Protein AF-A0A812WBB4-F1 (afdb_monomer)

pLDDT: mean 82.83, std 16.24, range [36.66, 98.44]

Solvent-accessible surface area (backbone atoms only — not comparable to full-atom values): 22482 Å² total; per-residue (Å²): 130,86,81,82,52,69,69,61,55,49,56,51,44,56,62,55,73,63,64,58,84,67,66,70,41,36,42,22,29,32,41,80,96,71,67,44,79,42,78,48,78,43,27,84,88,74,47,87,63,47,79,39,89,70,57,74,39,73,58,51,39,51,47,49,52,42,47,46,31,26,26,32,42,76,70,66,51,49,62,64,58,46,12,62,77,69,74,44,58,51,72,58,34,69,71,34,30,85,50,57,75,90,73,57,76,77,48,92,89,67,54,88,82,63,57,78,59,50,41,32,29,34,32,31,42,76,49,69,51,48,90,62,58,54,45,64,57,48,65,76,72,49,61,74,38,71,49,70,26,65,46,64,42,71,91,74,81,46,48,82,41,78,39,58,48,98,86,69,45,80,30,64,37,44,33,28,32,32,77,79,33,61,54,87,77,77,45,56,67,53,50,45,50,50,53,47,51,24,48,67,60,64,44,64,100,33,55,77,55,78,37,41,34,37,39,26,67,36,31,76,25,31,41,76,75,44,69,50,97,34,28,37,41,37,38,29,28,47,39,69,42,54,40,29,51,44,81,46,78,40,81,40,40,44,13,20,34,39,33,33,23,46,56,41,31,29,28,48,31,42,39,50,73,83,24,66,50,87,64,49,53,42,28,37,36,43,39,38,44,28,60,70,53,71,62,37,40,44,61,55,43,21,47,45,62,81,65,89,58,72,81,46,75,65,32,57,47,46,72,66,37,69,55,54,53,48,51,50,50,36,50,45,34,63,73,41,97,47,22,67,60,50,48,53,40,40,75,76,65,44,53,61,71,59,38,46,53,32,24,62,75,38,77,66,35,59,71,55,14,51,53,52,54,70,65,63,76,60,78,95,72,72,98,66,92,88,74,85,64,66,57,68,57,56,52,48,59,56,55,63,73,76,113

Structure (mmCIF, N/CA/C/O backbone):
data_AF-A0A812WBB4-F1
#
_entry.id   AF-A0A812WBB4-F1
#
loop_
_atom_site.group_PDB
_atom_site.id
_atom_site.type_symbol
_atom_site.label_atom_id
_atom_site.label_alt_id
_atom_site.label_comp_id
_atom_site.label_asym_id
_atom_site.label_entity_id
_atom_site.label_seq_id
_atom_site.pdbx_PDB_ins_code
_atom_site.Cartn_x
_atom_site.Cartn_y
_atom_site.Cartn_z
_atom_site.occupancy
_atom_site.B_iso_or_equiv
_atom_site.auth_seq_id
_atom_site.auth_comp_id
_atom_site.auth_asym_id
_atom_site.auth_atom_id
_atom_site.pdbx_PDB_model_num
ATOM 1 N N . MET A 1 1 ? 21.521 -5.657 45.592 1.00 38.16 1 MET A N 1
ATOM 2 C CA . MET A 1 1 ? 21.261 -5.535 44.143 1.00 38.16 1 MET A CA 1
ATOM 3 C C . MET A 1 1 ? 21.328 -6.934 43.559 1.00 38.16 1 MET A C 1
ATOM 5 O O . MET A 1 1 ? 22.283 -7.624 43.904 1.00 38.16 1 MET A O 1
ATOM 9 N N . PRO A 1 2 ? 20.331 -7.407 42.797 1.00 36.66 2 PRO A N 1
ATOM 10 C CA . PRO A 1 2 ? 20.415 -8.736 42.204 1.00 36.66 2 PRO A CA 1
ATOM 11 C C . PRO A 1 2 ? 21.486 -8.733 41.096 1.00 36.66 2 PRO A C 1
ATOM 13 O O . PRO A 1 2 ? 21.646 -7.709 40.426 1.00 36.66 2 PRO A O 1
ATOM 16 N N . PRO A 1 3 ? 22.248 -9.825 40.914 1.00 40.22 3 PRO A N 1
ATOM 17 C CA . PRO A 1 3 ? 23.269 -9.894 39.877 1.00 40.22 3 PRO A CA 1
ATOM 18 C C . PRO A 1 3 ? 22.597 -9.969 38.502 1.00 40.22 3 PRO A C 1
ATOM 20 O O . PRO A 1 3 ? 21.698 -10.785 38.296 1.00 40.22 3 PRO A O 1
ATOM 23 N N . SER A 1 4 ? 23.023 -9.125 37.557 1.00 45.44 4 SER A N 1
ATOM 24 C CA . SER A 1 4 ? 22.593 -9.247 36.164 1.00 45.44 4 SER A CA 1
ATOM 25 C C . SER A 1 4 ? 23.078 -10.588 35.621 1.00 45.44 4 SER A C 1
ATOM 27 O O . SER A 1 4 ? 24.279 -10.861 35.602 1.00 45.44 4 SER A O 1
ATOM 29 N N . THR A 1 5 ? 22.150 -11.438 35.199 1.00 59.06 5 THR A N 1
ATOM 30 C CA . THR A 1 5 ? 22.465 -12.733 34.597 1.00 59.06 5 THR A CA 1
ATOM 31 C C . THR A 1 5 ? 23.309 -12.539 33.340 1.00 59.06 5 THR A C 1
ATOM 33 O O . THR A 1 5 ? 23.013 -11.650 32.544 1.00 59.06 5 THR A O 1
ATOM 36 N N . LEU A 1 6 ? 24.320 -13.390 33.131 1.00 46.84 6 LEU A N 1
ATOM 37 C CA . LEU A 1 6 ? 25.187 -13.380 31.941 1.00 46.84 6 LEU A CA 1
ATOM 38 C C . LEU A 1 6 ? 24.386 -13.326 30.622 1.00 46.84 6 LEU A C 1
ATOM 40 O O . LEU A 1 6 ? 24.810 -12.670 29.681 1.00 46.84 6 LEU A O 1
ATOM 44 N N . ALA A 1 7 ? 23.186 -13.917 30.583 1.00 47.44 7 ALA A N 1
ATOM 45 C CA . ALA A 1 7 ? 22.269 -13.851 29.442 1.00 47.44 7 ALA A CA 1
ATOM 46 C C . ALA A 1 7 ? 21.814 -12.418 29.084 1.00 47.44 7 ALA A C 1
ATOM 48 O O . ALA A 1 7 ? 21.650 -12.102 27.911 1.00 47.44 7 ALA A O 1
ATOM 49 N N . SER A 1 8 ? 21.661 -11.526 30.069 1.00 49.44 8 SER A N 1
ATOM 50 C CA . SER A 1 8 ? 21.320 -10.115 29.830 1.00 49.44 8 SER A CA 1
ATOM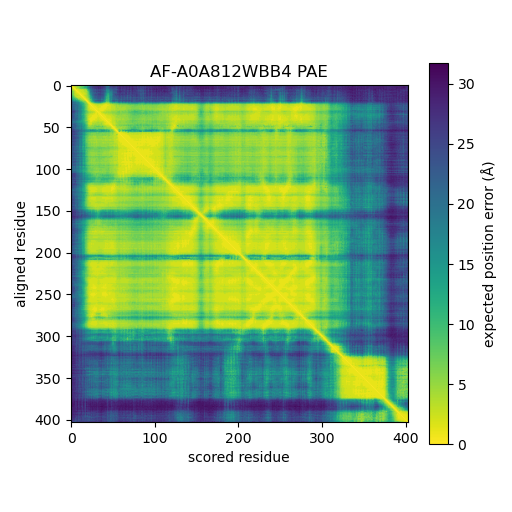 51 C C . SER A 1 8 ? 22.517 -9.302 29.339 1.00 49.44 8 SER A C 1
ATOM 53 O O . SER A 1 8 ? 22.328 -8.338 28.608 1.00 49.44 8 SER A O 1
ATOM 55 N N . ALA A 1 9 ? 23.739 -9.691 29.715 1.00 49.44 9 ALA A N 1
ATOM 56 C CA . ALA A 1 9 ? 24.957 -9.068 29.206 1.00 49.44 9 ALA A CA 1
ATOM 57 C C . ALA A 1 9 ? 25.259 -9.513 27.765 1.00 49.44 9 ALA A C 1
ATOM 59 O O . ALA A 1 9 ? 25.670 -8.685 26.962 1.00 49.44 9 ALA A O 1
ATOM 60 N N . VAL A 1 10 ? 24.981 -10.775 27.413 1.00 52.44 10 VAL A N 1
ATOM 61 C CA . VAL A 1 10 ? 25.130 -11.291 26.039 1.00 52.44 10 VAL A CA 1
ATOM 62 C C . VAL A 1 10 ? 24.069 -10.697 25.106 1.00 52.44 10 VAL A C 1
ATOM 64 O O . VAL A 1 10 ? 24.431 -10.178 24.060 1.00 52.44 10 VAL A O 1
ATOM 67 N N . ALA A 1 11 ? 22.799 -10.617 25.522 1.00 49.81 11 ALA A N 1
ATOM 68 C CA . ALA A 1 11 ? 21.757 -9.954 24.725 1.00 49.81 11 ALA A CA 1
ATOM 69 C C . ALA A 1 11 ? 22.013 -8.442 24.536 1.00 49.81 11 ALA A C 1
ATOM 71 O O . ALA A 1 11 ? 21.704 -7.881 23.487 1.00 49.81 11 ALA A O 1
ATOM 72 N N . ALA A 1 12 ? 22.607 -7.771 25.531 1.00 50.81 12 ALA A N 1
ATOM 73 C CA . ALA A 1 12 ? 23.019 -6.372 25.409 1.00 50.81 12 ALA A CA 1
ATOM 74 C C . ALA A 1 12 ? 24.290 -6.194 24.556 1.00 50.81 12 ALA A C 1
ATOM 76 O O . ALA A 1 12 ? 24.430 -5.164 23.902 1.00 50.81 12 ALA A O 1
ATOM 77 N N . SER A 1 13 ? 25.191 -7.182 24.547 1.00 45.94 13 SER A N 1
ATOM 78 C CA . SER A 1 13 ? 26.406 -7.218 23.721 1.00 45.94 13 SER A CA 1
ATOM 79 C C . SER A 1 13 ? 26.077 -7.472 22.250 1.00 45.94 13 SER A C 1
ATOM 81 O O . SER A 1 13 ? 26.565 -6.748 21.391 1.00 45.94 13 SER A O 1
ATOM 83 N N . GLU A 1 14 ? 25.177 -8.411 21.951 1.00 49.97 14 GLU A N 1
ATOM 84 C CA . GLU A 1 14 ? 24.704 -8.687 20.586 1.00 49.97 14 GLU A CA 1
ATOM 85 C C . GLU A 1 14 ? 23.878 -7.513 20.028 1.00 49.97 14 GLU A C 1
ATOM 87 O O . GLU A 1 14 ? 24.039 -7.131 18.871 1.00 49.97 14 GLU A O 1
ATOM 92 N N . ALA A 1 15 ? 23.079 -6.838 20.867 1.00 50.50 15 ALA A N 1
ATOM 93 C CA . ALA A 1 15 ? 22.398 -5.594 20.491 1.00 50.50 15 ALA A CA 1
ATOM 94 C C . ALA A 1 15 ? 23.346 -4.381 20.350 1.00 50.50 15 ALA A C 1
ATOM 96 O O . ALA A 1 15 ? 22.984 -3.383 19.721 1.00 50.50 15 ALA A O 1
ATOM 97 N N . ALA A 1 16 ? 24.544 -4.431 20.942 1.00 51.47 16 ALA A N 1
ATOM 98 C CA . ALA A 1 16 ? 25.547 -3.372 20.835 1.00 51.47 16 ALA A CA 1
ATOM 99 C C . ALA A 1 16 ? 26.489 -3.570 19.635 1.00 51.47 16 ALA A C 1
ATOM 101 O O . ALA A 1 16 ? 26.849 -2.580 19.000 1.00 51.47 16 ALA A O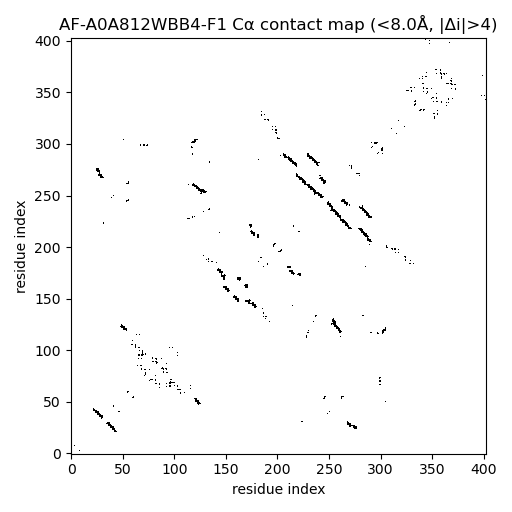 1
ATOM 102 N N . GLU A 1 17 ? 26.834 -4.812 19.280 1.00 48.47 17 GLU A N 1
ATOM 103 C CA . GLU A 1 17 ? 27.692 -5.138 18.128 1.00 48.47 17 GLU A CA 1
ATOM 104 C C . GLU A 1 17 ? 26.942 -5.157 16.786 1.00 48.47 17 GLU A C 1
ATOM 106 O O . GLU A 1 17 ? 27.565 -5.041 15.734 1.00 48.47 17 GLU A O 1
ATOM 111 N N . HIS A 1 18 ? 25.605 -5.203 16.793 1.00 49.78 18 HIS A N 1
ATOM 112 C CA . HIS A 1 18 ? 24.769 -4.954 15.609 1.00 49.78 18 HIS A CA 1
ATOM 113 C C . HIS A 1 18 ? 24.247 -3.519 15.493 1.00 49.78 18 HIS A C 1
ATOM 115 O O . HIS A 1 18 ? 23.360 -3.244 14.684 1.00 49.78 18 HIS A O 1
ATOM 121 N N . ARG A 1 19 ? 24.875 -2.555 16.182 1.00 51.47 19 ARG A N 1
ATOM 122 C CA . ARG A 1 19 ? 24.851 -1.151 15.736 1.00 51.47 19 ARG A CA 1
ATOM 123 C C . ARG A 1 19 ? 25.734 -0.982 14.496 1.00 51.47 19 ARG A C 1
ATOM 125 O O . ARG A 1 19 ? 26.646 -0.162 14.474 1.00 51.47 19 ARG A O 1
ATOM 132 N N . HIS A 1 20 ? 25.463 -1.783 13.467 1.00 56.72 20 HIS A N 1
ATOM 133 C CA . HIS A 1 20 ? 25.774 -1.404 12.103 1.00 56.72 20 HIS A CA 1
ATOM 134 C C . HIS A 1 20 ? 25.199 -0.007 11.890 1.00 56.72 20 HIS A C 1
ATOM 136 O O . HIS A 1 20 ? 24.073 0.250 12.319 1.00 56.72 20 HIS A O 1
ATOM 142 N N . ASP A 1 21 ? 25.992 0.880 11.291 1.00 67.88 21 ASP A N 1
ATOM 143 C CA . ASP A 1 21 ? 25.585 2.213 10.860 1.00 67.88 21 ASP A CA 1
ATOM 144 C C . ASP A 1 21 ? 24.206 2.136 10.197 1.00 67.88 21 ASP A C 1
ATOM 146 O O . ASP A 1 21 ? 24.096 1.805 9.015 1.00 67.88 21 ASP A O 1
ATOM 150 N N . CYS A 1 22 ? 23.133 2.397 10.954 1.00 81.88 22 CYS A N 1
ATOM 1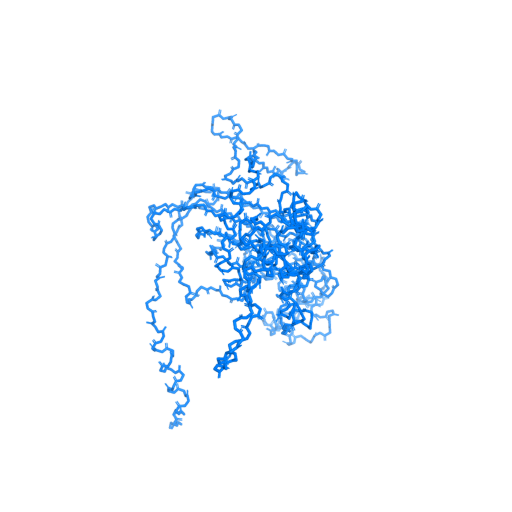51 C CA . CYS A 1 22 ? 21.830 2.508 10.332 1.00 81.88 22 CYS A CA 1
ATOM 152 C C . CYS A 1 22 ? 21.863 3.814 9.564 1.00 81.88 22 CYS A C 1
ATOM 154 O O . CYS A 1 22 ? 21.774 4.900 10.144 1.00 81.88 22 CYS A O 1
ATOM 156 N N . GLN A 1 23 ? 22.065 3.701 8.259 1.00 90.81 23 GLN A N 1
ATOM 157 C CA . GLN A 1 23 ? 22.052 4.843 7.380 1.00 90.81 23 GLN A CA 1
ATOM 158 C C . GLN A 1 23 ? 20.653 5.459 7.434 1.00 90.81 23 GLN A C 1
ATOM 160 O O . GLN A 1 23 ? 19.671 4.855 7.007 1.00 90.81 23 GLN A O 1
ATOM 165 N N . VAL A 1 24 ? 20.569 6.660 8.008 1.00 95.06 24 VAL A N 1
ATOM 166 C CA . VAL A 1 24 ? 19.324 7.423 8.046 1.00 95.06 24 VAL A CA 1
ATOM 167 C C . VAL A 1 24 ? 19.044 7.956 6.643 1.00 95.06 24 VAL A C 1
ATOM 169 O O . VAL A 1 24 ? 19.805 8.755 6.090 1.00 95.06 24 VAL A O 1
ATOM 172 N N . GLU A 1 25 ? 17.936 7.512 6.070 1.00 95.88 25 GLU A N 1
ATOM 173 C CA . GLU A 1 25 ? 17.395 7.973 4.801 1.00 95.88 25 GLU A CA 1
ATOM 174 C C . GLU A 1 25 ? 16.495 9.182 5.062 1.00 95.88 25 GLU A C 1
ATOM 176 O O . GLU A 1 25 ? 15.406 9.073 5.629 1.00 95.88 25 GLU A O 1
ATOM 181 N N . ARG A 1 26 ? 16.956 10.361 4.652 1.00 96.88 26 ARG A N 1
ATOM 182 C CA . ARG A 1 26 ? 16.163 11.586 4.670 1.00 96.88 26 ARG A CA 1
ATOM 183 C C . ARG A 1 26 ? 15.389 11.689 3.375 1.00 96.88 26 ARG A C 1
ATOM 185 O O . ARG A 1 26 ? 15.945 11.519 2.293 1.00 96.88 26 ARG A O 1
ATOM 192 N N . VAL A 1 27 ? 14.106 11.973 3.492 1.00 97.31 27 VAL A N 1
ATOM 193 C CA . VAL A 1 27 ? 13.205 12.073 2.356 1.00 97.31 27 VAL A CA 1
ATOM 194 C C . VAL A 1 27 ? 12.428 13.367 2.444 1.00 97.31 27 VAL A C 1
ATOM 196 O O . VAL A 1 27 ? 11.653 13.586 3.380 1.00 97.31 27 VAL A O 1
ATOM 199 N N . THR A 1 28 ? 12.602 14.190 1.422 1.00 97.31 28 THR A N 1
ATOM 200 C CA . THR A 1 28 ? 11.839 15.410 1.200 1.00 97.31 28 THR A CA 1
ATOM 201 C C . THR A 1 28 ? 10.694 15.112 0.232 1.00 97.31 28 THR A C 1
ATOM 203 O O . THR A 1 28 ? 10.891 14.494 -0.814 1.00 97.31 28 THR A O 1
ATOM 206 N N . TRP A 1 29 ? 9.471 15.508 0.578 1.00 96.75 29 TRP A N 1
ATOM 207 C CA . TRP A 1 29 ? 8.268 15.217 -0.206 1.00 96.75 29 TRP A CA 1
ATOM 208 C C . TRP A 1 29 ? 7.226 16.329 -0.098 1.00 96.75 29 TRP A C 1
ATOM 210 O O . TRP A 1 29 ? 7.213 17.101 0.859 1.00 96.75 29 TRP A O 1
ATOM 220 N N . LEU A 1 30 ? 6.328 16.409 -1.081 1.00 96.12 30 LEU A N 1
ATOM 221 C CA . LEU A 1 30 ? 5.270 17.418 -1.119 1.00 96.12 30 LEU A CA 1
ATOM 222 C C . LEU A 1 30 ? 3.958 16.852 -0.582 1.00 96.12 30 LEU A C 1
ATOM 224 O O . LEU A 1 30 ? 3.392 15.900 -1.128 1.00 96.12 30 LEU A O 1
ATOM 228 N N . GLU A 1 31 ? 3.441 17.465 0.479 1.00 93.19 31 GLU A N 1
ATOM 229 C CA . GLU A 1 31 ? 2.121 17.143 1.002 1.00 93.19 31 GLU A CA 1
ATOM 230 C C . GLU A 1 31 ? 1.053 17.411 -0.061 1.00 93.19 31 GLU A C 1
ATOM 232 O O . GLU A 1 31 ? 0.935 18.503 -0.621 1.00 93.19 31 GLU A O 1
ATOM 237 N N . CYS A 1 32 ? 0.246 16.390 -0.341 1.00 86.19 32 CYS A N 1
ATOM 238 C CA . CYS A 1 32 ? -0.792 16.488 -1.353 1.00 86.19 32 CYS A CA 1
ATOM 239 C C . CYS A 1 32 ? -1.774 17.630 -1.038 1.00 86.19 32 CYS A C 1
ATOM 241 O O . CYS A 1 32 ? -2.203 17.796 0.103 1.00 86.19 32 CYS A O 1
ATOM 243 N N . PHE A 1 33 ? -2.192 18.360 -2.077 1.00 82.38 33 PHE A N 1
ATOM 244 C CA . PHE A 1 33 ? -3.088 19.532 -2.058 1.00 82.38 33 PHE A CA 1
ATOM 245 C C . PHE A 1 33 ? -2.513 20.832 -1.496 1.00 82.38 33 PHE A C 1
ATOM 247 O O . PHE A 1 33 ? -2.997 21.892 -1.888 1.00 82.38 33 PHE A O 1
ATOM 254 N N . THR A 1 34 ? -1.546 20.780 -0.582 1.00 88.69 34 THR A N 1
ATOM 255 C CA . THR A 1 34 ? -0.912 21.990 -0.035 1.00 88.69 34 THR A CA 1
ATOM 256 C C . THR A 1 34 ? 0.392 22.321 -0.747 1.00 88.69 34 THR A C 1
ATOM 258 O O . THR A 1 34 ? 0.861 23.449 -0.619 1.00 88.69 34 THR A O 1
ATOM 261 N N . ASP A 1 35 ? 0.980 21.341 -1.446 1.00 91.12 35 ASP A N 1
ATOM 262 C CA . ASP A 1 35 ? 2.340 21.381 -1.993 1.00 91.12 35 ASP A CA 1
ATOM 263 C C . ASP A 1 35 ? 3.371 21.812 -0.934 1.00 91.12 35 ASP A C 1
ATOM 265 O O . ASP A 1 35 ? 4.450 22.314 -1.243 1.00 91.12 35 ASP A O 1
ATOM 269 N N . LYS A 1 36 ? 3.030 21.627 0.348 1.00 95.75 36 LYS A N 1
ATOM 270 C CA . LYS A 1 36 ? 3.899 21.976 1.459 1.00 95.75 36 LYS A CA 1
ATOM 271 C C . LYS A 1 36 ? 4.979 20.917 1.560 1.00 95.75 36 LYS A C 1
ATOM 273 O O . LYS A 1 36 ? 4.677 19.737 1.733 1.00 95.75 36 LYS A O 1
ATOM 278 N N . GLU A 1 37 ? 6.225 21.359 1.522 1.00 96.88 37 GLU A N 1
ATOM 279 C CA . GLU A 1 37 ? 7.363 20.480 1.724 1.00 96.88 37 GLU A CA 1
ATOM 280 C C . GLU A 1 37 ? 7.355 19.872 3.133 1.00 96.88 37 GLU A C 1
ATOM 282 O O . GLU A 1 37 ? 7.091 20.536 4.145 1.00 96.88 37 GLU A O 1
ATOM 287 N N . ARG A 1 38 ? 7.624 18.573 3.183 1.00 97.44 38 ARG A N 1
ATOM 288 C CA . ARG A 1 38 ? 7.754 17.762 4.383 1.00 97.44 38 ARG A CA 1
ATOM 289 C C . ARG A 1 38 ? 9.076 17.021 4.309 1.00 97.44 38 ARG A C 1
ATOM 291 O O . ARG A 1 38 ? 9.479 16.563 3.248 1.00 97.44 38 ARG A O 1
ATOM 298 N N . ASN A 1 39 ? 9.709 16.881 5.463 1.00 97.44 39 ASN A N 1
ATOM 299 C CA . ASN A 1 39 ? 10.934 16.120 5.624 1.00 97.44 39 ASN A CA 1
ATOM 300 C C . ASN A 1 39 ? 10.643 14.970 6.584 1.00 97.44 39 ASN A C 1
ATOM 302 O O . ASN A 1 39 ? 9.978 15.155 7.608 1.00 97.44 39 ASN A O 1
ATOM 306 N N . SER A 1 40 ? 11.063 13.769 6.219 1.00 96.94 40 SER A N 1
ATOM 307 C CA . SER A 1 40 ? 10.874 12.558 7.014 1.00 96.94 40 SER A CA 1
ATOM 308 C C . SER A 1 40 ? 12.166 11.760 7.016 1.00 96.94 40 SER A C 1
ATOM 310 O O . SER A 1 40 ? 12.870 11.721 6.010 1.00 96.94 40 SER A O 1
ATOM 312 N N . GLU A 1 41 ? 12.491 11.168 8.157 1.00 96.75 41 GLU A N 1
ATOM 313 C CA . GLU A 1 41 ? 13.691 10.357 8.334 1.00 96.75 41 GLU A CA 1
ATOM 314 C C . GLU A 1 41 ? 13.275 8.903 8.537 1.00 96.75 41 GLU A C 1
ATOM 316 O O . GLU A 1 41 ? 12.341 8.621 9.291 1.00 96.75 41 GLU A O 1
ATOM 321 N N . PHE A 1 42 ? 13.966 8.003 7.850 1.00 96.12 42 PHE A N 1
ATOM 322 C CA . PHE A 1 42 ? 13.728 6.567 7.873 1.00 96.12 42 PHE A CA 1
ATOM 323 C C . PHE A 1 42 ? 15.045 5.839 8.122 1.00 96.12 42 PHE A C 1
ATOM 325 O O . PHE A 1 42 ? 16.116 6.332 7.780 1.00 96.12 42 PHE A O 1
ATOM 332 N N . CYS A 1 43 ? 14.980 4.668 8.734 1.00 94.56 43 CYS A N 1
ATOM 333 C CA . CYS A 1 43 ? 16.149 3.830 8.985 1.00 94.56 43 CYS A CA 1
ATOM 334 C C . CYS A 1 43 ? 15.679 2.382 8.949 1.00 94.56 43 CYS A C 1
ATOM 336 O O . CYS A 1 43 ? 14.800 2.015 9.718 1.00 94.56 43 CYS A O 1
ATOM 338 N N . GLU A 1 44 ? 16.246 1.548 8.073 1.00 91.19 44 GLU A N 1
ATOM 339 C CA . GLU A 1 44 ? 15.774 0.167 7.857 1.00 91.19 44 GLU A CA 1
ATOM 340 C C . GLU A 1 44 ? 15.721 -0.651 9.163 1.00 91.19 44 GLU A C 1
ATOM 342 O O . GLU A 1 44 ? 14.815 -1.458 9.342 1.00 91.19 44 GLU A O 1
ATOM 347 N N . ALA A 1 45 ? 16.626 -0.380 10.113 1.00 88.06 45 ALA A N 1
ATOM 348 C CA . ALA A 1 45 ? 16.665 -1.051 11.413 1.00 88.06 45 ALA A CA 1
ATOM 349 C C . ALA A 1 45 ? 15.571 -0.600 12.402 1.00 88.06 45 ALA A C 1
ATOM 351 O O . ALA A 1 45 ? 15.233 -1.347 13.318 1.00 88.06 45 ALA A O 1
ATOM 352 N N . THR A 1 46 ? 15.046 0.621 12.262 1.00 88.31 46 THR A N 1
ATOM 353 C CA . THR A 1 46 ? 14.038 1.195 13.178 1.00 88.31 46 THR A CA 1
ATOM 354 C C . THR A 1 46 ? 12.688 1.434 12.522 1.00 88.31 46 THR A C 1
ATOM 356 O O . THR A 1 46 ? 11.715 1.756 13.204 1.00 88.31 46 THR A O 1
ATOM 359 N N . ASP A 1 47 ? 12.633 1.331 11.200 1.00 91.38 47 ASP A N 1
ATOM 360 C CA . ASP A 1 47 ? 11.421 1.497 10.434 1.00 91.38 47 ASP A CA 1
ATOM 361 C C . ASP A 1 47 ? 10.394 0.465 10.884 1.00 91.38 47 ASP A C 1
ATOM 363 O O . ASP A 1 47 ? 10.727 -0.694 11.146 1.00 91.38 47 ASP A O 1
ATOM 367 N N . PRO A 1 48 ? 9.118 0.859 10.958 1.00 87.06 48 PRO A N 1
ATOM 368 C CA . PRO A 1 48 ? 8.112 -0.027 11.489 1.00 87.06 48 PRO A CA 1
ATOM 369 C C . PRO A 1 48 ? 7.972 -1.279 10.618 1.00 87.06 48 PRO A C 1
ATOM 371 O O . PRO A 1 48 ? 7.893 -1.196 9.385 1.00 87.06 48 PRO A O 1
ATOM 374 N N . ALA A 1 49 ? 7.901 -2.423 11.289 1.00 86.81 49 ALA A N 1
ATOM 375 C CA . ALA A 1 49 ? 7.514 -3.718 10.754 1.00 86.81 49 ALA A CA 1
ATOM 376 C C . ALA A 1 49 ? 6.432 -4.317 11.666 1.00 86.81 49 ALA A C 1
ATOM 378 O O . ALA A 1 49 ? 6.385 -4.024 12.863 1.00 86.81 49 ALA A O 1
ATOM 379 N N . GLY A 1 50 ? 5.554 -5.142 11.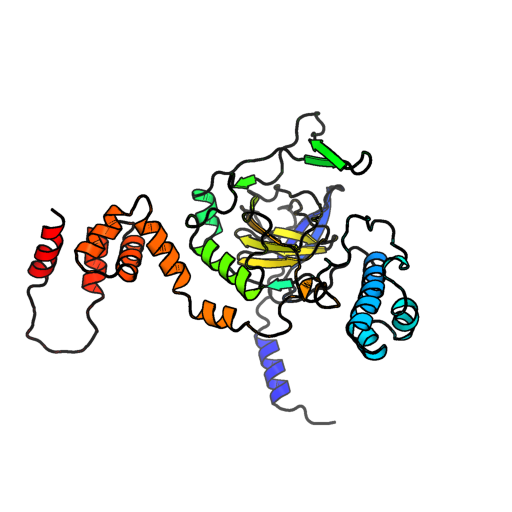103 1.00 86.75 50 GLY A N 1
ATOM 380 C CA . GLY A 1 50 ? 4.391 -5.675 11.807 1.00 86.75 50 GLY A CA 1
ATOM 381 C C . GLY A 1 50 ? 3.237 -4.676 11.866 1.00 86.75 50 GLY A C 1
ATOM 382 O O . GLY A 1 50 ? 2.973 -3.965 10.895 1.00 86.75 50 GLY A O 1
ATOM 383 N N . ASN A 1 51 ? 2.531 -4.655 12.996 1.00 83.38 51 ASN A N 1
ATOM 384 C CA . ASN A 1 51 ? 1.239 -3.985 13.125 1.00 83.38 51 ASN A CA 1
ATOM 385 C C . ASN A 1 51 ? 1.381 -2.559 13.652 1.00 83.38 51 ASN A C 1
ATOM 387 O O . ASN A 1 51 ? 1.990 -2.323 14.695 1.00 83.38 51 ASN A O 1
ATOM 391 N N . LEU A 1 52 ? 0.757 -1.620 12.951 1.00 84.56 52 LEU A N 1
ATOM 392 C CA . LEU A 1 52 ? 0.690 -0.215 13.303 1.00 84.56 52 LEU A CA 1
ATOM 393 C C . LEU A 1 52 ? -0.760 0.219 13.414 1.00 84.56 52 LEU A C 1
ATOM 395 O O . LEU A 1 52 ? -1.570 0.020 12.506 1.00 84.56 52 LEU A O 1
ATOM 399 N N . GLU A 1 53 ? -1.055 0.889 14.517 1.00 80.94 53 GLU A N 1
ATOM 400 C CA . GLU A 1 53 ? -2.360 1.488 14.718 1.00 80.94 53 GLU A CA 1
ATOM 401 C C . GLU A 1 53 ? -2.620 2.578 13.672 1.00 80.94 53 GLU A C 1
ATOM 403 O O . GLU A 1 53 ? -1.745 3.394 13.364 1.00 80.94 53 GLU A O 1
ATOM 408 N N . SER A 1 54 ? -3.834 2.607 13.125 1.00 72.81 54 SER A N 1
ATOM 409 C CA . SER A 1 54 ? -4.139 3.460 11.984 1.00 72.81 54 SER A CA 1
ATOM 410 C C . SER A 1 54 ? -5.340 4.372 12.202 1.00 72.81 54 SER A C 1
ATOM 412 O O . SER A 1 54 ? -6.496 3.964 12.062 1.00 72.81 54 SER A O 1
ATOM 414 N N . ASN A 1 55 ? -5.049 5.645 12.500 1.00 73.38 55 ASN A N 1
ATOM 415 C CA . ASN A 1 55 ? -6.068 6.635 12.836 1.00 73.38 55 ASN A CA 1
ATOM 416 C C . ASN A 1 55 ? -5.803 7.994 12.164 1.00 73.38 55 ASN A C 1
ATOM 418 O O . ASN A 1 55 ? -4.777 8.627 12.409 1.00 73.38 55 ASN A O 1
ATOM 422 N N . SER A 1 56 ? -6.781 8.523 11.420 1.00 68.88 56 SER A N 1
ATOM 423 C CA . SER A 1 56 ? -6.694 9.855 10.789 1.00 68.88 56 SER A CA 1
ATOM 424 C C . SER A 1 56 ? -6.780 11.049 11.733 1.00 68.88 56 SER A C 1
ATOM 426 O O . SER A 1 56 ? -6.432 12.161 11.345 1.00 68.88 56 SER A O 1
ATOM 428 N N . SER A 1 57 ? -7.284 10.867 12.953 1.00 80.44 57 SER A N 1
ATOM 429 C CA . SER A 1 57 ? -7.231 11.881 14.011 1.00 80.44 57 SER A CA 1
ATOM 430 C C . SER A 1 57 ? -7.561 11.268 15.370 1.00 80.44 57 SER A C 1
ATOM 432 O O . SER A 1 57 ? -8.111 10.170 15.442 1.00 80.44 57 SER A O 1
ATOM 434 N N . ALA A 1 58 ? -7.323 12.014 16.454 1.00 85.31 58 ALA A N 1
ATOM 435 C CA . ALA A 1 58 ? -7.741 11.609 17.798 1.00 85.31 58 ALA A CA 1
ATOM 436 C C . ALA A 1 58 ? -9.252 11.310 17.883 1.00 85.31 58 ALA A C 1
ATOM 438 O O . ALA A 1 58 ? -9.656 10.346 18.528 1.00 85.31 58 ALA A O 1
ATOM 439 N N . GLY A 1 59 ? -10.082 12.094 17.184 1.00 87.94 59 GLY A N 1
ATOM 440 C CA . GLY A 1 59 ? -11.527 11.867 17.118 1.00 87.94 59 GLY A CA 1
ATOM 441 C C . GLY A 1 59 ? -11.901 10.602 16.341 1.00 87.94 59 GLY A C 1
ATOM 442 O O . GLY A 1 59 ? -12.804 9.883 16.764 1.00 87.94 59 GLY A O 1
ATOM 443 N N . HIS A 1 60 ? -11.192 10.300 15.246 1.00 84.44 60 HIS A N 1
ATOM 444 C CA . HIS A 1 60 ? -11.374 9.042 14.512 1.00 84.44 60 HIS A CA 1
ATOM 445 C C . HIS A 1 60 ? -10.979 7.845 15.375 1.00 84.44 60 HIS A C 1
ATOM 447 O O . HIS A 1 60 ? -11.782 6.923 15.500 1.00 84.44 60 HIS A O 1
ATOM 453 N N . LYS A 1 61 ? -9.819 7.918 16.046 1.00 85.50 61 LYS A N 1
ATOM 454 C CA . LYS A 1 61 ? -9.366 6.887 16.984 1.00 85.50 61 LYS A CA 1
ATOM 455 C C . LYS A 1 61 ? -10.413 6.628 18.057 1.00 85.50 61 LYS A C 1
ATOM 457 O O . LYS A 1 61 ? -10.797 5.495 18.303 1.00 85.50 61 LYS A O 1
ATOM 462 N N . GLU A 1 62 ? -10.890 7.681 18.717 1.00 91.31 62 GLU A N 1
ATOM 463 C CA . GLU A 1 62 ? -11.859 7.507 19.793 1.00 91.31 62 GLU A CA 1
ATOM 464 C C . GLU A 1 62 ? -13.170 6.900 19.277 1.00 91.31 62 GLU A C 1
ATOM 466 O O . GLU A 1 62 ? -13.728 6.014 19.917 1.00 91.31 62 GLU A O 1
ATOM 471 N N . TYR A 1 63 ? -13.649 7.326 18.105 1.00 90.19 63 TYR A N 1
ATOM 472 C CA . TYR A 1 63 ? -14.819 6.728 17.462 1.00 90.19 63 TYR A CA 1
ATOM 473 C C . TYR A 1 63 ? -14.617 5.234 17.161 1.00 90.19 63 TYR A C 1
ATOM 475 O O . TYR A 1 63 ? -15.503 4.430 17.457 1.00 90.19 63 TYR A O 1
ATOM 483 N N . GLN A 1 64 ? -13.442 4.851 16.656 1.00 85.69 64 GLN A N 1
ATOM 484 C CA . GLN A 1 64 ? -13.063 3.455 16.429 1.00 85.69 64 GLN A CA 1
ATOM 485 C C . GLN A 1 64 ? -13.007 2.666 17.743 1.00 85.69 64 GLN A C 1
ATOM 487 O O . GLN A 1 64 ? -13.635 1.616 17.840 1.00 85.69 64 GLN A O 1
ATOM 492 N N . ASP A 1 65 ? -12.366 3.198 18.786 1.00 90.25 65 ASP A N 1
ATOM 493 C CA . ASP A 1 65 ? -12.274 2.555 20.103 1.00 90.25 65 ASP A CA 1
ATOM 494 C C . ASP A 1 65 ? -13.663 2.318 20.724 1.00 90.25 65 ASP A C 1
ATOM 496 O O . ASP A 1 65 ? -13.917 1.268 21.319 1.00 90.25 65 ASP A O 1
ATOM 500 N N . ARG A 1 66 ? -14.599 3.269 20.562 1.00 93.00 66 ARG A N 1
ATOM 501 C CA . ARG A 1 66 ? -15.997 3.123 21.014 1.00 93.00 66 ARG A CA 1
ATOM 502 C C . ARG A 1 66 ? -16.692 1.963 20.303 1.00 93.00 66 ARG A C 1
ATOM 504 O O . ARG A 1 66 ? -17.370 1.168 20.951 1.00 93.00 66 ARG A O 1
ATOM 511 N N . LEU A 1 67 ? -16.524 1.857 18.986 1.00 89.75 67 LEU A N 1
ATOM 512 C CA . LEU A 1 67 ? -17.127 0.793 18.181 1.00 89.75 67 LEU A CA 1
ATOM 513 C C . LEU A 1 67 ? -16.481 -0.568 18.447 1.00 89.75 67 LEU A C 1
ATOM 515 O O . LEU A 1 67 ? -17.192 -1.564 18.585 1.00 89.75 67 LEU A O 1
ATOM 519 N N . ARG A 1 68 ? -15.158 -0.604 18.618 1.00 86.62 68 ARG A N 1
ATOM 520 C CA . ARG A 1 68 ? -14.403 -1.803 18.988 1.00 86.62 68 ARG A CA 1
ATOM 521 C C . ARG A 1 68 ? -14.827 -2.335 20.355 1.00 86.62 68 ARG A C 1
ATOM 523 O O . ARG A 1 68 ? -15.020 -3.538 20.500 1.00 86.62 68 ARG A O 1
ATOM 530 N N . ALA A 1 69 ? -15.083 -1.454 21.325 1.00 91.75 69 ALA A N 1
ATOM 531 C CA . ALA A 1 69 ? -15.622 -1.852 22.625 1.00 91.75 69 ALA A CA 1
ATOM 532 C C . ALA A 1 69 ? -17.002 -2.532 22.518 1.00 91.75 69 ALA A C 1
ATOM 534 O O . ALA A 1 69 ? -17.270 -3.504 23.224 1.00 91.75 69 ALA A O 1
ATOM 535 N N . ILE A 1 70 ? -17.878 -2.047 21.629 1.00 91.25 70 ILE A N 1
ATOM 536 C CA . ILE A 1 70 ? -19.190 -2.666 21.368 1.00 91.25 70 ILE A CA 1
ATOM 537 C C . ILE A 1 70 ? -19.018 -4.035 20.696 1.00 91.25 70 ILE A C 1
ATOM 539 O O . ILE A 1 70 ? -19.712 -4.986 21.061 1.00 91.25 70 ILE A O 1
ATOM 543 N N . ALA A 1 71 ? -18.105 -4.142 19.727 1.00 86.00 71 ALA A N 1
ATOM 544 C CA . ALA A 1 71 ? -17.837 -5.380 19.000 1.00 86.00 71 ALA A CA 1
ATOM 545 C C . ALA A 1 71 ? -17.265 -6.478 19.911 1.00 86.00 71 ALA A C 1
ATOM 547 O O . ALA A 1 71 ? -17.838 -7.562 19.968 1.00 86.00 71 ALA A O 1
ATOM 548 N N . LEU A 1 72 ? -16.226 -6.175 20.697 1.00 87.56 72 LEU A N 1
ATOM 549 C CA . LEU A 1 72 ? -15.621 -7.123 21.644 1.00 87.56 72 LEU A CA 1
ATOM 550 C C . LEU A 1 72 ? -16.624 -7.608 22.703 1.00 87.56 72 LEU A C 1
ATOM 552 O O . LEU A 1 72 ? -16.665 -8.789 23.033 1.00 87.56 72 LEU A O 1
ATOM 556 N N . ARG A 1 73 ? -17.510 -6.730 23.196 1.00 93.31 73 ARG A N 1
ATOM 557 C CA . ARG A 1 73 ? -18.598 -7.154 24.096 1.00 93.31 73 ARG A CA 1
ATOM 558 C C . ARG A 1 73 ? -19.514 -8.179 23.423 1.00 93.31 73 ARG A C 1
ATOM 560 O O . ARG A 1 73 ? -19.960 -9.121 24.069 1.00 93.31 73 ARG A O 1
ATOM 567 N N . LYS A 1 74 ? -19.851 -7.988 22.142 1.00 88.94 74 LYS A N 1
ATOM 568 C CA . LYS A 1 74 ? -20.693 -8.938 21.389 1.00 88.94 74 LYS A CA 1
ATOM 569 C C . LYS A 1 74 ? -20.003 -10.295 21.193 1.00 88.94 74 LYS A C 1
ATOM 571 O O . LYS A 1 74 ? -20.708 -11.286 21.048 1.00 88.94 74 LYS A O 1
ATOM 576 N N . GLU A 1 75 ? -18.675 -10.343 21.250 1.00 84.44 75 GLU A N 1
ATOM 577 C CA . GLU A 1 75 ? -17.884 -11.583 21.259 1.00 84.44 75 GLU A CA 1
ATOM 578 C C . GLU A 1 75 ? -17.761 -12.232 22.647 1.00 84.44 75 GLU A C 1
ATOM 580 O O . GLU A 1 75 ? -17.199 -13.316 22.764 1.00 84.44 75 GLU A O 1
ATOM 585 N N . GLY A 1 76 ? -18.304 -11.606 23.694 1.00 91.50 76 GLY A N 1
ATOM 586 C CA . GLY A 1 76 ? -18.302 -12.151 25.052 1.00 91.50 76 GLY A CA 1
ATOM 587 C C . GLY A 1 76 ? -17.123 -11.716 25.921 1.00 91.50 76 GLY A C 1
ATOM 588 O O . GLY A 1 76 ? -16.999 -12.229 27.027 1.00 91.50 76 GLY A O 1
ATOM 589 N N . PHE A 1 77 ? -16.293 -10.767 25.471 1.00 91.62 77 PHE A N 1
ATOM 590 C CA . PHE A 1 77 ? -15.225 -10.214 26.306 1.00 91.62 77 PHE A CA 1
ATOM 591 C C . PHE A 1 77 ? -15.793 -9.397 27.469 1.00 91.62 77 PHE A C 1
ATOM 593 O O . PHE A 1 77 ? -16.749 -8.622 27.322 1.00 91.62 77 PHE A O 1
ATOM 600 N N . GLU A 1 78 ? -15.140 -9.510 28.618 1.00 96.62 78 GLU A N 1
ATOM 601 C CA . GLU A 1 78 ? -15.462 -8.741 29.807 1.00 96.62 78 GLU A CA 1
ATOM 602 C C . GLU A 1 78 ? -14.907 -7.317 29.731 1.00 96.62 78 GLU A C 1
ATOM 604 O O . GLU A 1 78 ? -13.942 -6.999 29.035 1.00 96.62 78 GLU A O 1
ATOM 609 N N . LYS A 1 79 ? -15.507 -6.410 30.509 1.00 97.38 79 LYS A N 1
ATOM 610 C CA . LYS A 1 79 ? -15.170 -4.974 30.490 1.00 97.38 79 LYS A CA 1
ATOM 611 C C . LYS A 1 79 ? -13.672 -4.692 30.661 1.00 97.38 79 LYS A C 1
ATOM 613 O O . LYS A 1 79 ? -13.156 -3.749 30.064 1.00 97.38 79 LYS A O 1
ATOM 618 N N . ALA A 1 80 ? -13.015 -5.443 31.545 1.00 96.88 80 ALA A N 1
ATOM 619 C CA . ALA A 1 80 ? -11.599 -5.275 31.854 1.00 96.88 80 ALA A CA 1
ATOM 620 C C . ALA A 1 80 ? -10.713 -5.713 30.680 1.00 96.88 80 ALA A C 1
ATOM 622 O O . ALA A 1 80 ? -9.818 -4.967 30.301 1.00 96.88 80 ALA A O 1
ATOM 623 N N . GLU A 1 81 ? -11.036 -6.849 30.063 1.00 94.06 81 GLU A N 1
ATOM 624 C CA . GLU A 1 81 ? -10.329 -7.387 28.897 1.00 94.06 81 GLU A CA 1
ATOM 625 C C . GLU A 1 81 ? -10.472 -6.450 27.696 1.00 94.06 81 GLU A C 1
ATOM 627 O O . GLU A 1 81 ? -9.503 -6.161 27.004 1.00 94.06 81 GLU A O 1
ATOM 632 N N . ILE A 1 82 ? -11.669 -5.891 27.489 1.00 92.62 82 ILE A N 1
ATOM 633 C CA . ILE A 1 82 ? -11.908 -4.895 26.438 1.00 92.62 82 ILE A CA 1
ATOM 634 C C . ILE A 1 82 ? -11.050 -3.653 26.666 1.00 92.62 82 ILE A C 1
ATOM 636 O O . ILE A 1 82 ? -10.464 -3.134 25.722 1.00 92.62 82 ILE A O 1
ATOM 640 N N . ALA A 1 83 ? -11.003 -3.159 27.906 1.00 94.44 83 ALA A N 1
ATOM 641 C CA . ALA A 1 83 ? -10.247 -1.966 28.275 1.00 94.44 83 ALA A CA 1
ATOM 642 C C . ALA A 1 83 ? -8.749 -2.142 28.000 1.00 94.44 83 ALA A C 1
ATOM 644 O O . ALA A 1 83 ? -8.127 -1.261 27.406 1.00 94.44 83 ALA A O 1
ATOM 645 N N . GLU A 1 84 ? -8.205 -3.299 28.372 1.00 91.69 84 GLU A N 1
ATOM 646 C CA . GLU A 1 84 ? -6.832 -3.694 28.072 1.00 91.69 84 GLU A CA 1
ATOM 647 C C . GLU A 1 84 ? -6.597 -3.809 26.559 1.00 91.69 84 GLU A C 1
ATOM 649 O O . GLU A 1 84 ? -5.704 -3.151 26.029 1.00 91.69 84 GLU A O 1
ATOM 654 N N . ALA A 1 85 ? -7.459 -4.539 25.844 1.00 86.06 85 ALA A N 1
ATOM 655 C CA . ALA A 1 85 ? -7.315 -4.802 24.413 1.00 86.06 85 ALA A CA 1
ATOM 656 C C . ALA A 1 85 ? -7.340 -3.541 23.533 1.00 86.06 85 ALA A C 1
ATOM 658 O O . ALA A 1 85 ? -6.704 -3.521 22.481 1.00 86.06 85 ALA A O 1
ATOM 659 N N . ILE A 1 86 ? -8.081 -2.499 23.927 1.00 89.50 86 ILE A N 1
ATOM 660 C CA . ILE A 1 86 ? -8.145 -1.227 23.180 1.00 89.50 86 ILE A CA 1
ATOM 661 C C . ILE A 1 86 ? -7.243 -0.133 23.774 1.00 89.50 86 ILE A C 1
ATOM 663 O O . ILE A 1 86 ? -7.260 1.001 23.292 1.00 89.50 86 ILE A O 1
ATOM 667 N N . GLY A 1 87 ? -6.502 -0.427 24.849 1.00 90.69 87 GLY A N 1
ATOM 668 C CA . GLY A 1 87 ? -5.640 0.544 25.525 1.00 90.69 87 GLY A CA 1
ATOM 669 C C . GLY A 1 87 ? -6.401 1.739 26.117 1.00 90.69 87 GLY A C 1
ATOM 670 O O . GLY A 1 87 ? -5.939 2.879 26.039 1.00 90.69 87 GLY A O 1
ATOM 671 N N . ARG A 1 88 ? -7.596 1.519 26.686 1.00 95.69 88 ARG A N 1
ATOM 672 C CA . ARG A 1 88 ? -8.435 2.579 27.283 1.00 95.69 88 ARG A CA 1
ATOM 673 C C . ARG A 1 88 ? -8.831 2.253 28.725 1.00 95.69 88 ARG A C 1
ATOM 675 O O . ARG A 1 88 ? -8.963 1.091 29.080 1.00 95.69 88 ARG A O 1
ATOM 682 N N . PRO A 1 89 ? -9.117 3.255 29.578 1.00 97.75 89 PRO A N 1
ATOM 683 C CA . PRO A 1 89 ? -9.604 2.997 30.935 1.00 97.75 89 PRO A CA 1
ATOM 684 C C . PRO A 1 89 ? -10.947 2.246 30.950 1.00 97.75 89 PRO A C 1
ATOM 686 O O . PRO A 1 89 ? -11.830 2.540 30.147 1.00 97.75 89 PRO A O 1
ATOM 689 N N . GLN A 1 90 ? -11.196 1.381 31.942 1.00 98.19 90 GLN A N 1
ATOM 690 C CA . GLN A 1 90 ? -12.488 0.675 32.067 1.00 98.19 90 GLN A CA 1
ATOM 691 C C . GLN A 1 90 ? -13.706 1.613 32.122 1.00 98.19 90 GLN A C 1
ATOM 693 O O . GLN A 1 90 ? -14.789 1.244 31.672 1.00 98.19 90 GLN A O 1
ATOM 698 N N . LYS A 1 91 ? -13.545 2.839 32.645 1.00 98.00 91 LYS A N 1
ATOM 699 C CA . LYS A 1 91 ? -14.598 3.871 32.653 1.00 98.00 91 LYS A CA 1
ATOM 700 C C . LYS A 1 91 ? -15.011 4.287 31.235 1.00 98.00 91 LYS A C 1
ATOM 702 O O . LYS A 1 91 ? -16.193 4.526 30.985 1.00 98.00 91 LYS A O 1
ATOM 707 N N . PHE A 1 92 ? -14.053 4.346 30.308 1.00 97.56 92 PHE A N 1
ATOM 708 C CA . PHE A 1 92 ? -14.327 4.591 28.894 1.00 97.56 92 PHE A CA 1
ATOM 709 C C . PHE A 1 92 ? -15.178 3.454 28.326 1.00 97.56 92 PHE A C 1
ATOM 711 O O . PHE A 1 92 ? -16.279 3.700 27.840 1.00 97.56 92 PHE A O 1
ATOM 718 N N . VAL A 1 93 ? -14.731 2.205 28.493 1.00 97.56 93 VAL A N 1
ATOM 719 C CA . VAL A 1 93 ? -15.460 1.016 28.020 1.00 97.56 93 VAL A CA 1
ATOM 720 C C . VAL A 1 93 ? -16.869 0.969 28.599 1.00 97.56 93 VAL A C 1
ATOM 722 O O . VAL A 1 93 ? -17.827 0.849 27.844 1.00 97.56 93 VAL A O 1
ATOM 725 N N . GLN A 1 94 ? -17.020 1.172 29.913 1.00 97.69 94 GLN A N 1
ATOM 726 C CA . GLN A 1 94 ? -18.313 1.177 30.605 1.00 97.69 94 GLN A CA 1
ATOM 727 C C . GLN A 1 94 ? -19.338 2.119 29.965 1.00 97.69 94 GLN A C 1
ATOM 729 O O . GLN A 1 94 ? -20.524 1.791 29.929 1.00 97.69 94 GLN A O 1
ATOM 734 N N . THR A 1 95 ? -18.877 3.269 29.471 1.00 97.69 95 THR A N 1
ATOM 735 C CA . THR A 1 95 ? -19.723 4.300 28.861 1.00 97.69 95 THR A CA 1
ATOM 736 C C . THR A 1 95 ? -20.276 3.851 27.506 1.00 97.69 95 THR A C 1
ATOM 738 O O . THR A 1 95 ? -21.431 4.134 27.189 1.00 97.69 95 THR A O 1
ATOM 741 N N . TRP A 1 96 ? -19.475 3.126 26.720 1.00 97.44 96 TRP A N 1
ATOM 742 C CA . TRP A 1 96 ? -19.749 2.894 25.299 1.00 97.44 96 TRP A CA 1
ATOM 743 C C . TRP A 1 96 ? -20.127 1.458 24.954 1.00 97.44 96 TRP A C 1
ATOM 745 O O . TRP A 1 96 ? -21.001 1.253 24.124 1.00 97.44 96 TRP A O 1
ATOM 755 N N . TRP A 1 97 ? -19.539 0.456 25.606 1.00 96.25 97 TRP A N 1
ATOM 756 C CA . TRP A 1 97 ? -19.659 -0.949 25.198 1.00 96.25 97 TRP A CA 1
ATOM 757 C C . TRP A 1 97 ? -21.095 -1.491 25.181 1.00 96.25 97 TRP A C 1
ATOM 759 O O . TRP A 1 97 ? -21.390 -2.405 24.422 1.00 96.25 97 TRP A O 1
ATOM 769 N N . ARG A 1 98 ? -22.015 -0.926 25.982 1.00 96.25 98 ARG A N 1
ATOM 770 C CA . ARG A 1 98 ? -23.445 -1.296 26.033 1.00 96.25 98 ARG A CA 1
ATOM 771 C C . ARG A 1 98 ? -24.310 -0.599 24.980 1.00 96.25 98 ARG A C 1
ATOM 773 O O . ARG A 1 98 ? -25.470 -0.968 24.839 1.00 96.25 98 ARG A O 1
ATOM 780 N N . LYS A 1 99 ? -23.768 0.393 24.274 1.00 96.31 99 LYS A N 1
ATOM 781 C CA . LYS A 1 99 ? -24.453 1.089 23.184 1.00 96.31 99 LYS A CA 1
ATOM 782 C C . LYS A 1 99 ? -24.506 0.215 21.935 1.00 96.31 99 LYS A C 1
ATOM 784 O O . LYS A 1 99 ? -23.721 -0.720 21.782 1.00 96.31 99 LYS A O 1
ATOM 789 N N . GLU A 1 100 ? -25.421 0.534 21.034 1.00 92.25 100 GLU A N 1
ATOM 790 C CA . GLU A 1 100 ? -25.403 0.025 19.668 1.00 92.25 100 GLU A CA 1
ATOM 791 C C . GLU A 1 100 ? -24.554 0.931 18.758 1.00 92.25 100 GLU A C 1
ATOM 793 O O . GLU A 1 100 ? -24.475 2.137 18.999 1.00 92.25 100 GLU A O 1
ATOM 798 N N . PRO A 1 101 ? -23.948 0.402 17.674 1.00 89.56 101 PRO A N 1
ATOM 799 C CA . PRO A 1 101 ? -23.068 1.180 16.793 1.00 89.56 101 PRO A CA 1
ATOM 800 C C . PRO A 1 101 ? -23.690 2.482 16.268 1.00 89.56 101 PRO A C 1
ATOM 802 O O . PRO A 1 101 ? -23.024 3.510 16.206 1.00 89.56 101 PRO A O 1
ATOM 805 N N . LYS A 1 102 ? -24.993 2.461 15.958 1.00 90.31 102 LYS A N 1
ATOM 806 C CA . LYS A 1 102 ? -25.751 3.628 15.473 1.00 90.31 102 LYS A CA 1
ATOM 807 C C . LYS A 1 102 ? -25.912 4.755 16.502 1.00 90.31 102 LYS A C 1
ATOM 809 O O . LYS A 1 102 ? -26.263 5.865 16.122 1.00 90.31 102 LYS A O 1
ATOM 814 N N . GLU A 1 103 ? -25.708 4.472 17.788 1.00 93.31 103 GLU A N 1
ATOM 815 C CA . GLU A 1 103 ? -25.789 5.465 18.866 1.00 93.31 103 GLU A CA 1
ATOM 816 C C . GLU A 1 103 ? -24.451 6.177 19.108 1.00 93.31 103 GLU A C 1
ATOM 818 O O . GLU A 1 103 ? -24.405 7.158 19.850 1.00 93.31 103 GLU A O 1
ATOM 823 N N . VAL A 1 104 ? -23.351 5.683 18.528 1.00 92.75 104 VAL A N 1
ATOM 824 C CA . VAL A 1 104 ? -22.028 6.280 18.710 1.00 92.75 104 VAL A CA 1
ATOM 825 C C . VAL A 1 104 ? -21.929 7.548 17.850 1.00 92.75 104 VAL A C 1
ATOM 827 O O . VAL A 1 104 ? -22.060 7.461 16.628 1.00 92.75 104 VAL A O 1
ATOM 830 N N . PRO A 1 105 ? -21.670 8.733 18.439 1.00 92.31 105 PRO A N 1
ATOM 831 C CA . PRO A 1 105 ? -21.572 9.969 17.670 1.00 92.31 105 PRO A CA 1
ATOM 832 C C . PRO A 1 105 ? -20.406 9.918 16.681 1.00 92.31 105 PRO A C 1
ATOM 834 O O . PRO A 1 105 ? -19.259 9.710 17.091 1.00 92.31 105 PRO A O 1
ATOM 837 N N . LYS A 1 106 ? -20.699 10.143 15.396 1.00 89.81 106 LYS A N 1
ATOM 838 C CA . LYS A 1 106 ? -19.694 10.214 14.330 1.00 89.81 106 LYS A CA 1
ATOM 839 C C . LYS A 1 106 ? -18.930 11.542 14.416 1.00 89.81 106 LYS A C 1
ATOM 841 O O . LYS A 1 106 ? -19.570 12.596 14.435 1.00 89.81 106 LYS A O 1
ATOM 846 N N . PRO A 1 107 ? -17.588 11.535 14.463 1.00 88.12 107 PRO A N 1
ATOM 847 C CA . PRO A 1 107 ? -16.811 12.764 14.392 1.00 88.12 107 PRO A CA 1
ATOM 848 C C . PRO A 1 107 ? -16.871 13.351 12.974 1.00 88.12 107 PRO A C 1
ATOM 850 O O . PRO A 1 107 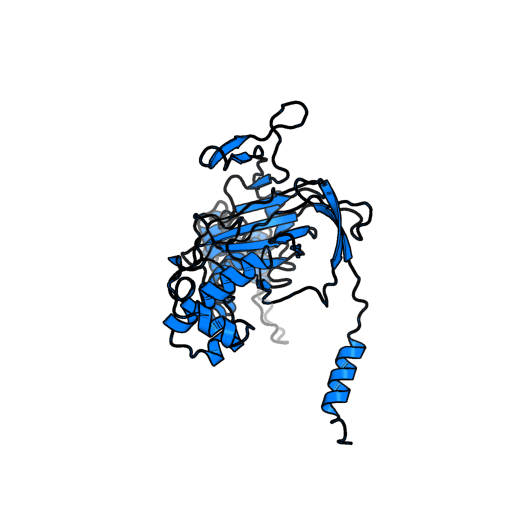? -17.136 12.649 11.995 1.00 88.12 107 PRO A O 1
ATOM 853 N N . ALA A 1 108 ? -16.594 14.650 12.853 1.00 83.12 108 ALA A N 1
ATOM 854 C CA . ALA A 1 108 ? -16.529 15.309 11.553 1.00 83.12 108 ALA A CA 1
ATOM 855 C C . ALA A 1 108 ? -15.491 14.629 10.636 1.00 83.12 108 ALA A C 1
ATOM 857 O O . ALA A 1 108 ? -14.366 14.353 11.054 1.00 83.12 108 ALA A O 1
ATOM 858 N N . GLY A 1 109 ? -15.876 14.375 9.382 1.00 76.75 109 GLY A N 1
ATOM 859 C CA . GLY A 1 109 ? -15.025 13.722 8.378 1.00 76.75 109 GLY A CA 1
ATOM 860 C C . GLY A 1 109 ? -15.182 12.200 8.273 1.00 76.75 109 GLY A C 1
ATOM 861 O O . GLY A 1 109 ? -14.721 11.626 7.287 1.00 76.75 109 GLY A O 1
ATOM 862 N N . VAL A 1 110 ? -15.883 11.545 9.207 1.00 77.62 110 VAL A N 1
ATOM 863 C CA . VAL A 1 110 ? -16.305 10.145 9.036 1.00 77.62 110 VAL A CA 1
ATOM 864 C C . VAL A 1 110 ? -17.577 10.117 8.196 1.00 77.62 110 VAL A C 1
ATOM 866 O O . VAL A 1 110 ? -18.659 10.453 8.672 1.00 77.62 110 VAL A O 1
ATOM 869 N N . HIS A 1 111 ? -17.440 9.735 6.931 1.00 73.31 111 HIS A N 1
ATOM 870 C CA . HIS A 1 111 ? -18.562 9.645 6.001 1.00 73.31 111 HIS A CA 1
ATOM 871 C C . HIS A 1 111 ? -19.380 8.360 6.193 1.00 73.31 111 HIS A C 1
ATOM 873 O O . HIS A 1 111 ? -18.838 7.328 6.579 1.00 73.31 111 HIS A O 1
ATOM 879 N N . ASP A 1 112 ? -20.673 8.400 5.859 1.00 69.56 112 ASP A N 1
ATOM 880 C CA . ASP A 1 112 ? -21.590 7.259 6.019 1.00 69.56 112 ASP A CA 1
ATOM 881 C C . ASP A 1 112 ? -21.233 6.035 5.168 1.00 69.56 112 ASP A C 1
ATOM 883 O O . ASP A 1 112 ? -21.557 4.917 5.559 1.00 69.56 112 ASP A O 1
ATOM 887 N N . TYR A 1 113 ? -20.538 6.229 4.043 1.00 66.75 113 TYR A N 1
ATOM 888 C CA . TYR A 1 113 ? -20.067 5.124 3.201 1.00 66.75 113 TYR A CA 1
ATOM 889 C C . TYR A 1 113 ? -18.894 4.352 3.827 1.00 66.75 113 TYR A C 1
ATOM 891 O O . TYR A 1 113 ? -18.577 3.252 3.380 1.00 66.75 113 TYR A O 1
ATOM 899 N N . LEU A 1 114 ? -18.235 4.904 4.855 1.00 69.00 114 LEU A N 1
ATOM 900 C CA . LEU A 1 114 ? -17.167 4.204 5.560 1.00 69.00 114 LEU A CA 1
ATOM 901 C C . LEU A 1 114 ? -17.783 3.142 6.464 1.00 69.00 114 LEU A C 1
ATOM 903 O O . LEU A 1 114 ? -18.260 3.412 7.568 1.00 69.00 114 LEU A O 1
ATOM 907 N N . ARG A 1 115 ? -17.758 1.919 5.947 1.00 73.69 115 ARG A N 1
ATOM 908 C CA . ARG A 1 115 ? -18.150 0.704 6.641 1.00 73.69 115 ARG A CA 1
ATOM 909 C C . ARG A 1 115 ? -17.227 0.470 7.826 1.00 73.69 115 ARG A C 1
ATOM 911 O O . ARG A 1 115 ? -16.069 0.095 7.683 1.00 73.69 115 ARG A O 1
ATOM 918 N N . THR A 1 116 ? -17.752 0.737 9.012 1.00 69.56 116 THR A N 1
ATOM 919 C CA . THR A 1 116 ? -17.023 0.620 10.278 1.00 69.56 116 THR A CA 1
ATOM 920 C C . THR A 1 116 ? -16.672 -0.825 10.629 1.00 69.56 116 THR A C 1
ATOM 922 O O . THR A 1 116 ? -15.832 -1.100 11.468 1.00 69.56 116 THR A O 1
ATOM 925 N N . ASP A 1 117 ? -17.339 -1.781 10.003 1.00 72.56 117 ASP A N 1
ATOM 926 C CA . ASP A 1 117 ? -17.000 -3.196 10.063 1.00 72.56 117 ASP A CA 1
ATOM 927 C C . ASP A 1 117 ? -15.750 -3.542 9.236 1.00 72.56 117 ASP A C 1
ATOM 929 O O . ASP A 1 117 ? -15.251 -4.657 9.339 1.00 72.56 117 ASP A O 1
ATOM 933 N N . PHE A 1 118 ? -15.235 -2.614 8.419 1.00 78.25 118 PHE A N 1
ATOM 934 C CA . PHE A 1 118 ? -14.107 -2.831 7.506 1.00 78.25 118 PHE A CA 1
ATOM 935 C C . PHE A 1 118 ? -12.848 -2.058 7.912 1.00 78.25 118 PHE A C 1
ATOM 937 O O . PHE A 1 118 ? -11.947 -1.856 7.096 1.00 78.25 118 PHE A O 1
ATOM 944 N N . TRP A 1 119 ? -12.741 -1.599 9.152 1.00 79.12 119 TRP A N 1
ATOM 945 C CA . TRP A 1 119 ? -11.471 -1.048 9.614 1.00 79.12 119 TRP A CA 1
ATOM 946 C C . TRP A 1 119 ? -10.500 -2.148 9.992 1.00 79.12 119 TRP A C 1
ATOM 948 O O . TRP A 1 119 ? -10.907 -3.160 10.548 1.00 79.12 119 TRP A O 1
ATOM 958 N N . ARG A 1 120 ? -9.225 -1.887 9.716 1.00 85.06 120 ARG A N 1
ATOM 959 C CA . ARG A 1 120 ? -8.088 -2.765 9.970 1.00 85.06 120 ARG A CA 1
ATOM 960 C C . ARG A 1 120 ? -6.871 -1.903 10.256 1.00 85.06 120 ARG A C 1
ATOM 962 O O . ARG A 1 120 ? -6.687 -0.910 9.556 1.00 85.06 120 ARG A O 1
ATOM 969 N N . ASP A 1 121 ? -6.047 -2.287 11.219 1.00 85.69 121 ASP A N 1
ATOM 970 C CA . ASP A 1 121 ? -4.730 -1.679 11.406 1.00 85.69 121 ASP A CA 1
ATOM 971 C C . ASP A 1 121 ? -3.824 -1.877 10.176 1.00 85.69 121 ASP A C 1
ATOM 973 O O . ASP A 1 121 ? -4.102 -2.689 9.284 1.00 85.69 121 ASP A O 1
ATOM 977 N N . ILE A 1 122 ? -2.762 -1.078 10.098 1.00 90.50 122 ILE A N 1
ATOM 978 C CA . ILE A 1 122 ? -1.756 -1.209 9.046 1.00 90.50 122 ILE A CA 1
ATOM 979 C C . ILE A 1 122 ? -0.825 -2.351 9.437 1.00 90.50 122 ILE A C 1
ATOM 981 O O . ILE A 1 122 ? -0.377 -2.436 10.573 1.00 90.50 122 ILE A O 1
ATOM 985 N N . GLU A 1 123 ? -0.484 -3.199 8.486 1.00 92.38 123 GLU A N 1
ATOM 986 C CA . GLU A 1 123 ? 0.508 -4.250 8.639 1.00 92.38 123 GLU A CA 1
ATOM 987 C C . GLU A 1 123 ? 1.592 -4.060 7.585 1.00 92.38 123 GLU A C 1
ATOM 989 O O . GLU A 1 123 ? 1.277 -3.898 6.406 1.00 92.38 123 GLU A O 1
ATOM 994 N N . ILE A 1 124 ? 2.859 -4.071 7.995 1.00 94.06 124 ILE A N 1
ATOM 995 C CA . ILE A 1 124 ? 4.003 -3.933 7.091 1.00 94.06 124 ILE A CA 1
ATOM 996 C C . ILE A 1 124 ? 4.903 -5.157 7.215 1.00 94.06 124 ILE A C 1
ATOM 998 O O . ILE A 1 124 ? 5.427 -5.445 8.291 1.00 94.06 124 ILE A O 1
ATOM 1002 N N . ILE A 1 125 ? 5.145 -5.829 6.093 1.00 94.50 125 ILE A N 1
ATOM 1003 C CA . ILE A 1 125 ? 6.092 -6.936 5.981 1.00 94.50 125 ILE A CA 1
ATOM 1004 C C . ILE A 1 125 ? 7.248 -6.482 5.093 1.00 94.50 125 ILE A C 1
ATOM 1006 O O . ILE A 1 125 ? 7.101 -6.321 3.878 1.00 94.50 125 ILE A O 1
ATOM 1010 N N . ARG A 1 126 ? 8.399 -6.235 5.723 1.00 95.12 126 ARG A N 1
ATOM 1011 C CA . ARG A 1 126 ? 9.595 -5.726 5.046 1.00 95.12 126 ARG A CA 1
ATOM 1012 C C . ARG A 1 126 ? 10.239 -6.798 4.182 1.00 95.12 126 ARG A C 1
ATOM 1014 O O . ARG A 1 126 ? 10.324 -7.953 4.591 1.00 95.12 126 ARG A O 1
ATOM 1021 N N . GLY A 1 127 ? 10.682 -6.406 2.990 1.00 95.44 127 GLY A N 1
ATOM 1022 C CA . GLY A 1 127 ? 11.415 -7.277 2.072 1.00 95.44 127 GLY A CA 1
ATOM 1023 C C . GLY A 1 127 ? 10.670 -8.548 1.649 1.00 95.44 127 GLY A C 1
ATOM 1024 O O . GLY A 1 127 ? 11.311 -9.516 1.247 1.00 95.44 127 GLY A O 1
ATOM 1025 N N . PHE A 1 128 ? 9.336 -8.556 1.720 1.00 95.62 128 PHE A N 1
ATOM 1026 C CA . PHE A 1 128 ? 8.486 -9.690 1.355 1.00 95.62 128 PHE A CA 1
ATOM 1027 C C . PHE A 1 128 ? 8.866 -10.289 -0.015 1.00 95.62 128 PHE A C 1
ATOM 1029 O O . PHE A 1 128 ? 9.084 -11.493 -0.134 1.00 95.62 128 PHE A O 1
ATOM 1036 N N . GLY A 1 129 ? 8.987 -9.461 -1.048 1.00 95.38 129 GLY A N 1
ATOM 1037 C CA . GLY A 1 129 ? 9.378 -9.856 -2.404 1.00 95.38 129 GLY A CA 1
ATOM 1038 C C . GLY A 1 129 ? 10.786 -9.420 -2.815 1.00 95.38 129 GLY A C 1
ATOM 1039 O O . GLY A 1 129 ? 11.025 -9.261 -4.010 1.00 95.38 129 GLY A O 1
ATOM 1040 N N . LYS A 1 130 ? 11.690 -9.149 -1.863 1.00 94.25 130 LYS A N 1
ATOM 1041 C CA . LYS A 1 130 ? 13.004 -8.547 -2.153 1.00 94.25 130 LYS A CA 1
ATOM 1042 C C . LYS A 1 130 ? 13.843 -9.454 -3.059 1.00 94.25 130 LYS A C 1
ATOM 1044 O O . LYS A 1 130 ? 13.907 -10.662 -2.845 1.00 94.25 130 LYS A O 1
ATOM 1049 N N . GLY A 1 131 ? 14.510 -8.858 -4.051 1.00 90.06 131 GLY A N 1
ATOM 1050 C CA . GLY A 1 131 ? 15.469 -9.555 -4.920 1.00 90.06 131 GLY A CA 1
ATOM 1051 C C . GLY A 1 131 ? 14.864 -10.345 -6.087 1.00 90.06 131 GLY A C 1
ATOM 1052 O O . GLY A 1 131 ? 15.606 -10.983 -6.824 1.00 90.06 131 GLY A O 1
ATOM 1053 N N . GLN A 1 132 ? 13.548 -10.272 -6.299 1.00 90.25 132 GLN A N 1
ATOM 1054 C CA . GLN A 1 132 ? 12.849 -11.038 -7.342 1.00 90.25 132 GLN A CA 1
ATOM 1055 C C . GLN A 1 132 ? 12.831 -10.358 -8.723 1.00 90.25 132 GLN A C 1
ATOM 1057 O O . GLN A 1 132 ? 12.146 -10.825 -9.622 1.00 90.25 132 GLN A O 1
ATOM 1062 N N . ARG A 1 133 ? 13.531 -9.224 -8.893 1.00 93.62 133 ARG A N 1
ATOM 1063 C CA . ARG A 1 133 ? 13.635 -8.449 -10.154 1.00 93.62 133 ARG A CA 1
ATOM 1064 C C . ARG A 1 133 ? 12.302 -8.077 -10.829 1.00 93.62 133 ARG A C 1
ATOM 1066 O O . ARG A 1 133 ? 12.294 -7.635 -11.973 1.00 93.62 133 ARG A O 1
ATOM 1073 N N . ILE A 1 134 ? 11.191 -8.138 -10.089 1.00 96.50 134 ILE A N 1
ATOM 1074 C CA . ILE A 1 134 ? 9.827 -7.883 -10.582 1.00 96.50 134 ILE A CA 1
ATOM 1075 C C . ILE A 1 134 ? 9.709 -6.555 -11.333 1.00 96.50 134 ILE A C 1
ATOM 1077 O O . ILE A 1 134 ? 8.974 -6.475 -12.313 1.00 96.50 134 ILE A O 1
ATOM 1081 N N . TYR A 1 135 ? 10.411 -5.514 -10.876 1.00 97.94 135 TYR A N 1
ATOM 1082 C CA . TYR A 1 135 ? 10.382 -4.201 -11.514 1.00 97.94 135 TYR A CA 1
ATOM 1083 C C . TYR A 1 135 ? 10.852 -4.248 -12.977 1.00 97.94 135 TYR A C 1
ATOM 1085 O O . TYR A 1 135 ? 10.144 -3.751 -13.853 1.00 97.94 135 TYR A O 1
ATOM 1093 N N . ASP A 1 136 ? 12.011 -4.857 -13.244 1.00 97.31 136 ASP A N 1
ATOM 1094 C CA . ASP A 1 136 ? 12.612 -4.903 -14.584 1.00 97.31 136 ASP A CA 1
ATOM 1095 C C . ASP A 1 136 ? 11.744 -5.727 -15.547 1.00 97.31 136 ASP A C 1
ATOM 1097 O O . ASP A 1 136 ? 11.446 -5.300 -16.670 1.00 97.31 136 ASP A O 1
ATOM 1101 N N . ASP A 1 137 ? 11.286 -6.889 -15.076 1.00 96.44 137 ASP A N 1
ATOM 1102 C CA . ASP A 1 137 ? 10.466 -7.814 -15.857 1.00 96.44 137 ASP A CA 1
ATOM 1103 C C . ASP A 1 137 ? 9.110 -7.184 -16.196 1.00 96.44 137 ASP A C 1
ATOM 1105 O O . ASP A 1 137 ? 8.655 -7.219 -17.342 1.00 96.44 137 ASP A O 1
ATOM 1109 N N . ALA A 1 138 ? 8.468 -6.539 -15.218 1.00 97.06 138 ALA A N 1
ATOM 1110 C CA . ALA A 1 138 ? 7.199 -5.855 -15.423 1.00 97.06 138 ALA A CA 1
ATOM 1111 C C . ALA A 1 138 ? 7.335 -4.653 -16.361 1.00 97.06 138 ALA A C 1
ATOM 1113 O O . ALA A 1 138 ? 6.464 -4.445 -17.207 1.00 97.06 138 ALA A O 1
ATOM 1114 N N . LEU A 1 139 ? 8.411 -3.869 -16.232 1.00 97.50 139 LEU A N 1
ATOM 1115 C CA . LEU A 1 139 ? 8.619 -2.662 -17.033 1.00 97.50 139 LEU A CA 1
ATOM 1116 C C . LEU A 1 139 ? 8.687 -2.985 -18.522 1.00 97.50 139 LEU A C 1
ATOM 1118 O O . LEU A 1 139 ? 8.078 -2.282 -19.326 1.00 97.50 139 LEU A O 1
ATOM 1122 N N . THR A 1 140 ? 9.398 -4.056 -18.862 1.00 96.38 140 THR A N 1
ATOM 1123 C CA . THR A 1 140 ? 9.624 -4.494 -20.244 1.00 96.38 140 THR A CA 1
ATOM 1124 C C . THR A 1 140 ? 8.466 -5.308 -20.812 1.00 96.38 140 THR A C 1
ATOM 1126 O O . THR A 1 140 ? 8.226 -5.268 -22.016 1.00 96.38 140 THR A O 1
ATOM 1129 N N . SER A 1 141 ? 7.724 -6.021 -19.961 1.00 95.31 141 SER A N 1
ATOM 1130 C CA . SER A 1 141 ? 6.677 -6.938 -20.416 1.00 95.31 141 SER A CA 1
ATOM 1131 C C . SER A 1 141 ? 5.297 -6.291 -20.532 1.00 95.31 141 SER A C 1
ATOM 1133 O O . SER A 1 141 ? 4.430 -6.835 -21.215 1.00 95.31 141 SER A O 1
ATOM 1135 N N . MET A 1 142 ? 5.028 -5.175 -19.851 1.00 96.62 142 MET A N 1
ATOM 1136 C CA . MET A 1 142 ? 3.672 -4.619 -19.737 1.00 96.62 142 MET A CA 1
ATOM 1137 C C . MET A 1 142 ? 3.404 -3.436 -20.665 1.00 96.62 142 MET A C 1
ATOM 1139 O O . MET A 1 142 ? 4.265 -2.597 -20.906 1.00 96.62 142 MET A O 1
ATOM 1143 N N . ASP A 1 143 ? 2.150 -3.334 -21.115 1.00 97.25 143 ASP A N 1
ATOM 1144 C CA . ASP A 1 143 ? 1.651 -2.166 -21.838 1.00 97.25 143 ASP A CA 1
ATOM 1145 C C . ASP A 1 143 ? 1.185 -1.105 -20.841 1.00 97.25 143 ASP A C 1
ATOM 1147 O O . ASP A 1 143 ? 0.162 -1.266 -20.162 1.00 97.25 143 ASP A O 1
ATOM 1151 N N . TRP A 1 144 ? 1.935 -0.011 -20.757 1.00 97.69 144 TRP A N 1
ATOM 1152 C CA . TRP A 1 144 ? 1.671 1.071 -19.817 1.00 97.69 144 TRP A CA 1
ATOM 1153 C C . TRP A 1 144 ? 0.777 2.148 -20.423 1.00 97.69 144 TRP A C 1
ATOM 1155 O O . TRP A 1 144 ? 1.007 2.639 -21.528 1.00 97.69 144 TRP A O 1
ATOM 1165 N N . VAL A 1 145 ? -0.249 2.543 -19.673 1.00 97.38 145 VAL A N 1
ATOM 1166 C CA . VAL A 1 145 ? -1.188 3.597 -20.056 1.00 97.38 145 VAL A CA 1
ATOM 1167 C C . VAL A 1 145 ? -1.188 4.677 -18.984 1.00 97.38 145 VAL A C 1
ATOM 1169 O O . VAL A 1 145 ? -1.327 4.389 -17.794 1.00 97.38 145 VAL A O 1
ATOM 1172 N N . GLN A 1 146 ? -1.075 5.938 -19.406 1.00 96.25 146 GLN A N 1
ATOM 1173 C CA . GLN A 1 146 ? -1.250 7.089 -18.526 1.00 96.25 146 GLN A CA 1
ATOM 1174 C C . GLN A 1 146 ? -2.709 7.570 -18.584 1.00 96.25 146 GLN A C 1
ATOM 1176 O O . GLN A 1 146 ? -3.121 8.160 -19.586 1.00 96.25 146 GLN A O 1
ATOM 1181 N N . PRO A 1 147 ? -3.519 7.322 -17.540 1.00 93.06 147 PRO A N 1
ATOM 1182 C CA . PRO A 1 147 ? -4.885 7.819 -17.498 1.00 93.06 147 PRO A CA 1
ATOM 1183 C C . PRO A 1 147 ? -4.898 9.330 -17.245 1.00 93.06 147 PRO A C 1
ATOM 1185 O O . PRO A 1 147 ? -3.932 9.918 -16.752 1.00 93.06 147 PRO A O 1
ATOM 1188 N N . MET A 1 148 ? -6.029 9.965 -17.540 1.00 93.50 148 MET A N 1
ATOM 1189 C CA . MET A 1 148 ? -6.280 11.333 -17.089 1.00 93.50 148 MET A CA 1
ATOM 1190 C C . MET A 1 148 ? -6.648 11.321 -15.609 1.00 93.50 148 MET A C 1
ATOM 1192 O O . MET A 1 148 ? -7.387 10.451 -15.155 1.00 93.50 148 MET A O 1
ATOM 1196 N N . ALA A 1 149 ? -6.144 12.296 -14.857 1.00 88.31 149 ALA A N 1
ATOM 1197 C CA . ALA A 1 149 ? -6.435 12.413 -13.443 1.00 88.31 149 ALA A CA 1
ATOM 1198 C C . ALA A 1 149 ? -7.919 12.735 -13.247 1.00 88.31 149 ALA A C 1
ATOM 1200 O O . ALA A 1 149 ? -8.415 13.774 -13.693 1.00 88.31 149 ALA A O 1
ATOM 1201 N N . ASP A 1 150 ? -8.614 11.873 -12.522 1.00 86.69 150 ASP A N 1
ATOM 1202 C CA . ASP A 1 150 ? -10.005 12.061 -12.157 1.00 86.69 150 ASP A CA 1
ATOM 1203 C C . ASP A 1 150 ? -10.172 12.142 -10.631 1.00 86.69 150 ASP A C 1
ATOM 1205 O O . ASP A 1 150 ? -9.224 12.160 -9.833 1.00 86.69 150 ASP A O 1
ATOM 1209 N N . GLY A 1 151 ? -11.408 12.349 -10.203 1.00 79.62 151 GLY A N 1
ATOM 1210 C CA . GLY A 1 151 ? -11.787 12.346 -8.802 1.00 79.62 151 GLY A CA 1
ATOM 1211 C C . GLY A 1 151 ? -13.297 12.392 -8.654 1.00 79.62 151 GLY A C 1
ATOM 1212 O O . GLY A 1 151 ? -14.019 12.696 -9.603 1.00 79.62 151 GLY A O 1
ATOM 1213 N N . ARG A 1 152 ? -13.780 12.106 -7.445 1.00 74.62 152 ARG A N 1
ATOM 1214 C CA . ARG A 1 152 ? -15.198 12.256 -7.106 1.00 74.62 152 ARG A CA 1
ATOM 1215 C C . ARG A 1 152 ? -15.446 13.599 -6.438 1.00 74.62 152 ARG A C 1
ATOM 1217 O O . ARG A 1 152 ? -14.787 13.948 -5.458 1.00 74.62 152 ARG A O 1
ATOM 1224 N N . GLU A 1 153 ? -16.422 14.343 -6.945 1.00 68.94 153 GLU A N 1
ATOM 1225 C CA . GLU A 1 153 ? -16.891 15.569 -6.303 1.00 68.94 153 GLU A CA 1
ATOM 1226 C C . GLU A 1 153 ? -17.974 15.232 -5.270 1.00 68.94 153 GLU A C 1
ATOM 1228 O O . GLU A 1 153 ? -19.144 15.030 -5.592 1.00 68.94 153 GLU A O 1
ATOM 1233 N N . PHE A 1 154 ? -17.586 15.174 -3.994 1.00 62.06 154 PHE A N 1
ATOM 1234 C CA . PHE A 1 154 ? -18.502 14.793 -2.912 1.00 62.06 154 PHE A CA 1
ATOM 1235 C C . PHE A 1 154 ? -19.652 15.787 -2.693 1.00 62.06 154 PHE A C 1
ATOM 1237 O O . PHE A 1 154 ? -20.702 15.393 -2.196 1.00 62.06 154 PHE A O 1
ATOM 1244 N N . LYS A 1 155 ? -19.491 17.059 -3.089 1.00 66.00 155 LYS A N 1
ATOM 1245 C CA . LYS A 1 155 ? -20.536 18.087 -2.931 1.00 66.00 155 LYS A CA 1
ATOM 1246 C C . LYS A 1 155 ? -21.776 17.830 -3.800 1.00 66.00 155 LYS A C 1
ATOM 1248 O O . LYS A 1 155 ? -22.863 18.217 -3.396 1.00 66.00 155 LYS A O 1
ATOM 1253 N N . ASN A 1 156 ? -21.620 17.150 -4.939 1.00 58.34 156 ASN A N 1
ATOM 1254 C CA . ASN A 1 156 ? -22.671 16.963 -5.948 1.00 58.34 156 ASN A CA 1
ATOM 1255 C C . ASN A 1 156 ? -23.096 15.489 -6.095 1.00 58.34 156 ASN A C 1
ATOM 1257 O O . ASN A 1 156 ? -23.413 15.034 -7.190 1.00 58.34 156 ASN A O 1
ATOM 1261 N N . GLY A 1 157 ? -23.052 14.708 -5.011 1.00 57.06 157 GLY A N 1
ATOM 1262 C CA . GLY A 1 157 ? -23.465 13.299 -5.043 1.00 57.06 157 GLY A CA 1
ATOM 1263 C C . GLY A 1 157 ? -22.419 12.326 -5.604 1.00 57.06 157 GLY A C 1
ATOM 1264 O O . GLY A 1 157 ? -22.756 11.186 -5.904 1.00 57.06 157 GLY A O 1
ATOM 1265 N N . GLY A 1 158 ? -21.148 12.735 -5.721 1.00 62.50 158 GLY A N 1
ATOM 1266 C CA . GLY A 1 158 ? -20.039 11.823 -6.032 1.00 62.50 158 GLY A CA 1
ATOM 1267 C C . GLY A 1 158 ? -19.773 11.580 -7.519 1.00 62.50 158 GLY A C 1
ATOM 1268 O O . GLY A 1 158 ? -19.115 10.594 -7.850 1.00 62.50 158 GLY A O 1
ATOM 1269 N N . GLY A 1 159 ? -20.246 12.463 -8.406 1.00 71.62 159 GLY A N 1
ATOM 1270 C CA . GLY A 1 159 ? -19.951 12.396 -9.839 1.00 71.62 159 GLY A CA 1
ATOM 1271 C C . GLY A 1 159 ? -18.446 12.431 -10.144 1.00 71.62 159 GLY A C 1
ATOM 1272 O O . GLY A 1 159 ? -17.670 13.084 -9.436 1.00 71.62 159 GLY A O 1
ATOM 1273 N N . TYR A 1 160 ? -18.045 11.716 -11.199 1.00 77.19 160 TYR A N 1
ATOM 1274 C CA . TYR A 1 160 ? -16.678 11.730 -11.722 1.00 77.19 160 TYR A CA 1
ATOM 1275 C C . TYR A 1 160 ? -16.369 13.088 -12.353 1.00 77.19 160 TYR A C 1
ATOM 1277 O O . TYR A 1 160 ? -17.139 13.590 -13.171 1.00 77.19 160 TYR A O 1
ATOM 1285 N N . ARG A 1 161 ? -15.227 13.675 -11.990 1.00 82.44 161 ARG A N 1
ATOM 1286 C CA . ARG A 1 161 ? -14.744 14.937 -12.549 1.00 82.44 161 ARG A CA 1
ATOM 1287 C C . ARG A 1 161 ? -13.286 14.799 -12.965 1.00 82.44 161 ARG A C 1
ATOM 1289 O O . ARG A 1 161 ? -12.428 14.497 -12.137 1.00 82.44 161 ARG A O 1
ATOM 1296 N N . LEU A 1 162 ? -13.023 15.062 -14.243 1.00 87.62 162 LEU A N 1
ATOM 1297 C CA . LEU A 1 162 ? -11.665 15.212 -14.757 1.00 87.62 162 LEU A CA 1
ATOM 1298 C C . LEU A 1 162 ? -11.006 16.431 -14.115 1.00 87.62 162 LEU A C 1
ATOM 1300 O O . LEU A 1 162 ? -11.644 17.468 -13.900 1.00 87.62 162 LEU A O 1
ATOM 1304 N N . LYS A 1 163 ? -9.726 16.296 -13.788 1.00 86.81 163 LYS A N 1
ATOM 1305 C CA . LYS A 1 163 ? -8.921 17.383 -13.244 1.00 86.81 163 LYS A CA 1
ATOM 1306 C C . LYS A 1 163 ? -8.248 18.128 -14.380 1.00 86.81 163 LYS A C 1
ATOM 1308 O O . LYS A 1 163 ? -7.813 17.527 -15.359 1.00 86.81 163 LYS A O 1
ATOM 1313 N N . TYR A 1 164 ? -8.146 19.436 -14.210 1.00 89.31 164 TYR A N 1
ATOM 1314 C CA . TYR A 1 164 ? -7.502 20.323 -15.163 1.00 89.31 164 TYR A CA 1
ATOM 1315 C C . TYR A 1 164 ? -6.320 21.023 -14.492 1.00 89.31 164 TYR A C 1
ATOM 1317 O O . TYR A 1 164 ? -6.328 21.218 -13.272 1.00 89.31 164 TYR A O 1
ATOM 1325 N N . ASP A 1 165 ? -5.291 21.340 -15.270 1.00 87.62 165 ASP A N 1
ATOM 1326 C CA . ASP A 1 165 ? -4.175 22.179 -14.836 1.00 87.62 165 ASP A CA 1
ATOM 1327 C C . ASP A 1 165 ? -4.579 23.666 -14.757 1.00 87.62 165 ASP A C 1
ATOM 1329 O O . ASP A 1 165 ? -5.749 24.027 -14.931 1.00 87.62 165 ASP A O 1
ATOM 1333 N N . LYS A 1 166 ? -3.621 24.542 -14.427 1.00 88.44 166 LYS A N 1
ATOM 1334 C CA . LYS A 1 166 ? -3.874 25.987 -14.272 1.00 88.44 166 LYS A CA 1
ATOM 1335 C C . LYS A 1 166 ? -4.229 26.646 -15.609 1.00 88.44 166 LYS A C 1
ATOM 1337 O O . LYS A 1 166 ? -4.867 27.695 -15.627 1.00 88.44 166 LYS A O 1
ATOM 1342 N N . GLU A 1 167 ? -3.853 26.007 -16.708 1.00 94.00 167 GLU A N 1
ATOM 1343 C CA . GLU A 1 167 ? -4.073 26.409 -18.090 1.00 94.00 167 GLU A CA 1
ATOM 1344 C C . GLU A 1 167 ? -5.390 25.848 -18.659 1.00 94.00 167 GLU A C 1
ATOM 1346 O O . GLU A 1 167 ? -5.738 26.128 -19.808 1.00 94.00 167 GLU A O 1
ATOM 1351 N N . GLY A 1 168 ? -6.142 25.071 -17.870 1.00 93.31 168 GLY A N 1
ATOM 1352 C CA . GLY A 1 168 ? -7.429 24.497 -18.259 1.00 93.31 168 GLY A CA 1
ATOM 1353 C C . GLY A 1 168 ? -7.328 23.257 -19.152 1.00 93.31 168 GLY A C 1
ATOM 1354 O O . GLY A 1 168 ? -8.326 22.867 -19.759 1.00 93.31 168 GLY A O 1
ATOM 1355 N N . ARG A 1 169 ? -6.159 22.617 -19.251 1.00 94.12 169 ARG A N 1
ATOM 1356 C CA . ARG A 1 169 ? -5.960 21.352 -19.977 1.00 94.12 169 ARG A CA 1
ATOM 1357 C C . ARG A 1 169 ? -6.178 20.176 -19.040 1.00 94.12 169 ARG A C 1
ATOM 1359 O O . ARG A 1 169 ? -5.964 20.291 -17.838 1.00 94.12 169 ARG A O 1
ATOM 1366 N N . MET A 1 170 ? -6.617 19.036 -19.574 1.00 92.19 170 MET A N 1
ATOM 1367 C CA . MET A 1 170 ? -6.780 17.828 -18.761 1.00 92.19 170 MET A CA 1
ATOM 1368 C C . MET A 1 170 ? -5.433 17.423 -18.170 1.00 92.19 170 MET A C 1
ATOM 1370 O O . MET A 1 170 ? -4.451 17.265 -18.893 1.00 92.19 170 MET A O 1
ATOM 1374 N N . ARG A 1 171 ? -5.399 17.257 -16.850 1.00 91.44 171 ARG A N 1
ATOM 1375 C CA . ARG A 1 171 ? -4.190 16.865 -16.139 1.00 91.44 171 ARG A CA 1
ATOM 1376 C C . ARG A 1 171 ? -4.022 15.345 -16.262 1.00 91.44 171 ARG A C 1
ATOM 1378 O O . ARG A 1 171 ? -4.911 14.625 -15.806 1.00 91.44 171 ARG A O 1
ATOM 1385 N N . PRO A 1 172 ? -2.902 14.834 -16.795 1.00 93.00 172 PRO A N 1
ATOM 1386 C CA . PRO A 1 172 ? -2.607 13.408 -16.733 1.00 93.00 172 PRO A CA 1
ATOM 1387 C C . PRO A 1 172 ? -2.360 12.970 -15.284 1.00 93.00 172 PRO A C 1
ATOM 1389 O O . PRO A 1 172 ? -1.903 13.754 -14.443 1.00 93.00 172 PRO A O 1
ATOM 1392 N N . GLN A 1 173 ? -2.670 11.716 -14.970 1.00 92.50 173 GLN A N 1
ATOM 1393 C CA . GLN A 1 173 ? -2.323 11.134 -13.680 1.00 92.50 173 GLN A CA 1
ATOM 1394 C C . GLN A 1 173 ? -0.798 11.009 -13.559 1.00 92.50 173 GLN A C 1
ATOM 1396 O O . GLN A 1 173 ? -0.102 10.759 -14.544 1.00 92.50 173 GLN A O 1
ATOM 1401 N N . GLY A 1 174 ? -0.268 11.213 -12.349 1.00 92.88 174 GLY A N 1
ATOM 1402 C CA . GLY A 1 174 ? 1.174 11.162 -12.113 1.00 92.88 174 GLY A CA 1
ATOM 1403 C C . GLY A 1 174 ? 1.776 9.766 -12.277 1.00 92.88 174 GLY A C 1
ATOM 1404 O O . GLY A 1 174 ? 2.967 9.653 -12.534 1.00 92.88 174 GLY A O 1
ATOM 1405 N N . ASN A 1 175 ? 0.965 8.713 -12.173 1.00 95.56 175 ASN A N 1
ATOM 1406 C CA . ASN A 1 175 ? 1.369 7.335 -12.426 1.00 95.56 175 ASN A CA 1
ATOM 1407 C C . ASN A 1 175 ? 0.728 6.773 -13.705 1.00 95.56 175 ASN A C 1
ATOM 1409 O O . ASN A 1 175 ? -0.242 7.308 -14.244 1.00 95.56 175 ASN A O 1
ATOM 1413 N N . GLN A 1 176 ? 1.290 5.666 -14.171 1.00 97.25 176 GLN A N 1
ATOM 1414 C CA . GLN A 1 176 ? 0.765 4.844 -15.255 1.00 97.25 176 GLN A CA 1
ATOM 1415 C C . GLN A 1 176 ? 0.208 3.543 -14.670 1.00 97.25 176 GLN A C 1
ATOM 1417 O O . GLN A 1 176 ? 0.572 3.149 -13.561 1.00 97.25 176 GLN A O 1
ATOM 1422 N N . HIS A 1 177 ? -0.673 2.866 -15.397 1.00 96.56 177 HIS A N 1
ATOM 1423 C CA . HIS A 1 177 ? -1.129 1.523 -15.043 1.00 96.56 177 HIS A CA 1
ATOM 1424 C C . HIS A 1 177 ? -0.917 0.570 -16.212 1.00 96.56 177 HIS A C 1
ATOM 1426 O O . HIS A 1 177 ? -1.006 0.977 -17.371 1.00 96.56 177 HIS A O 1
ATOM 1432 N N . ALA A 1 178 ? -0.656 -0.698 -15.907 1.00 97.38 178 ALA A N 1
ATOM 1433 C CA . ALA A 1 178 ? -0.707 -1.741 -16.917 1.00 97.38 178 ALA A CA 1
ATOM 1434 C C . ALA A 1 178 ? -2.149 -1.850 -17.429 1.00 97.38 178 ALA A C 1
ATOM 1436 O O . ALA A 1 178 ? -3.073 -2.012 -16.625 1.00 97.38 178 ALA A O 1
ATOM 1437 N N . LYS A 1 179 ? -2.338 -1.757 -18.750 1.00 95.00 179 LYS A N 1
ATOM 1438 C CA . LYS A 1 179 ? -3.653 -1.721 -19.416 1.00 95.00 179 LYS A CA 1
ATOM 1439 C C . LYS A 1 179 ? -4.614 -2.800 -18.908 1.00 95.00 179 LYS A C 1
ATOM 1441 O O . LYS A 1 179 ? -5.781 -2.520 -18.648 1.00 95.00 179 LYS A O 1
ATOM 1446 N N . ASP A 1 180 ? -4.095 -4.010 -18.728 1.00 93.31 180 ASP A N 1
ATOM 1447 C CA . ASP A 1 180 ? -4.860 -5.190 -18.332 1.00 93.31 180 ASP A CA 1
ATOM 1448 C C . ASP A 1 180 ? -4.590 -5.633 -16.884 1.00 93.31 180 ASP A C 1
ATOM 1450 O O . ASP A 1 180 ? -4.998 -6.731 -16.503 1.00 93.31 180 ASP A O 1
ATOM 1454 N N . GLY A 1 181 ? -3.926 -4.806 -16.065 1.00 93.94 181 GLY A N 1
ATOM 1455 C CA . GLY A 1 181 ? -3.470 -5.177 -14.719 1.00 93.94 181 GLY A CA 1
ATOM 1456 C C . GLY A 1 181 ? -2.388 -6.264 -14.736 1.00 93.94 181 GLY A C 1
ATOM 1457 O O . GLY A 1 181 ? -1.649 -6.397 -15.710 1.00 93.94 181 GLY A O 1
ATOM 1458 N N . VAL A 1 182 ? -2.281 -7.046 -13.656 1.00 93.12 182 VAL A N 1
ATOM 1459 C CA . VAL A 1 182 ? -1.376 -8.209 -13.618 1.00 93.12 182 VAL A CA 1
ATOM 1460 C C . VAL A 1 182 ? -1.997 -9.382 -14.382 1.00 93.12 182 VAL A C 1
ATOM 1462 O O . VAL A 1 182 ? -3.051 -9.890 -13.995 1.00 93.12 182 VAL A O 1
ATOM 1465 N N . ILE A 1 183 ? -1.350 -9.802 -15.471 1.00 90.31 183 ILE A N 1
ATOM 1466 C CA . ILE A 1 183 ? -1.783 -10.928 -16.310 1.00 90.31 183 ILE A CA 1
ATOM 1467 C C . ILE A 1 183 ? -1.101 -12.215 -15.808 1.00 90.31 183 ILE A C 1
ATOM 1469 O O . ILE A 1 183 ? 0.130 -12.265 -15.840 1.00 90.31 183 ILE A O 1
ATOM 1473 N N . PRO A 1 184 ? -1.859 -13.249 -15.391 1.00 87.81 184 PRO A N 1
ATOM 1474 C CA . PRO A 1 184 ? -1.282 -14.523 -14.963 1.00 87.81 184 PRO A CA 1
ATOM 1475 C C . PRO A 1 184 ? -0.373 -15.148 -16.028 1.00 87.81 184 PRO A C 1
ATOM 1477 O O . PRO A 1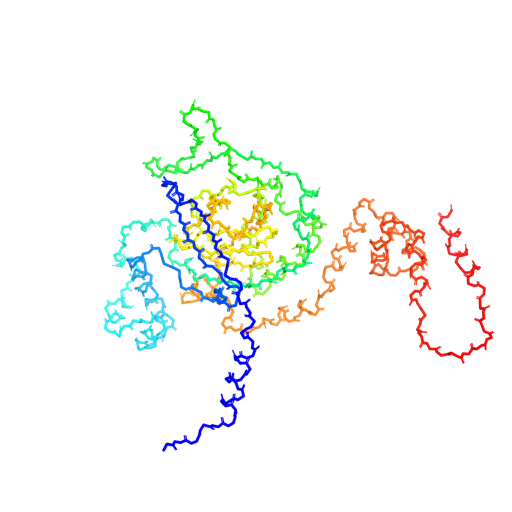 184 ? -0.694 -15.116 -17.216 1.00 87.81 184 PRO A O 1
ATOM 1480 N N . GLY A 1 185 ? 0.752 -15.711 -15.599 1.00 85.50 185 GLY A N 1
ATOM 1481 C CA . GLY A 1 185 ? 1.783 -16.325 -16.437 1.00 85.50 185 GLY A CA 1
ATOM 1482 C C . GLY A 1 185 ? 2.751 -15.326 -17.073 1.00 85.50 185 GLY A C 1
ATOM 1483 O O . GLY A 1 185 ? 3.834 -15.717 -17.499 1.00 85.50 185 GLY A O 1
ATOM 1484 N N . LYS A 1 186 ? 2.403 -14.032 -17.122 1.00 89.25 186 LYS A N 1
ATOM 1485 C CA . LYS A 1 186 ? 3.234 -13.007 -17.768 1.00 89.25 186 LYS A CA 1
ATOM 1486 C C . LYS A 1 186 ? 4.390 -12.534 -16.886 1.00 89.25 186 LYS A C 1
ATOM 1488 O O . LYS A 1 186 ? 5.405 -12.092 -17.408 1.00 89.25 186 LYS A O 1
ATOM 1493 N N . LEU A 1 187 ? 4.235 -12.623 -15.565 1.00 93.56 187 LEU A N 1
ATOM 1494 C CA . LEU A 1 187 ? 5.278 -12.319 -14.582 1.00 93.56 187 LEU A CA 1
ATOM 1495 C C . LEU A 1 187 ? 5.346 -13.459 -13.556 1.00 93.56 187 LEU A C 1
ATOM 1497 O O . LEU A 1 187 ? 4.788 -13.320 -12.466 1.00 93.56 187 LEU A O 1
ATOM 1501 N N . PRO A 1 188 ? 6.013 -14.584 -13.876 1.00 88.62 188 PRO A N 1
ATOM 1502 C CA . PRO A 1 188 ? 5.961 -15.793 -13.053 1.00 88.62 188 PRO A CA 1
ATOM 1503 C C . PRO A 1 188 ? 6.378 -15.579 -11.593 1.00 88.62 188 PRO A C 1
ATOM 1505 O O . PRO A 1 188 ? 5.717 -16.076 -10.683 1.00 88.62 188 PRO A O 1
ATOM 1508 N N . GLU A 1 189 ? 7.433 -14.800 -11.339 1.00 91.94 189 GLU A N 1
ATOM 1509 C CA . GLU A 1 189 ? 7.867 -14.507 -9.965 1.00 91.94 189 GLU A CA 1
ATOM 1510 C C . GLU A 1 189 ? 6.861 -13.628 -9.211 1.00 91.94 189 GLU A C 1
ATOM 1512 O O . GLU A 1 189 ? 6.629 -13.822 -8.014 1.00 91.94 189 GLU A O 1
ATOM 1517 N N . LEU A 1 190 ? 6.186 -12.706 -9.907 1.00 95.50 190 LEU A N 1
ATOM 1518 C CA . LEU A 1 190 ? 5.115 -11.926 -9.297 1.00 95.50 190 LEU A CA 1
ATOM 1519 C C . LEU A 1 190 ? 3.901 -12.807 -8.995 1.00 95.50 190 LEU A C 1
ATOM 1521 O O . LEU A 1 190 ? 3.296 -12.653 -7.938 1.00 95.50 190 LEU A O 1
ATOM 1525 N N . ASP A 1 191 ? 3.560 -13.741 -9.881 1.00 92.00 191 ASP A N 1
ATOM 1526 C CA . ASP A 1 191 ? 2.456 -14.676 -9.666 1.00 92.00 191 ASP A CA 1
ATOM 1527 C C . ASP A 1 191 ? 2.689 -15.527 -8.413 1.00 92.00 191 ASP A C 1
ATOM 1529 O O . ASP A 1 191 ? 1.800 -15.616 -7.562 1.00 92.00 191 ASP A O 1
ATOM 1533 N N . LYS A 1 192 ? 3.906 -16.062 -8.236 1.00 88.38 192 LYS A N 1
ATOM 1534 C CA . LYS A 1 192 ? 4.302 -16.792 -7.018 1.00 88.38 192 LYS A CA 1
ATOM 1535 C C . LYS A 1 192 ? 4.164 -15.918 -5.769 1.00 88.38 192 LYS A C 1
ATOM 1537 O O . LYS A 1 192 ? 3.587 -16.353 -4.770 1.00 88.38 192 LYS A O 1
ATOM 1542 N N . LEU A 1 193 ? 4.648 -14.672 -5.814 1.00 93.81 193 LEU A N 1
ATOM 1543 C CA . LEU A 1 193 ? 4.524 -13.739 -4.689 1.00 93.81 193 LEU A CA 1
ATOM 1544 C C . LEU A 1 193 ? 3.065 -13.407 -4.373 1.00 93.81 193 LEU A C 1
ATOM 1546 O O . LEU A 1 193 ? 2.684 -13.417 -3.204 1.00 93.81 193 LEU A O 1
ATOM 1550 N N . MET A 1 194 ? 2.239 -13.146 -5.386 1.00 92.44 194 MET A N 1
ATOM 1551 C CA . MET A 1 194 ? 0.815 -12.876 -5.204 1.00 92.44 194 MET A CA 1
ATOM 1552 C C . MET A 1 194 ? 0.106 -14.069 -4.573 1.00 92.44 194 MET A C 1
ATOM 1554 O O . MET A 1 194 ? -0.615 -13.877 -3.601 1.00 92.44 194 MET A O 1
ATOM 1558 N N . GLN A 1 195 ? 0.347 -15.290 -5.054 1.00 87.88 195 GLN A N 1
ATOM 1559 C CA . GLN A 1 195 ? -0.204 -16.503 -4.444 1.00 87.88 195 GLN A CA 1
ATOM 1560 C C . GLN A 1 195 ? 0.239 -16.649 -2.982 1.00 87.88 195 GLN A C 1
ATOM 1562 O O . GLN A 1 195 ? -0.581 -16.956 -2.113 1.00 87.88 195 GLN A O 1
ATOM 1567 N N . ARG A 1 196 ? 1.511 -16.352 -2.680 1.00 88.19 196 ARG A N 1
ATOM 1568 C CA . ARG A 1 196 ? 2.024 -16.363 -1.306 1.00 88.19 196 ARG A CA 1
ATOM 1569 C C . ARG A 1 196 ? 1.297 -15.355 -0.420 1.00 88.19 196 ARG A C 1
ATOM 1571 O O . ARG A 1 196 ? 0.827 -15.734 0.649 1.00 88.19 196 ARG A O 1
ATOM 1578 N N . VAL A 1 197 ? 1.125 -14.106 -0.874 1.00 89.88 197 VAL A N 1
ATOM 1579 C CA . VAL A 1 197 ? 0.288 -13.119 -0.164 1.00 89.88 197 VAL A CA 1
ATOM 1580 C C . VAL A 1 197 ? -1.123 -13.667 0.003 1.00 89.88 197 VAL A C 1
ATOM 1582 O O . VAL A 1 197 ? -1.687 -13.567 1.089 1.00 89.88 197 VAL A O 1
ATOM 1585 N N . MET A 1 198 ? -1.685 -14.275 -1.045 1.00 86.44 198 MET A N 1
ATOM 1586 C CA . MET A 1 198 ? -3.050 -14.780 -1.018 1.00 86.44 198 MET A CA 1
ATOM 1587 C C . MET A 1 198 ? -3.292 -15.791 0.088 1.00 86.44 198 MET A C 1
ATOM 1589 O O . MET A 1 198 ? -4.295 -15.704 0.796 1.00 86.44 198 MET A O 1
ATOM 1593 N N . VAL A 1 199 ? -2.343 -16.691 0.296 1.00 82.56 199 VAL A N 1
ATOM 1594 C CA . VAL A 1 199 ? -2.476 -17.746 1.293 1.00 82.56 199 VAL A CA 1
ATOM 1595 C C . VAL A 1 199 ? -1.994 -17.337 2.673 1.00 82.56 199 VAL A C 1
ATOM 1597 O O . VAL A 1 199 ? -2.677 -17.646 3.652 1.00 82.56 199 VAL A O 1
ATOM 1600 N N . GLU A 1 200 ? -0.885 -16.608 2.784 1.00 83.69 200 GLU A N 1
ATOM 1601 C CA . GLU A 1 200 ? -0.413 -16.110 4.080 1.00 83.69 200 GLU A CA 1
ATOM 1602 C C . GLU A 1 200 ? -1.418 -15.131 4.692 1.00 83.69 200 GLU A C 1
ATOM 1604 O O . GLU A 1 200 ? -1.682 -15.187 5.887 1.00 83.69 200 GLU A O 1
ATOM 1609 N N . GLN A 1 201 ? -2.052 -14.292 3.872 1.00 82.88 201 GLN A N 1
ATOM 1610 C CA . GLN A 1 201 ? -3.067 -13.328 4.308 1.00 82.88 201 GLN A CA 1
ATOM 1611 C C . GLN A 1 201 ? -4.498 -13.892 4.202 1.00 82.88 201 GLN A C 1
ATOM 1613 O O . GLN A 1 201 ? -5.487 -13.204 4.467 1.00 82.88 201 GLN A O 1
ATOM 1618 N N . GLY A 1 202 ? -4.652 -15.148 3.777 1.00 79.81 202 GLY A N 1
ATOM 1619 C CA . GLY A 1 202 ? -5.954 -15.783 3.573 1.00 79.81 202 GLY A CA 1
ATOM 1620 C C . GLY A 1 202 ? -6.908 -14.983 2.677 1.00 79.81 202 GLY A C 1
ATOM 1621 O O . GLY A 1 202 ? -8.113 -15.034 2.894 1.00 79.81 202 GLY A O 1
ATOM 1622 N N . ILE A 1 203 ? -6.409 -14.171 1.737 1.00 82.88 203 ILE A N 1
ATOM 1623 C CA . ILE A 1 203 ? -7.194 -13.323 0.812 1.00 82.88 203 ILE A CA 1
ATOM 1624 C C . ILE A 1 203 ? -7.689 -14.068 -0.435 1.00 82.88 203 ILE A C 1
ATOM 1626 O O . ILE A 1 203 ? -8.349 -13.459 -1.275 1.00 82.88 203 ILE A O 1
ATOM 1630 N N . ASP A 1 204 ? -7.398 -15.363 -0.528 1.00 68.56 204 ASP A N 1
ATOM 1631 C CA . ASP A 1 204 ? -7.857 -16.247 -1.601 1.00 68.56 204 ASP A CA 1
ATOM 1632 C C . ASP A 1 204 ? -9.377 -16.128 -1.840 1.00 68.56 204 ASP A C 1
ATOM 1634 O O . ASP A 1 204 ? -10.133 -15.938 -0.885 1.00 68.56 204 ASP A O 1
ATOM 1638 N N . ASP A 1 205 ? -9.806 -16.163 -3.105 1.00 65.38 205 ASP A N 1
ATOM 1639 C CA . ASP A 1 205 ? -11.186 -15.940 -3.593 1.00 65.38 205 ASP A CA 1
ATOM 1640 C C . ASP A 1 205 ? -11.852 -14.585 -3.253 1.00 65.38 205 ASP A C 1
ATOM 1642 O O . ASP A 1 205 ? -13.040 -14.380 -3.522 1.00 65.38 205 ASP A O 1
ATOM 1646 N N . ARG A 1 206 ? -11.125 -13.625 -2.663 1.00 68.31 206 ARG A N 1
ATOM 1647 C CA . ARG A 1 206 ? -11.705 -12.351 -2.169 1.00 68.31 206 ARG A CA 1
ATOM 1648 C C . ARG A 1 206 ? -11.243 -11.119 -2.918 1.00 68.31 206 ARG A C 1
ATOM 1650 O O . ARG A 1 206 ? -11.689 -10.009 -2.608 1.00 68.31 206 ARG A O 1
ATOM 1657 N N . VAL A 1 207 ? -10.352 -11.298 -3.885 1.00 76.12 207 VAL A N 1
ATOM 1658 C CA . VAL A 1 207 ? -9.852 -10.192 -4.690 1.00 76.12 207 VAL A CA 1
ATOM 1659 C C . VAL A 1 207 ? -10.985 -9.696 -5.582 1.00 76.12 207 VAL A C 1
ATOM 1661 O O . VAL A 1 207 ? -11.510 -10.420 -6.422 1.00 76.12 207 VAL A O 1
ATOM 1664 N N . LEU A 1 208 ? -11.384 -8.443 -5.377 1.00 69.69 208 LEU A N 1
ATOM 1665 C CA . LEU A 1 208 ? -12.557 -7.845 -6.018 1.00 69.69 208 LEU A CA 1
ATOM 1666 C C . LEU A 1 208 ? -12.441 -7.790 -7.542 1.00 69.69 208 LEU A C 1
ATOM 1668 O O . LEU A 1 208 ? -13.448 -7.782 -8.249 1.00 69.69 208 LEU A O 1
ATOM 1672 N N . LYS A 1 209 ? -11.208 -7.665 -8.034 1.00 77.94 209 LYS A N 1
ATOM 1673 C CA . LYS A 1 209 ? -10.834 -7.562 -9.443 1.00 77.94 209 LYS A CA 1
ATOM 1674 C C . LYS A 1 209 ? -9.435 -8.131 -9.624 1.00 77.94 209 LYS A C 1
ATOM 1676 O O . LYS A 1 209 ? -8.726 -8.372 -8.653 1.00 77.94 209 LYS A O 1
ATOM 1681 N N . ARG A 1 210 ? -9.004 -8.268 -10.873 1.00 87.81 210 ARG A N 1
ATOM 1682 C CA . ARG A 1 210 ? -7.597 -8.523 -11.185 1.00 87.81 210 ARG A CA 1
ATOM 1683 C C . ARG A 1 210 ? -6.690 -7.505 -10.461 1.00 87.81 210 ARG A C 1
ATOM 1685 O O . ARG A 1 210 ? -7.037 -6.318 -10.467 1.00 87.81 210 ARG A O 1
ATOM 1692 N N . PRO A 1 211 ? -5.566 -7.937 -9.857 1.00 93.81 211 PRO A N 1
ATOM 1693 C CA . PRO A 1 211 ? -4.629 -7.030 -9.204 1.00 93.81 211 PRO A CA 1
ATOM 1694 C C . PRO A 1 211 ? -4.173 -5.917 -10.152 1.00 93.81 211 PRO A C 1
ATOM 1696 O O . PRO A 1 211 ? -3.851 -6.161 -11.319 1.00 93.81 211 PRO A O 1
ATOM 1699 N N . GLY A 1 212 ? -4.173 -4.684 -9.652 1.00 95.62 212 GLY A N 1
ATOM 1700 C CA . GLY A 1 212 ? -3.675 -3.531 -10.390 1.00 95.62 212 GLY A CA 1
ATOM 1701 C C . GLY A 1 212 ? -2.152 -3.494 -10.361 1.00 95.62 212 GLY A C 1
ATOM 1702 O O . GLY A 1 212 ? -1.551 -3.799 -9.334 1.00 95.62 212 GLY A O 1
ATOM 1703 N N . LEU A 1 213 ? -1.536 -3.081 -11.465 1.00 97.56 213 LEU A N 1
ATOM 1704 C CA . LEU A 1 213 ? -0.101 -2.825 -11.546 1.00 97.56 213 LEU A CA 1
ATOM 1705 C C . LEU A 1 213 ? 0.105 -1.361 -11.936 1.00 97.56 213 LEU A C 1
ATOM 1707 O O . LEU A 1 213 ? -0.286 -0.941 -13.024 1.00 97.56 213 LEU A O 1
ATOM 1711 N N . LEU A 1 214 ? 0.664 -0.582 -11.013 1.00 97.88 214 LEU A N 1
ATOM 1712 C CA . LEU A 1 214 ? 0.872 0.859 -11.136 1.00 97.88 214 LEU A CA 1
ATOM 1713 C C . LEU A 1 214 ? 2.364 1.150 -11.261 1.00 97.88 214 LEU A C 1
ATOM 1715 O O . LEU A 1 214 ? 3.135 0.642 -10.453 1.00 97.88 214 LEU A O 1
ATOM 1719 N N . TRP A 1 215 ? 2.761 2.011 -12.193 1.00 98.44 215 TRP A N 1
ATOM 1720 C CA . TRP A 1 215 ? 4.145 2.448 -12.371 1.00 98.44 215 TRP A CA 1
ATOM 1721 C C . TRP A 1 215 ? 4.290 3.954 -12.161 1.00 98.44 215 TRP A C 1
ATOM 1723 O O . TRP A 1 215 ? 3.557 4.767 -12.725 1.00 98.44 215 TRP A O 1
ATOM 1733 N N . TYR A 1 216 ? 5.245 4.310 -11.314 1.00 97.88 216 TYR A N 1
ATOM 1734 C CA . TYR A 1 216 ? 5.659 5.658 -10.963 1.00 97.88 216 TYR A CA 1
ATOM 1735 C C . TYR A 1 216 ? 7.036 5.859 -11.598 1.00 97.88 216 TYR A C 1
ATOM 1737 O O . TYR A 1 216 ? 8.000 5.321 -11.061 1.00 97.88 216 TYR A O 1
ATOM 1745 N N . PRO A 1 217 ? 7.144 6.544 -12.747 1.00 97.12 217 PRO A N 1
ATOM 1746 C CA . PRO A 1 217 ? 8.388 6.582 -13.517 1.00 97.12 217 PRO A CA 1
ATOM 1747 C C . PRO A 1 217 ? 9.541 7.303 -12.810 1.00 97.12 217 PRO A C 1
ATOM 1749 O O . PRO A 1 217 ? 10.691 6.960 -13.055 1.00 97.12 217 PRO A O 1
ATOM 1752 N N . ASP A 1 218 ? 9.246 8.281 -11.950 1.00 96.25 218 ASP A N 1
ATOM 1753 C CA . ASP A 1 218 ? 10.254 9.130 -11.309 1.00 96.25 218 ASP A CA 1
ATOM 1754 C C . ASP A 1 218 ? 9.755 9.750 -9.992 1.00 96.25 218 ASP A C 1
ATOM 1756 O O . ASP A 1 218 ? 8.637 9.479 -9.551 1.00 96.25 218 ASP A O 1
ATOM 1760 N N . GLY A 1 219 ? 10.549 10.628 -9.364 1.00 94.75 219 GLY A N 1
ATOM 1761 C CA . GLY A 1 219 ? 10.216 11.473 -8.196 1.00 94.75 219 GLY A CA 1
ATOM 1762 C C . GLY A 1 219 ? 8.940 12.324 -8.304 1.00 94.75 219 GLY A C 1
ATOM 1763 O O . GLY A 1 219 ? 8.266 12.568 -7.302 1.00 94.75 219 GLY A O 1
ATOM 1764 N N . ASN A 1 220 ? 8.552 12.728 -9.512 1.00 95.12 220 ASN A N 1
ATOM 1765 C CA . ASN A 1 220 ? 7.439 13.648 -9.764 1.00 95.12 220 ASN A CA 1
ATOM 1766 C C . ASN A 1 220 ? 6.082 12.949 -9.901 1.00 95.12 220 ASN A C 1
ATOM 1768 O O . ASN A 1 220 ? 5.041 13.612 -9.821 1.00 95.12 220 ASN A O 1
ATOM 1772 N N . ALA A 1 221 ? 6.086 11.634 -10.104 1.00 95.50 221 ALA A N 1
ATOM 1773 C CA . ALA A 1 221 ? 4.887 10.814 -10.157 1.00 95.50 221 ALA A CA 1
ATOM 1774 C C . ALA A 1 221 ? 4.115 10.818 -8.822 1.00 95.50 221 ALA A C 1
ATOM 1776 O O . ALA A 1 221 ? 4.665 10.509 -7.765 1.00 95.50 221 ALA A O 1
ATOM 1777 N N . ASP A 1 222 ? 2.816 11.109 -8.860 1.00 95.25 222 ASP A N 1
ATOM 1778 C CA . ASP A 1 222 ? 1.939 11.093 -7.691 1.00 95.25 222 ASP A CA 1
ATOM 1779 C C . ASP A 1 222 ? 0.736 10.160 -7.869 1.00 95.25 222 ASP A C 1
ATOM 1781 O O . ASP A 1 222 ? 0.272 9.872 -8.974 1.00 95.25 222 ASP A O 1
ATOM 1785 N N . ALA A 1 223 ? 0.201 9.705 -6.739 1.00 93.75 223 ALA A N 1
ATOM 1786 C CA . ALA A 1 223 ? -1.155 9.194 -6.647 1.00 93.75 223 ALA A CA 1
ATOM 1787 C C . ALA A 1 223 ? -1.915 10.065 -5.654 1.00 93.75 223 ALA A C 1
ATOM 1789 O O . ALA A 1 223 ? -1.549 10.164 -4.480 1.00 93.75 223 ALA A O 1
ATOM 1790 N N . ILE A 1 224 ? -2.982 10.692 -6.147 1.00 90.19 224 ILE A N 1
ATOM 1791 C CA . ILE A 1 224 ? -3.825 11.593 -5.364 1.00 90.19 224 ILE A CA 1
ATOM 1792 C C . ILE A 1 224 ? -4.291 10.911 -4.083 1.00 90.19 224 ILE A C 1
ATOM 1794 O O . ILE A 1 224 ? -4.556 9.713 -4.070 1.00 90.19 224 ILE A O 1
ATOM 1798 N N . VAL A 1 225 ? -4.448 11.672 -3.007 1.00 90.69 225 VAL A N 1
ATOM 1799 C CA . VAL A 1 225 ? -4.916 11.075 -1.758 1.00 90.69 225 VAL A CA 1
ATOM 1800 C C . VAL A 1 225 ? -6.404 10.733 -1.863 1.00 90.69 225 VAL A C 1
ATOM 1802 O O . VAL A 1 225 ? -7.233 11.624 -2.072 1.00 90.69 225 VAL A O 1
ATOM 1805 N N . HIS A 1 226 ? -6.746 9.464 -1.661 1.00 89.12 226 HIS A N 1
ATOM 1806 C CA . HIS A 1 226 ? -8.097 8.919 -1.805 1.00 89.12 226 HIS A CA 1
ATOM 1807 C C . HIS A 1 226 ? -8.391 7.837 -0.751 1.00 89.12 226 HIS A C 1
ATOM 1809 O O . HIS A 1 226 ? -7.576 7.586 0.133 1.00 89.12 226 HIS A O 1
ATOM 1815 N N . ARG A 1 227 ? -9.596 7.257 -0.789 1.00 88.12 227 ARG A N 1
ATOM 1816 C CA . ARG A 1 227 ? -10.029 6.131 0.055 1.00 88.12 227 ARG A CA 1
ATOM 1817 C C . ARG A 1 227 ? -10.630 5.044 -0.831 1.00 88.12 227 ARG A C 1
ATOM 1819 O O . ARG A 1 227 ? -11.240 5.362 -1.854 1.00 88.12 227 ARG A O 1
ATOM 1826 N N . HIS A 1 228 ? -10.517 3.796 -0.392 1.00 87.75 228 HIS A N 1
ATOM 1827 C CA . HIS A 1 228 ? -11.252 2.665 -0.951 1.00 87.75 228 HIS A CA 1
ATOM 1828 C C . HIS A 1 228 ? -12.270 2.138 0.062 1.00 87.75 228 HIS A C 1
ATOM 1830 O O . HIS A 1 228 ? -12.111 2.313 1.269 1.00 87.75 228 HIS A O 1
ATOM 1836 N N . GLU A 1 229 ? -13.310 1.477 -0.441 1.00 84.38 229 GLU A N 1
ATOM 1837 C CA . GLU A 1 229 ? -14.321 0.770 0.363 1.00 84.38 229 GLU A CA 1
ATOM 1838 C C . GLU A 1 229 ? -13.906 -0.682 0.676 1.00 84.38 229 GLU A C 1
ATOM 1840 O O . GLU A 1 229 ? -14.716 -1.474 1.148 1.00 84.38 229 GLU A O 1
ATOM 1845 N N . ALA A 1 230 ? -12.651 -1.033 0.396 1.00 89.25 230 ALA A N 1
ATOM 1846 C CA . ALA A 1 230 ? -12.081 -2.366 0.527 1.00 89.25 230 ALA A CA 1
ATOM 1847 C C . ALA A 1 230 ? -10.761 -2.305 1.302 1.00 89.25 230 ALA A C 1
ATOM 1849 O O . ALA A 1 230 ? -10.155 -1.237 1.429 1.00 89.25 230 ALA A O 1
ATOM 1850 N N . TRP A 1 231 ? -10.308 -3.457 1.790 1.00 91.69 231 TRP A N 1
ATOM 1851 C CA . TRP A 1 231 ? -8.937 -3.609 2.262 1.00 91.69 231 TRP A CA 1
ATOM 1852 C C . TRP A 1 231 ? -7.990 -3.661 1.073 1.00 91.69 231 TRP A C 1
ATOM 1854 O O . TRP A 1 231 ? -8.362 -4.071 -0.030 1.00 91.69 231 TRP A O 1
ATOM 1864 N N . THR A 1 232 ? -6.763 -3.219 1.310 1.00 94.56 232 THR A N 1
ATOM 1865 C CA . THR A 1 232 ? -5.724 -3.113 0.296 1.00 94.56 232 THR A CA 1
ATOM 1866 C C . THR A 1 232 ? -4.501 -3.876 0.764 1.00 94.56 232 THR A C 1
ATOM 1868 O O . THR A 1 232 ? -3.998 -3.610 1.850 1.00 94.56 232 THR A O 1
ATOM 1871 N N . ALA A 1 233 ? -4.014 -4.799 -0.061 1.00 96.06 233 ALA A N 1
ATOM 1872 C CA . ALA A 1 233 ? -2.670 -5.349 0.039 1.00 96.06 233 ALA A CA 1
ATOM 1873 C C . ALA A 1 233 ? -1.848 -4.778 -1.119 1.00 96.06 233 ALA A C 1
ATOM 1875 O O . ALA A 1 233 ? -2.246 -4.884 -2.280 1.00 96.06 233 ALA A O 1
ATOM 1876 N N . LEU A 1 234 ? -0.736 -4.126 -0.798 1.00 97.81 234 LEU A N 1
ATOM 1877 C CA . LEU A 1 234 ? 0.095 -3.399 -1.746 1.00 97.81 234 LEU A CA 1
ATOM 1878 C C . LEU A 1 234 ? 1.542 -3.862 -1.616 1.00 97.81 234 LEU A C 1
ATOM 1880 O O . LEU A 1 234 ? 2.154 -3.693 -0.567 1.00 97.81 234 LEU A O 1
ATOM 1884 N N . MET A 1 235 ? 2.092 -4.412 -2.695 1.00 98.31 235 MET A N 1
ATOM 1885 C CA . MET A 1 235 ? 3.524 -4.703 -2.810 1.00 98.31 235 MET A CA 1
ATOM 1886 C C . MET A 1 235 ? 4.234 -3.562 -3.539 1.00 98.31 235 MET A C 1
ATOM 1888 O O . MET A 1 235 ? 3.637 -2.919 -4.408 1.00 98.31 235 MET A O 1
ATOM 1892 N N . SER A 1 236 ? 5.489 -3.301 -3.186 1.00 98.38 236 SER A N 1
ATOM 1893 C CA . SER A 1 236 ? 6.316 -2.232 -3.751 1.00 98.38 236 SER A CA 1
ATOM 1894 C C . SER A 1 236 ? 7.582 -2.806 -4.386 1.00 98.38 236 SER A C 1
ATOM 1896 O O . SER A 1 236 ? 8.239 -3.634 -3.769 1.00 98.38 236 SER A O 1
ATOM 1898 N N . PHE A 1 237 ? 7.939 -2.356 -5.590 1.00 98.44 237 PHE A N 1
ATOM 1899 C CA . PHE A 1 237 ? 9.146 -2.795 -6.309 1.00 98.44 237 PHE A CA 1
ATOM 1900 C C . PHE A 1 237 ? 9.857 -1.607 -6.970 1.00 98.44 237 PHE A C 1
ATOM 1902 O O . PHE A 1 237 ? 9.189 -0.657 -7.379 1.00 98.44 237 PHE A O 1
ATOM 1909 N N . GLY A 1 238 ? 11.181 -1.650 -7.109 1.00 97.25 238 GLY A N 1
ATOM 1910 C CA . GLY A 1 238 ? 11.992 -0.562 -7.670 1.00 97.25 238 GLY A CA 1
ATOM 1911 C C . GLY A 1 238 ? 12.429 0.474 -6.627 1.00 97.25 238 GLY A C 1
ATOM 1912 O O . GLY A 1 238 ? 12.696 0.139 -5.472 1.00 97.25 238 GLY A O 1
ATOM 1913 N N . SER A 1 239 ? 12.540 1.744 -7.024 1.00 97.00 239 SER A N 1
ATOM 1914 C CA . SER A 1 239 ? 13.070 2.800 -6.148 1.00 97.00 239 SER A CA 1
ATOM 1915 C C . SER A 1 239 ? 12.193 3.060 -4.906 1.00 97.00 239 SER A C 1
ATOM 1917 O O . SER A 1 239 ? 10.969 2.959 -4.997 1.00 97.00 239 SER A O 1
ATOM 1919 N N . PRO A 1 240 ? 12.764 3.443 -3.745 1.00 97.00 240 PRO A N 1
ATOM 1920 C CA . PRO A 1 240 ? 11.987 3.743 -2.541 1.00 97.00 240 PRO A CA 1
ATOM 1921 C C . PRO A 1 240 ? 10.957 4.860 -2.740 1.00 97.00 240 PRO A C 1
ATOM 1923 O O . PRO A 1 240 ? 11.208 5.856 -3.428 1.00 97.00 240 PRO A O 1
ATOM 1926 N N . ARG A 1 241 ? 9.787 4.722 -2.104 1.00 97.06 241 ARG A N 1
ATOM 1927 C CA . ARG A 1 241 ? 8.710 5.715 -2.209 1.00 97.06 241 ARG A CA 1
ATOM 1928 C C . ARG A 1 241 ? 7.904 5.869 -0.936 1.00 97.06 241 ARG A C 1
ATOM 1930 O O . ARG A 1 241 ? 7.566 4.882 -0.291 1.00 97.06 241 ARG A O 1
ATOM 1937 N N . ILE A 1 242 ? 7.515 7.102 -0.620 1.00 97.56 242 ILE A N 1
ATOM 1938 C CA . ILE A 1 242 ? 6.540 7.335 0.442 1.00 97.56 242 ILE A CA 1
ATOM 1939 C C . ILE A 1 242 ? 5.154 6.879 -0.020 1.00 97.56 242 ILE A C 1
ATOM 1941 O O . ILE A 1 242 ? 4.660 7.280 -1.073 1.00 97.56 242 ILE A O 1
ATOM 1945 N N . LEU A 1 243 ? 4.501 6.084 0.819 1.00 97.69 243 LEU A N 1
ATOM 1946 C CA . LEU A 1 243 ? 3.056 5.948 0.866 1.00 97.69 243 LEU A CA 1
ATOM 1947 C C . LEU A 1 243 ? 2.566 6.712 2.097 1.00 97.69 243 LEU A C 1
ATOM 1949 O O . LEU A 1 243 ? 2.986 6.439 3.217 1.00 97.69 243 LEU A O 1
ATOM 1953 N N . THR A 1 244 ? 1.679 7.679 1.901 1.00 96.38 244 THR A N 1
ATOM 1954 C CA . THR A 1 244 ? 0.999 8.332 3.024 1.00 96.38 244 THR A CA 1
ATOM 1955 C C . THR A 1 244 ? -0.230 7.520 3.402 1.00 96.38 244 THR A C 1
ATOM 1957 O O . THR A 1 244 ? -1.026 7.208 2.520 1.00 96.38 244 THR A O 1
ATOM 1960 N N . ILE A 1 245 ? -0.409 7.201 4.685 1.00 93.50 245 ILE A N 1
ATOM 1961 C CA . ILE A 1 245 ? -1.638 6.601 5.221 1.00 93.50 245 ILE A CA 1
ATOM 1962 C C . ILE A 1 245 ? -2.146 7.484 6.354 1.00 93.50 245 ILE A C 1
ATOM 1964 O O . ILE A 1 245 ? -1.477 7.701 7.360 1.00 93.50 245 ILE A O 1
ATOM 1968 N N . ASP A 1 246 ? -3.329 8.052 6.154 1.00 89.62 246 ASP A N 1
ATOM 1969 C CA . ASP A 1 246 ? -3.980 8.989 7.058 1.00 89.62 246 ASP A CA 1
ATOM 1970 C C . ASP A 1 246 ? -3.053 10.167 7.444 1.00 89.62 246 ASP A C 1
ATOM 1972 O O . ASP A 1 246 ? -3.101 10.696 8.550 1.00 89.62 246 ASP A O 1
ATOM 1976 N N . GLY A 1 247 ? -2.206 10.588 6.495 1.00 89.44 247 GLY A N 1
ATOM 1977 C CA . GLY A 1 247 ? -1.223 11.666 6.653 1.00 89.44 247 GLY A CA 1
ATOM 1978 C C . GLY A 1 247 ? 0.132 11.234 7.224 1.00 89.44 247 GLY A C 1
ATOM 1979 O O . GLY A 1 247 ? 1.066 12.031 7.201 1.00 89.44 247 GLY A O 1
ATOM 1980 N N . HIS A 1 248 ? 0.270 9.988 7.683 1.00 92.19 248 HIS A N 1
ATOM 1981 C CA . HIS A 1 248 ? 1.532 9.449 8.184 1.00 92.19 248 HIS A CA 1
ATOM 1982 C C . HIS A 1 248 ? 2.371 8.911 7.018 1.00 92.19 248 HIS A C 1
ATOM 1984 O O . HIS A 1 248 ? 1.862 8.093 6.245 1.00 92.19 248 HIS A O 1
ATOM 1990 N N . PRO A 1 249 ? 3.624 9.364 6.848 1.00 95.88 249 PRO A N 1
ATOM 1991 C CA . PRO A 1 249 ? 4.482 8.877 5.781 1.00 95.88 249 PRO A CA 1
ATOM 1992 C C . PRO A 1 249 ? 5.079 7.514 6.151 1.00 95.88 249 PRO A C 1
ATOM 1994 O O . PRO A 1 249 ? 5.642 7.340 7.229 1.00 95.88 249 PRO A O 1
ATOM 1997 N N . VAL A 1 250 ? 4.985 6.558 5.233 1.00 96.38 250 VAL A N 1
ATOM 1998 C CA . VAL A 1 250 ? 5.635 5.247 5.316 1.00 96.38 250 VAL A CA 1
ATOM 1999 C C . VAL A 1 250 ? 6.543 5.103 4.103 1.00 96.38 250 VAL A C 1
ATOM 2001 O O . VAL A 1 250 ? 6.055 5.122 2.973 1.00 96.38 250 VAL A O 1
ATOM 2004 N N . LEU A 1 251 ? 7.853 4.961 4.308 1.00 97.50 251 LEU A N 1
ATOM 2005 C CA . LEU A 1 251 ? 8.773 4.654 3.217 1.00 97.50 251 LEU A CA 1
ATOM 2006 C C . LEU A 1 251 ? 8.646 3.173 2.853 1.00 97.50 251 LEU A C 1
ATOM 2008 O O . LEU A 1 251 ? 8.913 2.302 3.682 1.00 97.50 251 LEU A O 1
ATOM 2012 N N . LEU A 1 252 ? 8.204 2.893 1.630 1.00 97.94 252 LEU A N 1
ATOM 2013 C CA . LEU A 1 252 ? 8.153 1.553 1.054 1.00 97.94 252 LEU A CA 1
ATOM 2014 C C . LEU A 1 252 ? 9.379 1.341 0.170 1.00 97.94 252 LEU A C 1
ATOM 2016 O O . LEU A 1 252 ? 9.631 2.139 -0.738 1.00 97.94 252 LEU A O 1
ATOM 2020 N N . ARG A 1 253 ? 10.118 0.264 0.431 1.00 97.25 253 ARG A N 1
ATOM 2021 C CA . ARG A 1 253 ? 11.304 -0.143 -0.333 1.00 97.25 253 ARG A CA 1
ATOM 2022 C C . ARG A 1 253 ? 10.974 -1.282 -1.297 1.00 97.25 253 ARG A C 1
ATOM 2024 O O . ARG A 1 253 ? 9.840 -1.766 -1.344 1.00 97.25 253 ARG A O 1
ATOM 2031 N N . ASP A 1 254 ? 11.963 -1.674 -2.095 1.00 97.69 254 ASP A N 1
ATOM 2032 C CA . ASP A 1 254 ? 11.852 -2.828 -2.985 1.00 97.69 254 ASP A CA 1
ATOM 2033 C C . ASP A 1 254 ? 11.526 -4.106 -2.198 1.00 97.69 254 ASP A C 1
ATOM 2035 O O . ASP A 1 254 ? 12.201 -4.462 -1.230 1.00 97.69 254 ASP A O 1
ATOM 2039 N N . GLY A 1 255 ? 10.462 -4.783 -2.617 1.00 97.62 255 GLY A N 1
ATOM 2040 C CA . GLY A 1 255 ? 9.961 -6.003 -2.009 1.00 97.62 255 GLY A CA 1
ATOM 2041 C C . GLY A 1 255 ? 9.032 -5.801 -0.813 1.00 97.62 255 GLY A C 1
ATOM 2042 O O . GLY A 1 255 ? 8.498 -6.794 -0.335 1.00 97.62 255 GLY A O 1
ATOM 2043 N N . ASP A 1 256 ? 8.795 -4.588 -0.311 1.00 98.31 256 ASP A N 1
ATOM 2044 C CA . ASP A 1 256 ? 7.905 -4.399 0.844 1.00 98.31 256 ASP A CA 1
ATOM 2045 C C . ASP A 1 256 ? 6.441 -4.734 0.507 1.00 98.31 256 ASP A C 1
ATOM 2047 O O . ASP A 1 256 ? 5.937 -4.378 -0.562 1.00 98.31 256 ASP A O 1
ATOM 2051 N N . LEU A 1 257 ? 5.738 -5.362 1.454 1.00 97.56 257 LEU A N 1
ATOM 2052 C CA . LEU A 1 257 ? 4.288 -5.560 1.442 1.00 97.56 257 LEU A CA 1
ATOM 2053 C C . LEU A 1 257 ? 3.656 -4.730 2.560 1.00 97.56 257 LEU A C 1
ATOM 2055 O O . LEU A 1 257 ? 4.086 -4.794 3.709 1.00 97.56 257 LEU A O 1
ATOM 2059 N N . ILE A 1 258 ? 2.599 -3.993 2.239 1.00 96.88 258 ILE A N 1
ATOM 2060 C CA . ILE A 1 258 ? 1.778 -3.280 3.215 1.00 96.88 258 ILE A CA 1
ATOM 2061 C C . ILE A 1 258 ? 0.306 -3.638 3.039 1.00 96.88 258 ILE A C 1
ATOM 2063 O O . ILE A 1 258 ? -0.199 -3.699 1.918 1.00 96.88 258 ILE A O 1
ATOM 2067 N N . ILE A 1 259 ? -0.388 -3.875 4.148 1.00 94.75 259 ILE A N 1
ATOM 2068 C CA . ILE A 1 259 ? -1.805 -4.231 4.172 1.00 94.75 259 ILE A CA 1
ATOM 2069 C C . ILE A 1 259 ? -2.532 -3.272 5.095 1.00 94.75 259 ILE A C 1
ATOM 2071 O O . ILE A 1 259 ? -2.115 -3.055 6.226 1.00 94.75 259 ILE A O 1
ATOM 2075 N N . PHE A 1 260 ? -3.622 -2.687 4.625 1.00 93.56 260 PHE A N 1
ATOM 2076 C CA . PHE A 1 260 ? -4.403 -1.729 5.397 1.00 93.56 260 PHE A CA 1
ATOM 2077 C C . PHE A 1 260 ? -5.875 -1.782 4.981 1.00 93.56 260 PHE A C 1
ATOM 2079 O O . PHE A 1 260 ? -6.234 -2.355 3.951 1.00 93.56 260 PHE A O 1
ATOM 2086 N N . GLY A 1 261 ? -6.747 -1.237 5.822 1.00 91.19 261 GLY A N 1
ATOM 2087 C CA . GLY A 1 261 ? -8.184 -1.173 5.579 1.00 91.19 261 GLY A CA 1
ATOM 2088 C C . GLY A 1 261 ? -8.599 0.010 4.698 1.00 91.19 261 GLY A C 1
ATOM 2089 O O . GLY A 1 261 ? -8.000 0.311 3.668 1.00 91.19 261 GLY A O 1
ATOM 2090 N N . THR A 1 262 ? -9.656 0.709 5.112 1.00 88.50 262 THR A N 1
ATOM 2091 C CA . THR A 1 262 ? -10.286 1.803 4.348 1.00 88.50 262 THR A CA 1
ATOM 2092 C C . THR A 1 262 ? -9.641 3.179 4.583 1.00 88.50 262 THR A C 1
ATOM 2094 O O . THR A 1 262 ? -10.303 4.227 4.495 1.00 88.50 262 THR A O 1
ATOM 2097 N N . GLN A 1 263 ? -8.372 3.213 4.986 1.00 89.62 263 GLN A N 1
ATOM 2098 C CA . GLN A 1 263 ? -7.681 4.456 5.312 1.00 89.62 263 GLN A CA 1
ATOM 2099 C C . GLN A 1 263 ? -7.463 5.344 4.099 1.00 89.62 263 GLN A C 1
ATOM 2101 O O . GLN A 1 263 ? -7.413 4.900 2.948 1.00 89.62 263 GLN A O 1
ATOM 2106 N N . ARG A 1 264 ? -7.341 6.644 4.372 1.00 89.81 264 ARG A N 1
ATOM 2107 C CA . ARG A 1 264 ? -7.027 7.624 3.347 1.00 89.81 264 ARG A CA 1
ATOM 2108 C C . ARG A 1 264 ? -5.557 7.482 3.005 1.00 89.81 264 ARG A C 1
ATOM 2110 O O . ARG A 1 264 ? -4.734 7.569 3.899 1.00 89.81 264 ARG A O 1
ATOM 2117 N N . HIS A 1 265 ? -5.213 7.301 1.744 1.00 94.88 265 HIS A N 1
ATOM 2118 C CA . HIS A 1 265 ? -3.822 7.096 1.361 1.00 94.88 265 HIS A CA 1
ATOM 2119 C C . HIS A 1 265 ? -3.515 7.684 -0.010 1.00 94.88 265 HIS A C 1
ATOM 2121 O O . HIS A 1 265 ? -4.420 8.006 -0.782 1.00 94.88 265 HIS A O 1
ATOM 2127 N N . GLY A 1 266 ? -2.231 7.876 -0.286 1.00 95.56 266 GLY A N 1
ATOM 2128 C CA . GLY A 1 266 ? -1.735 8.426 -1.544 1.00 95.56 266 GLY A CA 1
ATOM 2129 C C . GLY A 1 266 ? -0.215 8.384 -1.617 1.00 95.56 266 GLY A C 1
ATOM 2130 O O . GLY A 1 266 ? 0.459 8.198 -0.603 1.00 95.56 266 GLY A O 1
ATOM 2131 N N . VAL A 1 267 ? 0.318 8.576 -2.817 1.00 97.25 267 VAL A N 1
ATOM 2132 C CA . VAL A 1 267 ? 1.762 8.622 -3.076 1.00 97.25 267 VAL A CA 1
ATOM 2133 C C . VAL A 1 267 ? 2.114 10.071 -3.406 1.00 97.25 267 VAL A C 1
ATOM 2135 O O . VAL A 1 267 ? 1.680 10.554 -4.454 1.00 97.25 267 VAL A O 1
ATOM 2138 N N . PRO A 1 268 ? 2.824 10.797 -2.526 1.00 97.12 268 PRO A N 1
ATOM 2139 C CA . PRO A 1 268 ? 3.215 12.170 -2.793 1.00 97.12 268 PRO A CA 1
ATOM 2140 C C . PRO A 1 268 ? 4.341 12.240 -3.830 1.00 97.12 268 PRO A C 1
ATOM 2142 O O . PRO A 1 268 ? 5.017 11.249 -4.122 1.00 97.12 268 PRO A O 1
ATOM 2145 N N . LYS A 1 269 ? 4.562 13.451 -4.345 1.00 96.88 269 LYS A N 1
ATOM 2146 C CA . LYS A 1 269 ? 5.784 13.777 -5.084 1.00 96.88 269 LYS A CA 1
ATOM 2147 C C . LYS A 1 269 ? 6.967 13.807 -4.126 1.00 96.88 269 LYS A C 1
ATOM 2149 O O . LYS A 1 269 ? 6.832 14.287 -3.000 1.00 96.88 269 LYS A O 1
ATOM 2154 N N . MET A 1 270 ? 8.108 13.334 -4.595 1.00 96.25 270 MET A N 1
ATOM 2155 C CA . MET A 1 270 ? 9.362 13.270 -3.856 1.00 96.25 270 MET A CA 1
ATOM 2156 C C . MET A 1 270 ? 10.324 14.306 -4.434 1.00 96.25 270 MET A C 1
ATOM 2158 O O . MET A 1 270 ? 10.475 14.400 -5.652 1.00 96.25 270 MET A O 1
ATOM 2162 N N . CYS A 1 271 ? 10.963 15.086 -3.571 1.00 94.62 271 CYS A N 1
ATOM 2163 C CA . CYS A 1 271 ? 11.916 16.116 -3.964 1.00 94.62 271 CYS A CA 1
ATOM 2164 C C . CYS A 1 271 ? 13.330 15.546 -3.893 1.00 94.62 271 CYS A C 1
ATOM 2166 O O . CYS A 1 271 ? 13.726 15.021 -2.854 1.00 94.62 271 CYS A O 1
ATOM 2168 N N . THR A 1 272 ? 14.106 15.655 -4.969 1.00 92.19 272 THR A N 1
ATOM 2169 C CA . THR A 1 272 ? 15.517 15.232 -4.964 1.00 92.19 272 THR A CA 1
ATOM 2170 C C . THR A 1 272 ? 16.359 16.117 -4.044 1.00 92.19 272 THR A C 1
ATOM 2172 O O . THR A 1 272 ? 17.193 15.625 -3.290 1.00 92.19 272 THR A O 1
ATOM 2175 N N . GLU A 1 273 ? 16.111 17.427 -4.057 1.00 92.50 273 GLU A N 1
ATOM 2176 C CA . GLU A 1 273 ? 16.764 18.362 -3.141 1.00 92.50 273 GLU A CA 1
ATOM 2177 C C . GLU A 1 273 ? 16.369 18.052 -1.689 1.00 92.50 273 GLU A C 1
ATOM 2179 O O . GLU A 1 273 ? 15.190 17.885 -1.383 1.00 92.50 273 GLU A O 1
ATOM 2184 N N . GLY A 1 274 ? 17.366 17.936 -0.806 1.00 87.75 274 GLY A N 1
ATOM 2185 C CA . GLY A 1 274 ? 17.170 17.615 0.614 1.00 87.75 274 GLY A CA 1
ATOM 2186 C C . GLY A 1 274 ? 17.017 16.122 0.933 1.00 87.75 274 GLY A C 1
ATOM 2187 O O . GLY A 1 274 ? 17.146 15.739 2.099 1.00 87.75 274 GLY A O 1
ATOM 2188 N N . SER A 1 275 ? 16.827 15.272 -0.079 1.00 93.31 275 SER A N 1
ATOM 2189 C CA . SER A 1 275 ? 16.733 13.822 0.097 1.00 93.31 275 SER A CA 1
ATOM 2190 C C . SER A 1 275 ? 18.101 13.133 0.063 1.00 93.31 275 SER A C 1
ATOM 2192 O O . SER A 1 275 ? 19.025 13.566 -0.619 1.00 93.31 275 SER A O 1
ATOM 2194 N N . THR A 1 276 ? 18.219 12.003 0.762 1.00 92.62 276 THR A N 1
ATOM 2195 C CA . THR A 1 276 ? 19.384 11.105 0.688 1.00 92.62 276 THR A CA 1
ATOM 2196 C C . THR A 1 276 ? 19.484 10.422 -0.681 1.00 92.62 276 THR A C 1
ATOM 2198 O O . THR A 1 276 ? 20.576 10.068 -1.119 1.00 92.62 276 THR A O 1
ATOM 2201 N N . PHE A 1 277 ? 18.356 10.243 -1.372 1.00 88.56 277 PHE A N 1
ATOM 2202 C CA . PHE A 1 277 ? 18.311 9.655 -2.706 1.00 88.56 277 PHE A CA 1
ATOM 2203 C C . PHE A 1 277 ? 18.665 10.714 -3.759 1.00 88.56 277 PHE A C 1
ATOM 2205 O O . PHE A 1 277 ? 17.922 11.674 -3.952 1.00 88.56 277 PHE A O 1
ATOM 2212 N N . GLY A 1 278 ? 19.808 10.538 -4.433 1.00 82.00 278 GLY A N 1
ATOM 2213 C CA . GLY A 1 278 ? 20.292 11.469 -5.463 1.00 82.00 278 GLY A CA 1
ATOM 2214 C C . GLY A 1 278 ? 19.446 11.490 -6.741 1.00 82.00 278 GLY A C 1
ATOM 2215 O O . GLY A 1 278 ? 19.507 12.455 -7.497 1.00 82.00 278 GLY A O 1
ATOM 2216 N N . ASP A 1 279 ? 18.644 10.450 -6.961 1.00 88.25 279 ASP A N 1
ATOM 2217 C CA . ASP A 1 279 ? 17.589 10.391 -7.966 1.00 88.25 279 ASP A CA 1
ATOM 2218 C C . ASP A 1 279 ? 16.521 9.386 -7.510 1.00 88.25 279 ASP A C 1
ATOM 2220 O O . ASP A 1 279 ? 16.827 8.376 -6.867 1.00 88.25 279 ASP A O 1
ATOM 2224 N N . TYR A 1 280 ? 15.267 9.666 -7.847 1.00 88.75 280 TYR A N 1
ATOM 2225 C CA . TYR A 1 280 ? 14.169 8.729 -7.683 1.00 88.75 280 TYR A CA 1
ATOM 2226 C C . TYR A 1 280 ? 13.904 8.079 -9.031 1.00 88.75 280 TYR A C 1
ATOM 2228 O O . TYR A 1 280 ? 13.168 8.629 -9.851 1.00 88.75 280 TYR A O 1
ATOM 2236 N N . GLY A 1 281 ? 14.477 6.893 -9.223 1.00 93.69 281 GLY A N 1
ATOM 2237 C CA . GLY A 1 281 ? 14.138 6.037 -10.350 1.00 93.69 281 GLY A CA 1
ATOM 2238 C C . GLY A 1 281 ? 12.687 5.554 -10.297 1.00 93.69 281 GLY A C 1
ATOM 2239 O O . GLY A 1 281 ? 11.884 5.935 -9.434 1.00 93.69 281 GLY A O 1
ATOM 2240 N N . GLY A 1 282 ? 12.343 4.687 -11.244 1.00 96.50 282 GLY A N 1
ATOM 2241 C CA . GLY A 1 282 ? 10.988 4.177 -11.331 1.00 96.50 282 GLY A CA 1
ATOM 2242 C C . GLY A 1 282 ? 10.646 3.187 -10.215 1.00 96.50 282 GLY A C 1
ATOM 2243 O O . GLY A 1 282 ? 11.487 2.453 -9.692 1.00 96.50 282 GLY A O 1
ATOM 2244 N N . ARG A 1 2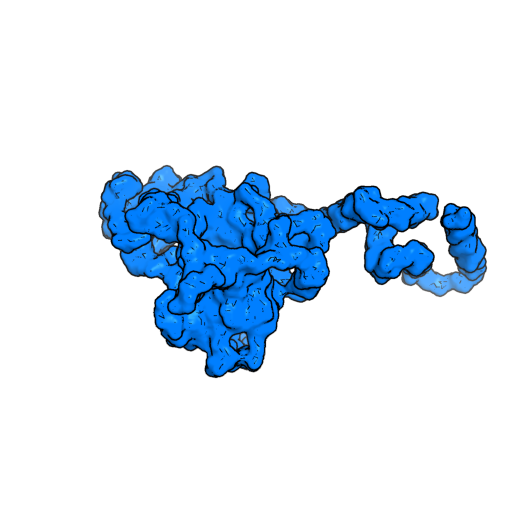83 ? 9.366 3.171 -9.848 1.00 97.38 283 ARG A N 1
ATOM 2245 C CA . ARG A 1 283 ? 8.805 2.347 -8.777 1.00 97.38 283 ARG A CA 1
ATOM 2246 C C . ARG A 1 283 ? 7.461 1.778 -9.198 1.00 97.38 283 ARG A C 1
ATOM 2248 O O . ARG A 1 283 ? 6.668 2.464 -9.835 1.00 97.38 283 ARG A O 1
ATOM 2255 N N . MET A 1 284 ? 7.162 0.547 -8.814 1.00 98.19 284 MET A N 1
ATOM 2256 C CA . MET A 1 284 ? 5.893 -0.112 -9.100 1.00 98.19 284 MET A CA 1
ATOM 2257 C C . MET A 1 284 ? 5.127 -0.471 -7.835 1.00 98.19 284 MET A C 1
ATOM 2259 O O . MET A 1 284 ? 5.707 -0.753 -6.788 1.00 98.19 284 MET A O 1
ATOM 2263 N N . SER A 1 285 ? 3.801 -0.467 -7.954 1.00 98.25 285 SER A N 1
ATOM 2264 C CA . SER A 1 285 ? 2.892 -1.048 -6.975 1.00 98.25 285 SER A CA 1
ATOM 2265 C C . SER A 1 285 ? 2.050 -2.139 -7.592 1.00 98.25 285 SER A C 1
ATOM 2267 O O . SER A 1 285 ? 1.376 -1.898 -8.591 1.00 98.25 285 SER A O 1
ATOM 2269 N N . VAL A 1 286 ? 2.002 -3.285 -6.923 1.00 97.81 286 VAL A N 1
ATOM 2270 C CA . VAL A 1 286 ? 0.999 -4.318 -7.185 1.00 97.81 286 VAL A CA 1
ATOM 2271 C C . VAL A 1 286 ? -0.066 -4.202 -6.111 1.00 97.81 286 VAL A C 1
ATOM 2273 O O . VAL A 1 286 ? 0.242 -4.331 -4.929 1.00 97.81 286 VAL A O 1
ATOM 2276 N N . VAL A 1 287 ? -1.300 -3.911 -6.514 1.00 96.88 287 VAL A N 1
ATOM 2277 C CA . VAL A 1 287 ? -2.396 -3.559 -5.607 1.00 96.88 287 VAL A CA 1
ATOM 2278 C C . VAL A 1 287 ? -3.521 -4.579 -5.718 1.00 96.88 287 VAL A C 1
ATOM 2280 O O . VAL A 1 287 ? -4.111 -4.763 -6.783 1.00 96.88 287 VAL A O 1
ATOM 2283 N N . MET A 1 288 ? -3.848 -5.214 -4.598 1.00 95.44 288 MET A N 1
ATOM 2284 C CA . MET A 1 288 ? -4.963 -6.143 -4.451 1.00 95.44 288 MET A CA 1
ATOM 2285 C C . MET A 1 288 ? -6.018 -5.521 -3.542 1.00 95.44 288 MET A C 1
ATOM 2287 O O . MET A 1 288 ? -5.752 -5.253 -2.370 1.00 95.44 288 MET A O 1
ATOM 2291 N N . PHE A 1 289 ? -7.220 -5.318 -4.078 1.00 93.69 289 PHE A N 1
ATOM 2292 C CA . PHE A 1 289 ? -8.379 -4.906 -3.290 1.00 93.69 289 PHE A CA 1
ATOM 2293 C C . PHE A 1 289 ? -9.213 -6.121 -2.927 1.00 93.69 289 PHE A C 1
ATOM 2295 O O . PHE A 1 289 ? -9.583 -6.897 -3.807 1.00 93.69 289 PHE A O 1
ATOM 2302 N N . PHE A 1 290 ? -9.543 -6.264 -1.652 1.00 91.00 290 PHE A N 1
ATOM 2303 C CA . PHE A 1 290 ? -10.315 -7.398 -1.166 1.00 91.00 290 PHE A CA 1
ATOM 2304 C C . PHE A 1 290 ? -11.231 -6.986 -0.018 1.00 91.00 290 PHE A C 1
ATOM 2306 O O . PHE A 1 290 ? -10.966 -6.030 0.711 1.00 91.00 290 PHE A O 1
ATOM 2313 N N . MET A 1 291 ? -12.349 -7.690 0.119 1.00 86.94 291 MET A N 1
ATOM 2314 C CA . MET A 1 291 ? -13.311 -7.423 1.187 1.00 86.94 291 MET A CA 1
ATOM 2315 C C . MET A 1 291 ? -13.007 -8.314 2.389 1.00 86.94 291 MET A C 1
ATOM 2317 O O . MET A 1 291 ? -12.698 -9.496 2.199 1.00 86.94 291 MET A O 1
ATOM 2321 N N . PRO A 1 292 ? -13.142 -7.808 3.625 1.00 80.56 292 PRO A N 1
ATOM 2322 C CA . PRO A 1 292 ? -13.161 -8.693 4.778 1.00 80.56 292 PRO A CA 1
ATOM 2323 C C . PRO A 1 292 ? -14.371 -9.636 4.687 1.00 80.56 292 PRO A C 1
ATOM 2325 O O . PRO A 1 292 ? -15.458 -9.242 4.261 1.00 80.56 292 PRO A O 1
ATOM 2328 N N . THR A 1 293 ? -14.198 -10.894 5.094 1.00 73.50 293 THR A N 1
ATOM 2329 C CA . THR A 1 293 ? -15.261 -11.916 5.107 1.00 73.50 293 THR A CA 1
ATOM 2330 C C . THR A 1 293 ? -15.172 -12.784 6.358 1.00 73.50 293 THR A C 1
ATOM 2332 O O . THR A 1 293 ? -14.128 -12.848 7.011 1.00 73.50 293 THR A O 1
ATOM 2335 N N . GLY A 1 294 ? -16.269 -13.476 6.688 1.00 69.31 294 GLY A N 1
ATOM 2336 C CA . GLY A 1 294 ? -16.313 -14.430 7.798 1.00 69.31 294 GLY A CA 1
ATOM 2337 C C . GLY A 1 294 ? -15.837 -13.799 9.106 1.00 69.31 294 GLY A C 1
ATOM 2338 O O . GLY A 1 294 ? -16.258 -12.694 9.439 1.00 69.31 294 GLY A O 1
ATOM 2339 N N . GLN A 1 295 ? -14.907 -14.469 9.794 1.00 58.72 295 GLN A N 1
ATOM 2340 C CA . GLN A 1 295 ? -14.315 -13.965 11.037 1.00 58.72 295 GLN A CA 1
ATOM 2341 C C . GLN A 1 295 ? -13.657 -12.589 10.867 1.00 58.72 295 GLN A C 1
ATOM 2343 O O . GLN A 1 295 ? -13.782 -11.761 11.754 1.00 58.72 295 GLN A O 1
ATOM 2348 N N . GLN A 1 296 ? -13.049 -12.281 9.71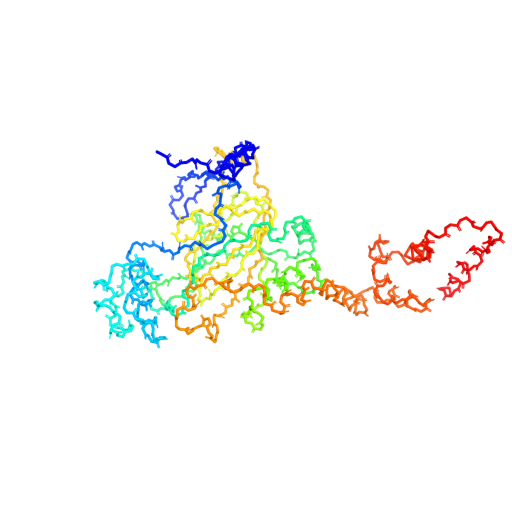5 1.00 67.94 296 GLN A N 1
ATOM 2349 C CA . GLN A 1 296 ? -12.435 -10.967 9.468 1.00 67.94 296 GLN A CA 1
ATOM 2350 C C . GLN A 1 296 ? -13.460 -9.841 9.284 1.00 67.94 296 GLN A C 1
ATOM 2352 O O . GLN A 1 296 ? -13.092 -8.681 9.384 1.00 67.94 296 GLN A O 1
ATOM 2357 N N . ALA A 1 297 ? -14.728 -10.150 8.999 1.00 62.41 297 ALA A N 1
ATOM 2358 C CA . ALA A 1 297 ? -15.805 -9.158 8.909 1.00 62.41 297 ALA A CA 1
ATOM 2359 C C . ALA A 1 297 ? -16.641 -9.066 10.196 1.00 62.41 297 ALA A C 1
ATOM 2361 O O . ALA A 1 297 ? -17.468 -8.165 10.336 1.00 62.41 297 ALA A O 1
ATOM 2362 N N . THR A 1 298 ? -16.468 -10.002 11.131 1.00 55.53 298 THR A N 1
ATOM 2363 C CA . THR A 1 298 ? -17.292 -10.098 12.338 1.00 55.53 298 THR A CA 1
ATOM 2364 C C . THR A 1 298 ? -16.471 -9.839 13.591 1.00 55.53 298 THR A C 1
ATOM 2366 O O . THR A 1 298 ? -15.446 -10.475 13.806 1.00 55.53 298 THR A O 1
ATOM 2369 N N . GLY A 1 299 ? -16.969 -8.949 14.450 1.00 56.19 299 GLY A N 1
ATOM 2370 C CA . GLY A 1 299 ? -16.444 -8.765 15.801 1.00 56.19 299 GLY A CA 1
ATOM 2371 C C . GLY A 1 299 ? -15.161 -7.925 15.878 1.00 56.19 299 GLY A C 1
ATOM 2372 O O . GLY A 1 299 ? -15.113 -6.838 15.301 1.00 56.19 299 GLY A O 1
ATOM 2373 N N . ALA A 1 300 ? -14.161 -8.354 16.650 1.00 53.16 300 ALA A N 1
ATOM 2374 C CA . ALA A 1 300 ? -12.909 -7.637 16.903 1.00 53.16 300 ALA A CA 1
ATOM 2375 C C . ALA A 1 300 ? -11.767 -8.021 15.948 1.00 53.16 300 ALA A C 1
ATOM 2377 O O . ALA A 1 300 ? -10.744 -7.338 15.900 1.00 53.16 300 ALA A O 1
ATOM 2378 N N . ALA A 1 301 ? -11.959 -9.073 15.158 1.00 56.31 301 ALA A N 1
ATOM 2379 C CA . ALA A 1 301 ? -11.020 -9.536 14.145 1.00 56.31 301 ALA A CA 1
ATOM 2380 C C . ALA A 1 301 ? -10.856 -8.641 12.892 1.00 56.31 301 ALA A C 1
ATOM 2382 O O . ALA A 1 301 ? -9.750 -8.660 12.360 1.00 56.31 301 ALA A O 1
ATOM 2383 N N . PRO A 1 302 ? -11.829 -7.814 12.433 1.00 57.31 302 PRO A N 1
ATOM 2384 C CA . PRO A 1 302 ? -11.581 -6.856 11.346 1.00 57.31 302 PRO A CA 1
ATOM 2385 C C . PRO A 1 302 ? -10.398 -5.933 11.639 1.00 57.31 302 PRO A C 1
ATOM 2387 O O . PRO A 1 302 ? -9.604 -5.597 10.768 1.00 57.31 302 PRO A O 1
ATOM 2390 N N . TRP A 1 303 ? -10.268 -5.586 12.914 1.00 62.69 303 TRP A N 1
ATOM 2391 C CA . TRP A 1 303 ? -9.312 -4.627 13.438 1.00 62.69 303 TRP A CA 1
ATOM 2392 C C . TRP A 1 303 ? -7.912 -5.205 13.590 1.00 62.69 303 TRP A C 1
ATOM 2394 O O . TRP A 1 303 ? -6.948 -4.449 13.622 1.00 62.69 303 TRP A O 1
ATOM 2404 N N . LYS A 1 304 ? -7.804 -6.531 13.706 1.00 61.44 304 LYS A N 1
ATOM 2405 C CA . LYS A 1 304 ? -6.531 -7.220 13.869 1.00 61.44 304 LYS A CA 1
ATOM 2406 C C . LYS A 1 304 ? -5.906 -7.487 12.506 1.00 61.44 304 LYS A C 1
ATOM 2408 O O . LYS A 1 304 ? -6.585 -7.860 11.550 1.00 61.44 304 LYS A O 1
ATOM 2413 N N . ALA A 1 305 ? -4.590 -7.337 12.435 1.00 58.94 305 ALA A N 1
ATOM 2414 C CA . ALA A 1 305 ? -3.827 -7.900 11.336 1.00 58.94 305 ALA A CA 1
ATOM 2415 C C . ALA A 1 305 ? -4.003 -9.426 11.290 1.00 58.94 305 ALA A C 1
ATOM 2417 O O . ALA A 1 305 ? -4.309 -10.064 12.299 1.00 58.94 305 ALA A O 1
ATOM 2418 N N . ILE A 1 306 ? -3.838 -10.019 10.109 1.00 58.62 306 ILE A N 1
ATOM 2419 C CA . ILE A 1 306 ? -4.272 -11.402 9.840 1.00 58.62 306 ILE A CA 1
ATOM 2420 C C . ILE A 1 306 ? -3.423 -12.452 10.593 1.00 58.62 306 ILE A C 1
ATOM 2422 O O . ILE A 1 306 ? -3.842 -13.600 10.724 1.00 58.62 306 ILE A O 1
ATOM 2426 N N . HIS A 1 307 ? -2.281 -12.058 11.163 1.00 54.91 307 HIS A N 1
ATOM 2427 C CA . HIS A 1 307 ? -1.216 -12.963 11.619 1.00 54.91 307 HIS A CA 1
ATOM 2428 C C . HIS A 1 307 ? -1.111 -13.228 13.126 1.00 54.91 307 HIS A C 1
ATOM 2430 O O . HIS A 1 307 ? -0.119 -13.801 13.569 1.00 54.91 307 HIS A O 1
ATOM 2436 N N . ASP A 1 308 ? -2.124 -12.907 13.938 1.00 51.72 308 ASP A N 1
ATOM 2437 C CA . ASP A 1 308 ? -2.080 -13.220 15.386 1.00 51.72 308 ASP A CA 1
ATOM 2438 C C . ASP A 1 308 ? -2.018 -14.740 15.698 1.00 51.72 308 ASP A C 1
ATOM 2440 O O . ASP A 1 308 ? -1.773 -15.139 16.836 1.00 51.72 308 ASP A O 1
ATOM 2444 N N . SER A 1 309 ? -2.199 -15.614 14.703 1.00 47.22 309 SER A N 1
ATOM 2445 C CA . SER A 1 309 ? -1.917 -17.051 14.788 1.00 47.22 309 SER A CA 1
ATOM 2446 C C . SER A 1 309 ? -0.949 -17.426 13.670 1.00 47.22 309 SER A C 1
ATOM 2448 O O . SER A 1 309 ? -1.227 -17.068 12.531 1.00 47.22 309 SER A O 1
ATOM 2450 N N . GLY A 1 310 ? 0.151 -18.121 13.995 1.00 49.44 310 GLY A N 1
ATOM 2451 C CA . GLY A 1 310 ? 1.266 -18.445 13.086 1.00 49.44 310 GLY A CA 1
ATOM 2452 C C . GLY A 1 310 ? 0.886 -19.059 11.724 1.00 49.44 310 GLY A C 1
ATOM 2453 O O . GLY A 1 310 ? -0.289 -19.312 11.461 1.00 49.44 310 GLY A O 1
ATOM 2454 N N . PRO A 1 311 ? 1.873 -19.324 10.841 1.00 51.88 311 PRO A N 1
ATOM 2455 C CA . PRO A 1 311 ? 1.627 -19.627 9.431 1.00 51.88 311 PRO A CA 1
ATOM 2456 C C . PRO A 1 311 ? 0.562 -20.711 9.283 1.00 51.88 311 PRO A C 1
ATOM 2458 O O . PRO A 1 311 ? 0.655 -21.787 9.882 1.00 51.88 311 PRO A O 1
ATOM 2461 N N . SER A 1 312 ? -0.489 -20.406 8.517 1.00 55.19 312 SER A N 1
ATOM 2462 C CA . SER A 1 312 ? -1.590 -21.346 8.322 1.00 55.19 312 SER A CA 1
ATOM 2463 C C . SER A 1 312 ? -1.042 -22.669 7.773 1.00 55.19 312 SER A C 1
ATOM 2465 O O . SER A 1 312 ? -0.067 -22.678 7.022 1.00 55.19 312 SER A O 1
ATOM 2467 N N . ARG A 1 313 ? -1.671 -23.812 8.084 1.00 55.47 313 ARG A N 1
ATOM 2468 C CA . ARG A 1 313 ? -1.258 -25.106 7.494 1.00 55.47 313 ARG A CA 1
ATOM 2469 C C . ARG A 1 313 ? -1.201 -25.053 5.961 1.00 55.47 313 ARG A C 1
ATOM 2471 O O . ARG A 1 313 ? -0.393 -25.761 5.374 1.00 55.47 313 ARG A O 1
ATOM 2478 N N . LYS A 1 314 ? -2.023 -24.199 5.334 1.00 56.12 314 LYS A N 1
ATOM 2479 C CA . LYS A 1 314 ? -1.970 -23.899 3.897 1.00 56.12 314 LYS A CA 1
ATOM 2480 C C . LYS A 1 314 ? -0.717 -23.110 3.509 1.00 56.12 314 LYS A C 1
ATOM 2482 O O . LYS A 1 314 ? -0.100 -23.464 2.521 1.00 56.12 314 LYS A O 1
ATOM 2487 N N . ALA A 1 315 ? -0.301 -22.109 4.284 1.00 55.44 315 ALA A N 1
ATOM 2488 C CA . ALA A 1 315 ? 0.956 -21.390 4.062 1.00 55.44 315 ALA A CA 1
ATOM 2489 C C . ALA A 1 315 ? 2.175 -22.308 4.241 1.00 55.44 315 ALA A C 1
ATOM 2491 O O . ALA A 1 315 ? 3.089 -22.283 3.429 1.00 55.44 315 ALA A O 1
ATOM 2492 N N . THR A 1 316 ? 2.167 -23.193 5.245 1.00 58.06 316 THR A N 1
ATOM 2493 C CA . THR A 1 316 ? 3.210 -24.220 5.405 1.00 58.06 316 THR A CA 1
ATOM 2494 C C . THR A 1 316 ? 3.205 -25.242 4.264 1.00 58.06 316 THR A C 1
ATOM 2496 O O . THR A 1 316 ? 4.270 -25.705 3.872 1.00 58.06 316 THR A O 1
ATOM 2499 N N . ALA A 1 317 ? 2.033 -25.600 3.728 1.00 57.19 317 ALA A N 1
ATOM 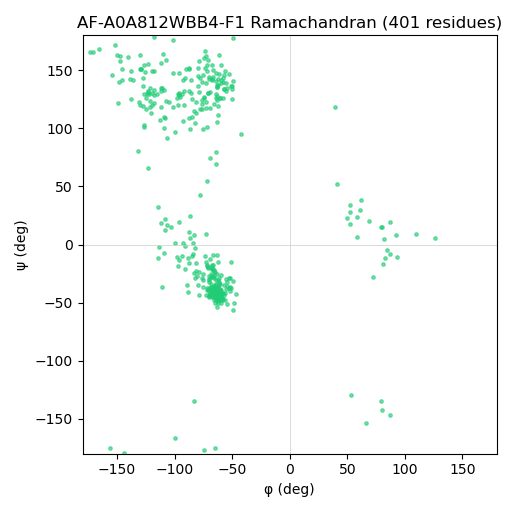2500 C CA . ALA A 1 317 ? 1.924 -26.455 2.547 1.00 57.19 317 ALA A CA 1
ATOM 2501 C C . ALA A 1 317 ? 2.411 -25.734 1.283 1.00 57.19 317 ALA A C 1
ATOM 2503 O O . ALA A 1 317 ? 3.199 -26.302 0.551 1.00 57.19 317 ALA A O 1
ATOM 2504 N N . MET A 1 318 ? 2.088 -24.456 1.094 1.00 55.25 318 MET A N 1
ATOM 2505 C CA . MET A 1 318 ? 2.568 -23.677 -0.050 1.00 55.25 318 MET A CA 1
ATOM 2506 C C . MET A 1 318 ? 4.058 -23.348 -0.010 1.00 55.25 318 MET A C 1
ATOM 2508 O O . MET A 1 318 ? 4.703 -23.282 -1.047 1.00 55.25 318 MET A O 1
ATOM 2512 N N . LEU A 1 319 ? 4.625 -23.164 1.183 1.00 55.84 319 LEU A N 1
ATOM 2513 C CA . LEU A 1 319 ? 6.075 -23.081 1.364 1.00 55.84 319 LEU A CA 1
ATOM 2514 C C . LEU A 1 319 ? 6.764 -24.417 1.040 1.00 55.84 319 LEU A C 1
ATOM 2516 O O . LEU A 1 319 ? 7.953 -24.420 0.735 1.00 55.84 319 LEU A O 1
ATOM 2520 N N . ARG A 1 320 ? 6.030 -25.540 1.093 1.00 54.12 320 ARG A N 1
ATOM 2521 C CA . ARG A 1 320 ? 6.464 -26.807 0.485 1.00 54.12 320 ARG A CA 1
ATOM 2522 C C . ARG A 1 320 ? 6.196 -26.814 -1.028 1.00 54.12 320 ARG A C 1
ATOM 2524 O O . ARG A 1 320 ? 7.044 -27.303 -1.758 1.00 54.12 320 ARG A O 1
ATOM 2531 N N . ASP A 1 321 ? 5.109 -26.195 -1.495 1.00 46.69 321 ASP A N 1
ATOM 2532 C CA . ASP A 1 321 ? 4.725 -26.045 -2.909 1.00 46.69 321 ASP A CA 1
ATOM 2533 C C . ASP A 1 321 ? 5.499 -24.946 -3.678 1.00 46.69 321 ASP A C 1
ATOM 2535 O O . ASP A 1 321 ? 4.935 -24.256 -4.534 1.00 46.69 321 ASP A O 1
ATOM 2539 N N . ALA A 1 322 ? 6.818 -24.827 -3.495 1.00 52.72 322 ALA A N 1
ATOM 2540 C CA . ALA A 1 322 ? 7.665 -24.201 -4.523 1.00 52.72 322 ALA A CA 1
ATOM 2541 C C . ALA A 1 322 ? 7.432 -24.828 -5.932 1.00 52.72 322 ALA A C 1
ATOM 2543 O O . ALA A 1 322 ? 7.729 -24.206 -6.952 1.00 52.72 322 ALA A O 1
ATOM 2544 N N . ASP A 1 323 ? 6.786 -25.998 -5.977 1.00 51.31 323 ASP A N 1
ATOM 2545 C CA . ASP A 1 323 ? 6.231 -26.705 -7.134 1.00 51.31 323 ASP A CA 1
ATOM 2546 C C . ASP A 1 323 ? 5.031 -26.023 -7.837 1.00 51.31 323 ASP A C 1
ATOM 2548 O O . ASP A 1 323 ? 4.774 -26.303 -9.008 1.00 51.31 323 ASP A O 1
ATOM 2552 N N . LEU A 1 324 ? 4.274 -25.110 -7.210 1.00 51.88 324 LEU A N 1
ATOM 2553 C CA . LEU A 1 324 ? 3.115 -24.469 -7.873 1.00 51.88 324 LEU A CA 1
ATOM 2554 C C . LEU A 1 324 ? 3.529 -23.472 -8.956 1.00 51.88 324 LEU A C 1
ATOM 2556 O O . LEU A 1 324 ? 2.926 -23.421 -10.029 1.00 51.88 324 LEU A O 1
ATOM 2560 N N . GLY A 1 325 ? 4.595 -22.715 -8.699 1.00 58.28 325 GLY A N 1
ATOM 2561 C CA . GLY A 1 325 ? 5.201 -21.863 -9.715 1.00 58.28 325 GLY A CA 1
ATOM 2562 C C . GLY A 1 325 ? 5.782 -22.679 -10.870 1.00 58.28 325 GLY A C 1
ATOM 2563 O O . GLY A 1 325 ? 5.747 -22.245 -12.018 1.00 58.28 325 GLY A O 1
ATOM 2564 N N . HIS A 1 326 ? 6.237 -23.891 -10.565 1.00 63.62 326 HIS A N 1
ATOM 2565 C CA . HIS A 1 326 ? 6.739 -24.829 -11.548 1.00 63.62 326 HIS A CA 1
ATOM 2566 C C . HIS A 1 326 ? 5.615 -25.383 -12.435 1.00 63.62 326 HIS A C 1
ATOM 2568 O O . HIS A 1 326 ? 5.711 -25.328 -13.656 1.00 63.62 326 HIS A O 1
ATOM 2574 N N . ASN A 1 327 ? 4.487 -25.785 -11.846 1.00 65.50 327 ASN A N 1
ATOM 2575 C CA . ASN A 1 327 ? 3.320 -26.257 -12.594 1.00 65.50 327 ASN A CA 1
ATOM 2576 C C . ASN A 1 327 ? 2.672 -25.159 -13.450 1.00 65.50 327 ASN A C 1
ATOM 2578 O O . ASN A 1 327 ? 2.249 -25.433 -14.569 1.00 65.50 327 ASN A O 1
ATOM 2582 N N . ALA A 1 328 ? 2.608 -23.915 -12.960 1.00 65.25 328 ALA A N 1
ATOM 2583 C CA . ALA A 1 328 ? 2.101 -22.787 -13.743 1.00 65.25 328 ALA A CA 1
ATOM 2584 C C . ALA A 1 328 ? 3.030 -22.439 -14.918 1.00 65.25 328 ALA A C 1
ATOM 2586 O O . ALA A 1 328 ? 2.548 -22.175 -16.019 1.00 65.25 328 ALA A O 1
ATOM 2587 N N . GLN A 1 329 ? 4.350 -22.492 -14.706 1.00 75.44 329 GLN A N 1
ATOM 2588 C CA . GLN A 1 329 ? 5.346 -22.322 -15.765 1.00 75.44 329 GLN A CA 1
ATOM 2589 C C . GLN A 1 329 ? 5.239 -23.439 -16.811 1.00 75.44 329 GLN A C 1
ATOM 2591 O O . GLN A 1 329 ? 5.142 -23.149 -18.000 1.00 75.44 329 GLN A O 1
ATOM 2596 N N . VAL A 1 330 ? 5.175 -24.701 -16.379 1.00 81.69 330 VAL A N 1
ATOM 2597 C CA . VAL A 1 330 ? 4.983 -25.865 -17.256 1.00 81.69 330 VAL A CA 1
ATOM 2598 C C . VAL A 1 330 ? 3.676 -25.740 -18.044 1.00 81.69 330 VAL A C 1
ATOM 2600 O O . VAL A 1 330 ? 3.684 -25.871 -19.263 1.00 81.69 330 VAL A O 1
ATOM 2603 N N . ALA A 1 331 ? 2.559 -25.413 -17.389 1.00 78.94 331 ALA A N 1
ATOM 2604 C CA . ALA A 1 331 ? 1.269 -25.231 -18.056 1.00 78.94 331 ALA A CA 1
ATOM 2605 C C . ALA A 1 331 ? 1.285 -24.065 -19.059 1.00 78.94 331 ALA A C 1
ATOM 2607 O O . ALA A 1 331 ? 0.724 -24.183 -20.151 1.00 78.94 331 ALA A O 1
ATOM 2608 N N . GLY A 1 332 ? 1.943 -22.954 -18.716 1.00 76.62 332 GLY A N 1
ATOM 2609 C CA . GLY A 1 332 ? 2.122 -21.809 -19.606 1.00 76.62 332 GLY A CA 1
ATOM 2610 C C . GLY A 1 332 ? 2.958 -22.150 -20.840 1.00 76.62 332 GLY A C 1
ATOM 2611 O O . GLY A 1 332 ? 2.600 -21.747 -21.943 1.00 76.62 332 GLY A O 1
ATOM 2612 N N . LEU A 1 333 ? 4.017 -22.950 -20.684 1.00 85.31 333 LEU A N 1
ATOM 2613 C CA . LEU A 1 333 ? 4.826 -23.423 -21.809 1.00 85.31 333 LEU A CA 1
ATOM 2614 C C . LEU A 1 333 ? 4.061 -24.421 -22.679 1.00 85.31 333 LEU A C 1
ATOM 2616 O O . LEU A 1 333 ? 4.063 -24.271 -23.893 1.00 85.31 333 LEU A O 1
ATOM 2620 N N . LEU A 1 334 ? 3.342 -25.370 -22.075 1.00 84.81 334 LEU A N 1
ATOM 2621 C CA . LEU A 1 334 ? 2.555 -26.381 -22.792 1.00 84.81 334 LEU A CA 1
ATOM 2622 C C . LEU A 1 334 ? 1.378 -25.808 -23.590 1.00 84.81 334 LEU A C 1
ATOM 2624 O O . LEU A 1 334 ? 0.943 -26.419 -24.561 1.00 84.81 334 LEU A O 1
ATOM 2628 N N . SER A 1 335 ? 0.829 -24.669 -23.170 1.00 81.75 335 SER A N 1
ATOM 2629 C CA . SER A 1 335 ? -0.341 -24.051 -23.813 1.00 81.75 335 SER A CA 1
ATOM 2630 C C . SER A 1 335 ? -0.027 -22.767 -24.586 1.00 81.75 335 SER A C 1
ATOM 2632 O O . SER A 1 335 ? -0.912 -22.231 -25.255 1.00 81.75 335 SER A O 1
ATOM 2634 N N . GLY A 1 336 ? 1.205 -22.262 -24.489 1.00 82.12 336 GLY A N 1
ATOM 2635 C CA . GLY A 1 336 ? 1.621 -20.978 -25.048 1.00 82.12 336 GLY A CA 1
ATOM 2636 C C . GLY A 1 336 ? 2.368 -21.079 -26.378 1.00 82.12 336 GLY A C 1
ATOM 2637 O O . GLY A 1 336 ? 2.421 -22.118 -27.028 1.00 82.12 336 GLY A O 1
ATOM 2638 N N . GLU A 1 337 ? 3.005 -19.971 -26.764 1.00 84.38 337 GLU A N 1
ATOM 2639 C CA . GLU A 1 337 ? 3.781 -19.846 -28.012 1.00 84.38 337 GLU A CA 1
ATOM 2640 C C . GLU A 1 337 ? 4.989 -20.795 -28.089 1.00 84.38 337 GLU A C 1
ATOM 2642 O O . GLU A 1 337 ? 5.541 -20.986 -29.167 1.00 84.38 337 GLU A O 1
ATOM 2647 N N . ARG A 1 338 ? 5.392 -21.385 -26.956 1.00 91.25 338 ARG A N 1
ATOM 2648 C CA . ARG A 1 338 ? 6.534 -22.305 -26.821 1.00 91.25 338 ARG A CA 1
ATOM 2649 C C . ARG A 1 338 ? 6.126 -23.767 -26.618 1.00 91.25 338 ARG A C 1
ATOM 2651 O O . ARG A 1 338 ? 6.938 -24.584 -26.186 1.00 91.25 338 ARG A O 1
ATOM 2658 N N . ALA A 1 339 ? 4.869 -24.100 -26.915 1.00 92.00 339 ALA A N 1
ATOM 2659 C CA . ALA A 1 339 ? 4.347 -25.454 -26.751 1.00 92.00 339 ALA A CA 1
ATOM 2660 C C . ALA A 1 339 ? 5.087 -26.477 -27.624 1.00 92.00 339 ALA A C 1
ATOM 2662 O O . ALA A 1 339 ? 5.292 -27.607 -27.190 1.00 92.00 339 ALA A O 1
ATOM 2663 N N . SER A 1 340 ? 5.537 -26.083 -28.821 1.00 94.56 340 SER A N 1
ATOM 2664 C CA . SER A 1 340 ? 6.304 -26.953 -29.720 1.00 94.56 340 SER A CA 1
ATOM 2665 C C . SER A 1 340 ? 7.659 -27.359 -29.145 1.00 94.56 340 SER A C 1
ATOM 2667 O O . SER A 1 340 ? 8.006 -28.534 -29.173 1.00 94.56 340 SER A O 1
ATOM 2669 N N . GLU A 1 341 ? 8.416 -26.408 -28.606 1.00 96.06 341 GLU A N 1
ATOM 2670 C CA . GLU A 1 341 ? 9.741 -26.620 -28.022 1.00 96.06 341 GLU A CA 1
ATOM 2671 C C . GLU A 1 341 ? 9.642 -27.476 -26.756 1.00 96.06 341 GLU A C 1
ATOM 2673 O O . GLU A 1 341 ? 10.447 -28.380 -26.534 1.00 96.06 341 GLU A O 1
ATOM 2678 N N . MET A 1 342 ? 8.600 -27.231 -25.958 1.00 96.50 342 MET A N 1
ATOM 2679 C CA . MET A 1 342 ? 8.267 -28.037 -24.791 1.00 96.50 342 MET A CA 1
ATOM 2680 C C . MET A 1 342 ? 7.937 -29.489 -25.177 1.00 96.50 342 MET A C 1
ATOM 2682 O O . MET A 1 342 ? 8.469 -30.425 -24.580 1.00 96.50 342 MET A O 1
ATOM 2686 N N . GLN A 1 343 ? 7.099 -29.678 -26.204 1.00 96.06 343 GLN A N 1
ATOM 2687 C CA . GLN A 1 343 ? 6.706 -31.001 -26.689 1.00 96.06 343 GLN A CA 1
ATOM 2688 C C . GLN A 1 343 ? 7.901 -31.779 -27.256 1.00 96.06 343 GLN A C 1
ATOM 2690 O O . GLN A 1 343 ? 8.019 -32.966 -26.978 1.00 96.06 343 GLN A O 1
ATOM 2695 N N . GLN A 1 344 ? 8.829 -31.118 -27.958 1.00 95.38 344 GLN A N 1
ATOM 2696 C CA . GLN A 1 344 ? 10.051 -31.754 -28.469 1.00 95.38 344 GLN A CA 1
ATOM 2697 C C . GLN A 1 344 ? 10.894 -32.376 -27.350 1.00 95.38 344 GLN A C 1
ATOM 2699 O O . GLN A 1 344 ? 11.296 -33.530 -27.457 1.00 95.38 344 GLN A O 1
ATOM 2704 N N . LEU A 1 345 ? 11.132 -31.656 -26.249 1.00 95.44 345 LEU A N 1
ATOM 2705 C CA . LEU A 1 345 ? 11.881 -32.205 -25.112 1.00 95.44 345 LEU A CA 1
ATOM 2706 C C . LEU A 1 345 ? 11.146 -33.384 -24.454 1.00 95.44 345 LEU A C 1
ATOM 2708 O O . LEU A 1 345 ? 11.773 -34.375 -24.075 1.00 95.44 345 LEU A O 1
ATOM 2712 N N . MET A 1 346 ? 9.817 -33.312 -24.364 1.00 95.56 346 MET A N 1
ATOM 2713 C CA . MET A 1 346 ? 9.001 -34.406 -23.831 1.00 95.56 346 MET A CA 1
ATOM 2714 C C . MET A 1 346 ? 8.993 -35.639 -24.745 1.00 95.56 346 MET A C 1
ATOM 2716 O O . MET A 1 346 ? 9.046 -36.762 -24.246 1.00 95.56 346 MET A O 1
ATOM 2720 N N . ASP A 1 347 ? 9.001 -35.454 -26.067 1.00 94.25 347 ASP A N 1
ATOM 2721 C CA . ASP A 1 347 ? 9.067 -36.540 -27.056 1.00 94.25 347 ASP A CA 1
ATOM 2722 C C . ASP A 1 347 ? 10.431 -37.258 -27.037 1.00 94.25 347 ASP A C 1
ATOM 2724 O O . ASP A 1 347 ? 10.515 -38.459 -27.311 1.00 94.25 347 ASP A O 1
ATOM 2728 N N . ILE A 1 348 ? 11.502 -36.554 -26.646 1.00 92.00 348 ILE A N 1
ATOM 2729 C CA . ILE A 1 348 ? 12.829 -37.144 -26.381 1.00 92.00 348 ILE A CA 1
ATOM 2730 C C . ILE A 1 348 ? 12.821 -37.988 -25.091 1.00 92.00 348 ILE A C 1
ATOM 2732 O O . ILE A 1 348 ? 13.660 -38.878 -24.933 1.00 92.00 348 ILE A O 1
ATOM 2736 N N . GLY A 1 349 ? 11.844 -37.774 -24.205 1.00 93.44 349 GLY A N 1
ATOM 2737 C CA . GLY A 1 349 ? 11.623 -38.557 -22.989 1.00 93.44 349 GLY A CA 1
ATOM 2738 C C . GLY A 1 349 ? 11.934 -37.826 -21.683 1.00 93.44 349 GLY A C 1
ATOM 2739 O O . GLY A 1 349 ? 11.934 -38.469 -20.634 1.00 93.44 349 GLY A O 1
ATOM 2740 N N . PHE A 1 350 ? 12.196 -36.516 -21.722 1.00 93.38 350 PHE A N 1
ATOM 2741 C CA . PHE A 1 350 ? 12.343 -35.713 -20.506 1.00 93.38 350 PHE A CA 1
ATOM 2742 C C . PHE A 1 350 ? 10.979 -35.433 -19.872 1.00 93.38 350 PHE A C 1
ATOM 2744 O O . PHE A 1 350 ? 9.976 -35.269 -20.573 1.00 93.38 350 PHE A O 1
ATOM 2751 N N . ASP A 1 351 ? 10.923 -35.362 -18.542 1.00 93.81 351 ASP A N 1
ATOM 2752 C CA . ASP A 1 351 ? 9.688 -34.955 -17.881 1.00 93.81 351 ASP A CA 1
ATOM 2753 C C . ASP A 1 351 ? 9.416 -33.452 -18.085 1.00 93.81 351 ASP A C 1
ATOM 2755 O O . ASP A 1 351 ? 10.310 -32.650 -18.370 1.00 93.81 351 ASP A O 1
ATOM 2759 N N . ALA A 1 352 ? 8.141 -33.065 -18.005 1.00 90.81 352 ALA A N 1
ATOM 2760 C CA . ALA A 1 352 ? 7.737 -31.683 -18.246 1.00 90.81 352 ALA A CA 1
ATOM 2761 C C . ALA A 1 352 ? 8.373 -30.679 -17.247 1.00 90.81 352 ALA A C 1
ATOM 2763 O O . ALA A 1 352 ? 8.806 -29.608 -17.669 1.00 90.81 352 ALA A O 1
ATOM 2764 N N . PRO A 1 353 ? 8.485 -30.984 -15.945 1.00 88.56 353 PRO A N 1
ATOM 2765 C CA . PRO A 1 353 ? 9.276 -30.193 -15.002 1.00 88.56 353 PRO A CA 1
ATOM 2766 C C . PRO A 1 353 ? 10.717 -29.869 -15.461 1.00 88.56 353 PRO A C 1
ATOM 2768 O O . PRO A 1 353 ? 11.123 -28.704 -15.566 1.00 88.56 353 PRO A O 1
ATOM 2771 N N . GLU A 1 354 ? 11.501 -30.896 -15.778 1.00 91.06 354 GLU A N 1
ATOM 2772 C CA . GLU A 1 354 ? 12.904 -30.791 -16.175 1.00 91.06 354 GLU A CA 1
ATOM 2773 C C . GLU A 1 354 ? 13.059 -30.077 -17.518 1.00 91.06 354 GLU A C 1
ATOM 2775 O O . GLU A 1 354 ? 13.883 -29.162 -17.641 1.00 91.06 354 GLU A O 1
ATOM 2780 N N . ALA A 1 355 ? 12.216 -30.427 -18.492 1.00 94.12 355 ALA A N 1
ATOM 2781 C CA . ALA A 1 355 ? 12.183 -29.790 -19.801 1.00 94.12 355 ALA A CA 1
ATOM 2782 C C . ALA A 1 355 ? 11.888 -28.285 -19.697 1.00 94.12 355 ALA A C 1
ATOM 2784 O O . ALA A 1 355 ? 12.610 -27.481 -20.285 1.00 94.12 355 ALA A O 1
ATOM 2785 N N . ALA A 1 356 ? 10.899 -27.880 -18.892 1.00 89.62 356 ALA A N 1
ATOM 2786 C CA . ALA A 1 356 ? 10.553 -26.471 -18.704 1.00 89.62 356 ALA A CA 1
ATOM 2787 C C . ALA A 1 356 ? 11.709 -25.663 -18.093 1.00 89.62 356 ALA A C 1
ATOM 2789 O O . ALA A 1 356 ? 12.011 -24.555 -18.545 1.00 89.62 356 ALA A O 1
ATOM 2790 N N . ASN A 1 357 ? 12.385 -26.228 -17.088 1.00 86.19 357 ASN A N 1
ATOM 2791 C CA . ASN A 1 357 ? 13.530 -25.588 -16.442 1.00 86.19 357 ASN A CA 1
ATOM 2792 C C . ASN A 1 357 ? 14.722 -25.446 -17.394 1.00 86.19 357 ASN A C 1
ATOM 2794 O O . ASN A 1 357 ? 15.318 -24.370 -17.474 1.00 86.19 357 ASN A O 1
ATOM 2798 N N . ALA A 1 358 ? 15.078 -26.517 -18.106 1.00 91.94 358 ALA A N 1
ATOM 2799 C CA . ALA A 1 358 ? 16.196 -26.506 -19.041 1.00 91.94 358 ALA A CA 1
ATOM 2800 C C . ALA A 1 358 ? 15.937 -25.559 -20.212 1.00 91.94 358 ALA A C 1
ATOM 2802 O O . ALA A 1 358 ? 16.806 -24.760 -20.545 1.00 91.94 358 ALA A O 1
ATOM 2803 N N . LEU A 1 359 ? 14.724 -25.574 -20.769 1.00 92.94 359 LEU A N 1
ATOM 2804 C CA . LEU A 1 359 ? 14.330 -24.689 -21.857 1.00 92.94 359 LEU A CA 1
ATOM 2805 C C . LEU A 1 359 ? 14.379 -23.218 -21.425 1.00 92.94 359 LEU A C 1
ATOM 2807 O O . LEU A 1 359 ? 14.945 -22.387 -22.130 1.00 92.94 359 LEU A O 1
ATOM 2811 N N . SER A 1 360 ? 13.873 -22.894 -20.230 1.00 86.81 360 SER A N 1
ATOM 2812 C CA . SER A 1 360 ? 13.953 -21.532 -19.691 1.00 86.81 360 SER A CA 1
ATOM 2813 C C . SER A 1 360 ? 15.399 -21.087 -19.446 1.00 86.81 360 SER A C 1
ATOM 2815 O O . SER A 1 360 ? 15.739 -19.940 -19.733 1.00 86.81 360 SER A O 1
ATOM 2817 N N . ALA A 1 361 ? 16.255 -21.969 -18.922 1.00 84.25 361 ALA A N 1
ATOM 2818 C CA . ALA A 1 361 ? 17.665 -21.663 -18.676 1.00 84.25 361 ALA A CA 1
ATOM 2819 C C . ALA A 1 361 ? 18.474 -21.535 -19.977 1.00 84.25 361 ALA A C 1
ATOM 2821 O O . ALA A 1 361 ? 19.420 -20.752 -20.042 1.00 84.25 361 ALA A O 1
ATOM 2822 N N . ALA A 1 362 ? 18.063 -22.259 -21.017 1.00 91.56 362 ALA A N 1
ATOM 2823 C CA . ALA A 1 362 ? 18.658 -22.231 -22.341 1.00 91.56 362 ALA A CA 1
ATOM 2824 C C . ALA A 1 362 ? 18.149 -21.074 -23.225 1.00 91.56 362 ALA A C 1
ATOM 2826 O O . ALA A 1 362 ? 18.413 -21.048 -24.424 1.00 91.56 362 ALA A O 1
ATOM 2827 N N . GLY A 1 363 ? 17.372 -20.129 -22.684 1.00 89.62 363 GLY A N 1
ATOM 2828 C CA . GLY A 1 363 ? 16.786 -19.054 -23.492 1.00 89.62 363 GLY A CA 1
ATOM 2829 C C . GLY A 1 363 ? 15.853 -19.567 -24.597 1.00 89.62 363 GLY A C 1
ATOM 2830 O O . GLY A 1 363 ? 15.718 -18.921 -25.632 1.00 89.62 363 GLY A O 1
ATOM 2831 N N . PHE A 1 364 ? 15.210 -20.713 -24.362 1.00 92.19 364 PHE A N 1
ATOM 2832 C CA . PHE A 1 364 ? 14.317 -21.429 -25.275 1.00 92.19 364 PHE A CA 1
ATOM 2833 C C . PHE A 1 364 ? 14.985 -22.057 -26.510 1.00 92.19 364 PHE A C 1
ATOM 2835 O O . PHE A 1 364 ? 14.299 -22.384 -27.475 1.00 92.19 364 PHE A O 1
ATOM 2842 N N . ASP A 1 365 ? 16.302 -22.283 -26.470 1.00 93.81 365 ASP A N 1
ATOM 2843 C CA . ASP A 1 365 ? 17.009 -23.122 -27.445 1.00 93.81 365 ASP A CA 1
ATOM 2844 C C . ASP A 1 365 ? 16.889 -24.609 -27.061 1.00 93.81 365 ASP A C 1
ATOM 2846 O O . ASP A 1 365 ? 17.395 -25.042 -26.021 1.00 93.81 365 ASP A O 1
ATOM 2850 N N . VAL A 1 366 ? 16.203 -25.397 -27.896 1.00 94.56 366 VAL A N 1
ATOM 2851 C CA . VAL A 1 366 ? 15.941 -26.824 -27.636 1.00 94.56 366 VAL A CA 1
ATOM 2852 C C . VAL A 1 366 ? 17.237 -27.635 -27.583 1.00 94.56 366 VAL A C 1
ATOM 2854 O O . VAL A 1 366 ? 17.385 -28.477 -26.701 1.00 94.56 366 VAL A O 1
ATOM 2857 N N . ALA A 1 367 ? 18.198 -27.378 -28.475 1.00 92.56 367 ALA A N 1
ATOM 2858 C CA . ALA A 1 367 ? 19.440 -28.146 -28.531 1.00 92.56 367 ALA A CA 1
ATOM 2859 C C . ALA A 1 367 ? 20.295 -27.900 -27.281 1.00 92.56 367 ALA A C 1
ATOM 2861 O O . ALA A 1 367 ? 20.773 -28.849 -26.654 1.00 92.56 367 ALA A O 1
ATOM 2862 N N . MET A 1 368 ? 20.413 -26.636 -26.868 1.00 91.50 368 MET A N 1
ATOM 2863 C CA . MET A 1 368 ? 21.120 -26.279 -25.639 1.00 91.50 368 MET A CA 1
ATOM 2864 C C . MET A 1 368 ? 20.399 -26.823 -24.395 1.00 91.50 368 MET A C 1
ATOM 2866 O O . MET A 1 368 ? 21.053 -27.298 -23.467 1.00 91.50 368 MET A O 1
ATOM 2870 N N . ALA A 1 369 ? 19.061 -26.840 -24.380 1.00 94.19 369 ALA A N 1
ATOM 2871 C CA . ALA A 1 369 ? 18.289 -27.449 -23.295 1.00 94.19 369 ALA A CA 1
ATOM 2872 C C . ALA A 1 369 ? 18.536 -28.967 -23.175 1.00 94.19 369 ALA A C 1
ATOM 2874 O O . ALA A 1 369 ? 18.765 -29.458 -22.066 1.00 94.19 369 ALA A O 1
ATOM 2875 N N . VAL A 1 370 ? 18.557 -29.703 -24.295 1.00 93.62 370 VAL A N 1
ATOM 2876 C CA . VAL A 1 370 ? 18.903 -31.139 -24.326 1.00 93.62 370 VAL A CA 1
ATOM 2877 C C . VAL A 1 370 ? 20.310 -31.367 -23.773 1.00 93.62 370 VAL A C 1
ATOM 2879 O O . VAL A 1 370 ? 20.504 -32.234 -22.919 1.00 93.62 370 VAL A O 1
ATOM 2882 N N . GLU A 1 371 ? 21.290 -30.570 -24.205 1.00 90.69 371 GLU A N 1
ATOM 2883 C CA . GLU A 1 371 ? 22.668 -30.675 -23.718 1.00 90.69 371 GLU A CA 1
ATOM 2884 C C . GLU A 1 371 ? 22.751 -30.462 -22.196 1.00 90.69 371 GLU A C 1
ATOM 2886 O O . GLU A 1 371 ? 23.409 -31.227 -21.485 1.00 90.69 371 GLU A O 1
ATOM 2891 N N . MET A 1 372 ? 22.033 -29.468 -21.666 1.00 90.75 372 MET A N 1
ATOM 2892 C CA . MET A 1 372 ? 21.971 -29.209 -20.225 1.00 90.75 372 MET A CA 1
ATOM 2893 C C . MET A 1 372 ? 21.374 -30.386 -19.438 1.00 90.75 372 MET A C 1
ATOM 2895 O O . MET A 1 372 ? 21.898 -30.737 -18.375 1.00 90.75 372 MET A O 1
ATOM 2899 N N . LEU A 1 373 ? 20.306 -31.005 -19.948 1.00 92.31 373 LEU A N 1
ATOM 2900 C CA . LEU A 1 373 ? 19.633 -32.140 -19.303 1.00 92.31 373 LEU A CA 1
ATOM 2901 C C . LEU A 1 373 ? 20.521 -33.392 -19.281 1.00 92.31 373 LEU A C 1
ATOM 2903 O O . LEU A 1 373 ? 20.702 -34.025 -18.234 1.00 92.31 373 LEU A O 1
ATOM 2907 N N . LEU A 1 374 ? 21.172 -33.701 -20.402 1.00 89.25 374 LEU A N 1
ATOM 2908 C CA . LEU A 1 374 ? 22.073 -34.853 -20.514 1.00 89.25 374 LEU A CA 1
ATOM 2909 C C . LEU A 1 374 ? 23.358 -34.690 -19.686 1.00 89.25 374 LEU A C 1
ATOM 2911 O O . LEU A 1 374 ? 23.956 -35.683 -19.259 1.00 89.25 374 LEU A O 1
ATOM 2915 N N . ASN A 1 375 ? 23.775 -33.452 -19.409 1.00 85.38 375 ASN A N 1
ATOM 2916 C CA . ASN A 1 375 ? 24.944 -33.165 -18.577 1.00 85.38 375 ASN A CA 1
ATOM 2917 C C . ASN A 1 375 ? 24.653 -33.181 -17.064 1.00 85.38 375 ASN A C 1
ATOM 2919 O O . ASN A 1 375 ? 25.566 -33.466 -16.289 1.00 85.38 375 ASN A O 1
ATOM 2923 N N . ARG A 1 376 ? 23.408 -32.941 -16.624 1.00 74.00 376 ARG A N 1
ATOM 2924 C CA . ARG A 1 376 ? 23.010 -32.987 -15.198 1.00 74.00 376 ARG A CA 1
ATOM 2925 C C . ARG A 1 376 ? 22.734 -34.390 -14.654 1.00 74.00 376 ARG A C 1
ATOM 2927 O O . ARG A 1 376 ? 22.845 -34.600 -13.451 1.00 74.00 376 ARG A O 1
ATOM 2934 N N . SER A 1 377 ? 22.416 -35.343 -15.524 1.00 56.47 377 SER A N 1
ATOM 2935 C CA . SER A 1 377 ? 21.942 -36.691 -15.167 1.00 56.47 377 SER A CA 1
ATOM 2936 C C . SER A 1 377 ? 23.013 -37.637 -14.592 1.00 56.47 377 SER A C 1
ATOM 2938 O O . SER A 1 377 ? 22.756 -38.826 -14.423 1.00 56.47 377 SER A O 1
ATOM 2940 N N . VAL A 1 378 ? 24.222 -37.150 -14.291 1.00 46.84 378 VAL A N 1
ATOM 2941 C CA . VAL A 1 378 ? 25.315 -37.973 -13.755 1.00 46.84 378 VAL A CA 1
ATOM 2942 C C . VAL A 1 378 ? 25.530 -37.618 -12.282 1.00 46.84 378 VAL A C 1
ATOM 2944 O O . VAL A 1 378 ? 26.051 -36.539 -11.987 1.00 46.84 378 VAL A O 1
ATOM 2947 N N . PRO A 1 379 ? 25.171 -38.497 -11.328 1.00 43.47 379 PRO A N 1
ATOM 2948 C CA . PRO A 1 379 ? 25.659 -38.365 -9.967 1.00 43.47 379 PRO A CA 1
ATOM 2949 C C . PRO A 1 379 ? 27.187 -38.381 -10.013 1.00 43.47 379 PRO A C 1
ATOM 2951 O O . PRO A 1 379 ? 27.773 -39.252 -10.654 1.00 43.47 379 PRO A O 1
ATOM 2954 N N . LEU A 1 380 ? 27.835 -37.455 -9.305 1.00 42.56 380 LEU A N 1
ATOM 2955 C CA . LEU A 1 380 ? 29.256 -37.543 -8.958 1.00 42.56 380 LEU A CA 1
ATOM 2956 C C . LEU A 1 380 ? 29.480 -38.760 -8.038 1.00 42.56 380 LEU A C 1
ATOM 2958 O O . LEU A 1 380 ? 29.729 -38.625 -6.844 1.00 42.56 380 LEU A O 1
ATOM 2962 N N . LEU A 1 381 ? 29.345 -39.965 -8.582 1.00 39.44 381 LEU A N 1
ATOM 2963 C CA . LEU A 1 381 ? 29.781 -41.212 -7.980 1.00 39.44 381 LEU A CA 1
ATOM 2964 C C . LEU A 1 381 ? 31.020 -41.677 -8.746 1.00 39.44 381 LEU A C 1
ATOM 2966 O O . LEU A 1 381 ? 30.928 -42.336 -9.772 1.00 39.44 381 LEU A O 1
ATOM 2970 N N . ALA A 1 382 ? 32.158 -41.232 -8.214 1.00 41.31 382 ALA A N 1
ATOM 2971 C CA . ALA A 1 382 ? 33.429 -41.939 -8.072 1.00 41.31 382 ALA A CA 1
ATOM 2972 C C . ALA A 1 382 ? 33.922 -42.861 -9.211 1.00 41.31 382 ALA A C 1
ATOM 2974 O O . ALA A 1 382 ? 33.380 -43.934 -9.454 1.00 41.31 382 ALA A O 1
ATOM 2975 N N . ASP A 1 383 ? 35.080 -42.489 -9.768 1.00 46.16 383 ASP A N 1
ATOM 2976 C CA . ASP A 1 383 ? 36.275 -43.342 -9.898 1.00 46.16 383 ASP A CA 1
ATOM 2977 C C . ASP A 1 383 ? 36.084 -44.819 -10.293 1.00 46.16 383 ASP A C 1
ATOM 2979 O O . ASP A 1 383 ? 36.675 -45.717 -9.691 1.00 46.16 383 ASP A O 1
ATOM 2983 N N . SER A 1 384 ? 35.359 -45.098 -11.376 1.00 43.25 384 SER A N 1
ATOM 2984 C CA . SER A 1 384 ? 35.648 -46.311 -12.148 1.00 43.25 384 SER A CA 1
ATOM 2985 C C . SER A 1 384 ? 35.871 -45.978 -13.618 1.00 43.25 384 SER A C 1
ATOM 2987 O O . SER A 1 384 ? 34.959 -45.677 -14.385 1.00 43.25 384 SER A O 1
ATOM 2989 N N . CYS A 1 385 ? 37.158 -45.982 -13.966 1.00 53.06 385 CYS A N 1
ATOM 2990 C CA . CYS A 1 385 ? 37.662 -46.127 -15.322 1.00 53.06 385 CYS A CA 1
ATOM 2991 C C . CYS A 1 385 ? 37.004 -47.353 -15.978 1.00 53.06 385 CYS A C 1
ATOM 2993 O O . CYS A 1 385 ? 36.933 -48.400 -15.339 1.00 53.06 385 CYS A O 1
ATOM 2995 N N . ASP A 1 386 ? 36.580 -47.187 -17.236 1.00 46.12 386 ASP A N 1
ATOM 2996 C CA . ASP A 1 386 ? 36.349 -48.212 -18.281 1.00 46.12 386 ASP A CA 1
ATOM 2997 C C . ASP A 1 386 ? 34.963 -48.229 -18.945 1.00 46.12 386 ASP A C 1
ATOM 2999 O O . ASP A 1 386 ? 34.723 -49.034 -19.843 1.00 46.12 386 ASP A O 1
ATOM 3003 N N . ALA A 1 387 ? 34.084 -47.269 -18.648 1.00 45.44 387 ALA A N 1
ATOM 3004 C CA . ALA A 1 387 ? 32.873 -47.046 -19.441 1.00 45.44 387 ALA A CA 1
ATOM 3005 C C . ALA A 1 387 ? 32.797 -45.611 -19.985 1.00 45.44 387 ALA A C 1
ATOM 3007 O O . ALA A 1 387 ? 31.890 -44.849 -19.661 1.00 45.44 387 ALA A O 1
ATOM 3008 N N . CYS A 1 388 ? 33.727 -45.249 -20.877 1.00 49.09 388 CYS A N 1
ATOM 3009 C CA . CYS A 1 388 ? 33.443 -44.230 -21.891 1.00 49.09 388 CYS A CA 1
ATOM 3010 C C . CYS A 1 388 ? 32.428 -44.824 -22.879 1.00 49.09 388 CYS A C 1
ATOM 3012 O O . CYS A 1 388 ? 32.784 -45.237 -23.981 1.00 49.09 388 CYS A O 1
ATOM 3014 N N . ILE A 1 389 ? 31.169 -44.926 -22.451 1.00 54.09 389 ILE A N 1
ATOM 3015 C CA . ILE A 1 389 ? 30.041 -45.096 -23.367 1.00 54.09 389 ILE A CA 1
ATOM 3016 C C . ILE A 1 389 ? 30.123 -43.924 -24.349 1.00 54.09 389 ILE A C 1
ATOM 3018 O O . ILE A 1 389 ? 30.359 -42.788 -23.930 1.00 54.09 389 ILE A O 1
ATOM 3022 N N . ASP A 1 390 ? 30.018 -44.213 -25.648 1.00 61.72 390 ASP A N 1
ATOM 3023 C CA . ASP A 1 390 ? 30.090 -43.236 -26.737 1.00 61.72 390 ASP A CA 1
ATOM 3024 C C . ASP A 1 390 ? 28.911 -42.254 -26.635 1.00 61.72 390 ASP A C 1
ATOM 3026 O O . ASP A 1 390 ? 27.880 -42.388 -27.289 1.00 61.72 390 ASP A O 1
ATOM 3030 N N . ARG A 1 391 ? 29.056 -41.275 -25.742 1.00 60.72 391 ARG A N 1
ATOM 3031 C CA . ARG A 1 391 ? 28.045 -40.280 -25.373 1.00 60.72 391 ARG A CA 1
ATOM 3032 C C . ARG A 1 391 ? 27.640 -39.424 -26.570 1.00 60.72 391 ARG A C 1
ATOM 3034 O O . ARG A 1 391 ? 26.499 -38.984 -26.659 1.00 60.72 391 ARG A O 1
ATOM 3041 N N . SER A 1 392 ? 28.564 -39.244 -27.513 1.00 64.75 392 SER A N 1
ATOM 3042 C CA . SER A 1 392 ? 28.308 -38.583 -28.789 1.00 64.75 392 SER A CA 1
ATOM 3043 C C . SER A 1 392 ? 27.278 -39.352 -29.613 1.00 64.75 392 SER A C 1
ATOM 3045 O O . SER A 1 392 ? 26.436 -38.727 -30.249 1.00 64.75 392 SER A O 1
ATOM 3047 N N . SER A 1 393 ? 27.297 -40.690 -29.568 1.00 66.25 393 SER A N 1
ATOM 3048 C CA . SER A 1 393 ? 26.326 -41.527 -30.281 1.00 66.25 393 SER A CA 1
ATOM 3049 C C . SER A 1 393 ? 24.928 -41.492 -29.657 1.00 66.25 393 SER A C 1
ATOM 3051 O O . SER A 1 393 ? 23.951 -41.432 -30.397 1.00 66.25 393 SER A O 1
ATOM 3053 N N . GLU A 1 394 ? 24.805 -41.446 -28.325 1.00 68.88 394 GLU A N 1
ATOM 3054 C CA . GLU A 1 394 ? 23.505 -41.301 -27.650 1.00 68.88 394 GLU A CA 1
ATOM 3055 C C . GLU A 1 394 ? 22.909 -39.905 -27.863 1.00 68.88 394 GLU A C 1
ATOM 3057 O O . GLU A 1 394 ? 21.734 -39.788 -28.207 1.00 68.88 394 GLU A O 1
ATOM 3062 N N . ILE A 1 395 ? 23.725 -38.849 -27.749 1.00 66.75 395 ILE A N 1
ATOM 3063 C CA . ILE A 1 395 ? 23.303 -37.475 -28.054 1.00 66.75 395 ILE A CA 1
ATOM 3064 C C . ILE A 1 395 ? 22.874 -37.373 -29.524 1.00 66.75 395 ILE A C 1
ATOM 3066 O O . ILE A 1 395 ? 21.787 -36.875 -29.807 1.00 66.75 395 ILE A O 1
ATOM 3070 N N . ALA A 1 396 ? 23.666 -37.902 -30.463 1.00 72.12 396 ALA A N 1
ATOM 3071 C CA . ALA A 1 396 ? 23.311 -37.917 -31.882 1.00 72.12 396 ALA A CA 1
ATOM 3072 C C . ALA A 1 396 ? 22.044 -38.749 -32.163 1.00 72.12 396 ALA A C 1
ATOM 3074 O O . ALA A 1 396 ? 21.218 -38.364 -32.990 1.00 72.12 396 ALA A O 1
ATOM 3075 N N . ALA A 1 397 ? 21.837 -39.859 -31.449 1.00 74.50 397 ALA A N 1
ATOM 3076 C CA . ALA A 1 397 ? 20.643 -40.691 -31.585 1.00 74.50 397 ALA A CA 1
ATOM 3077 C C . ALA A 1 397 ? 19.376 -40.016 -31.033 1.00 74.50 397 ALA A C 1
ATOM 3079 O O . ALA A 1 397 ? 18.288 -40.277 -31.540 1.00 74.50 397 ALA A O 1
ATOM 3080 N N . LEU A 1 398 ? 19.491 -39.154 -30.018 1.00 70.50 398 LEU A N 1
ATOM 3081 C CA . LEU A 1 398 ? 18.368 -38.355 -29.520 1.00 70.50 398 LEU A CA 1
ATOM 3082 C C . LEU A 1 398 ? 18.101 -37.145 -30.422 1.00 70.50 398 LEU A C 1
ATOM 3084 O O . LEU A 1 398 ? 16.951 -36.902 -30.772 1.00 70.50 398 LEU A O 1
ATOM 3088 N N . LEU A 1 399 ? 19.147 -36.437 -30.864 1.00 71.12 399 LEU A N 1
ATOM 3089 C CA . LEU A 1 399 ? 19.016 -35.285 -31.764 1.00 71.12 399 LEU A CA 1
ATOM 3090 C C . LEU A 1 399 ? 18.473 -35.671 -33.145 1.00 71.12 399 LEU A C 1
ATOM 3092 O O . LEU A 1 399 ? 17.672 -34.935 -33.705 1.00 71.12 399 LEU A O 1
ATOM 3096 N N . SER A 1 400 ? 18.821 -36.848 -33.667 1.00 74.50 400 SER A N 1
ATOM 3097 C CA . SER A 1 400 ? 18.258 -37.345 -34.937 1.00 74.50 400 SER A CA 1
ATOM 3098 C C . SER A 1 400 ? 16.759 -37.664 -34.882 1.00 74.50 400 SER A C 1
ATOM 3100 O O . SER A 1 400 ? 16.162 -37.914 -35.921 1.00 74.50 400 SER A O 1
ATOM 3102 N N . ARG A 1 401 ? 16.125 -37.653 -33.700 1.00 74.12 401 ARG A N 1
ATOM 3103 C CA . ARG A 1 401 ? 14.658 -37.749 -33.572 1.00 74.12 401 ARG A CA 1
ATOM 3104 C C . ARG A 1 401 ? 13.953 -36.399 -33.736 1.00 74.12 401 ARG A C 1
ATOM 3106 O O . ARG A 1 401 ? 12.726 -36.378 -33.749 1.00 74.12 401 ARG A O 1
ATOM 3113 N N . LEU A 1 402 ? 14.709 -35.299 -33.794 1.00 61.31 402 LEU A N 1
ATOM 3114 C CA . LEU A 1 402 ? 14.199 -33.936 -33.974 1.00 61.31 402 LEU A CA 1
ATOM 3115 C C . LEU A 1 402 ? 14.232 -33.461 -35.437 1.00 61.31 402 LEU A C 1
ATOM 3117 O O . LEU A 1 402 ? 13.624 -32.434 -35.739 1.00 61.31 402 LEU A O 1
ATOM 3121 N N . GLU A 1 403 ? 14.942 -34.180 -36.314 1.00 65.12 403 GLU A N 1
ATOM 3122 C CA . GLU A 1 403 ? 14.916 -34.013 -37.779 1.00 65.12 403 GLU A CA 1
ATOM 3123 C C . GLU A 1 403 ? 13.749 -34.794 -38.396 1.00 65.12 403 GLU A C 1
ATOM 3125 O O . GLU A 1 403 ? 13.113 -34.252 -39.332 1.00 65.12 403 GLU A O 1
#

Organism: Symbiodinium pilosum (NCBI:txid2952)

InterPro domains:
  IPR009060 UBA-like superfamily [SSF46934] (334-376)
  IPR015940 Ubiquitin-associated domain [PS50030] (334-376)
  IPR015940 Ubiquitin-associated domain [SM00165] (338-375)

Foldseek 3Di:
DDDDPVVNVVVVVVVVVPVPPQPWWWFWFADFPVRDIDIDIDGPVPADAFWDAAALDPLRLLLLLLVQLLLQVVVVDDLVRSCVVSVHDSVSSVVRNPDDNVPRDRDPPDDPLQDSLQFATKHKDALLLPPLCQVVLCVVQFDKDWAFDWFFDVVPPGDIDFDADPVRHTHIALKIWGPQADDQPSRLSVNLSVVLCCQQQVQPPFFPDHWIKIKRAWLAGKWHWDWDSFKKKKFKADFWFWKAWSNDTHIHHHNMIMIGTGTTIMTTRIDCPRTPDVIGGMMMMTMTTGHQDDPCSGGNNVHYRRPPDHGDVVSVVVVVPPVVSLVSLLVCCCPHPNVVLLVLVVVLPDDSSLSSVLCVVVVNDSLSSLVVSLVPPDDPDDDDPDPPPVVVVVSVVSVVVVD

Sequence (403 aa):
MPPSTLASAVAASEAAEHRHDCQVERVTWLECFTDKERNSEFCEATDPAGNLESNSSAGHKEYQDRLRAIALRKEGFEKAEIAEAIGRPQKFVQTWWRKEPKEVPKPAGVHDYLRTDFWRDIEIIRGFGKGQRIYDDALTSMDWVQPMADGREFKNGGGYRLKYDKEGRMRPQGNQHAKDGVIPGKLPELDKLMQRVMVEQGIDDRVLKRPGLLWYPDGNADAIVHRHEAWTALMSFGSPRILTIDGHPVLLRDGDLIIFGTQRHGVPKMCTEGSTFGDYGGRMSVVMFFMPTGQQATGAAPWKAIHDSGPSRKATAMLRDADLGHNAQVAGLLSGERASEMQQLMDIGFDAPEAANALSAAGFDVAMAVEMLLNRSVPLLADSCDACIDRSSEIAALLSRLE

Mean predicted aligned error: 12.26 Å

Secondary structure (DSSP, 8-state):
-PPPPHHHHHHHHHHHHT------EEEEEEETTTTEEEEEEE-TTTS--EEE---SSHHHHHHHHHHHHHHHHHTT--HHHHHHHTT--HHHHHHHTTS-GGGSPPPTT--TTS-GGG---EEEETTTTTTS-HHHHHHHHS-EE-PBPEEEEGGGTSEEEE-B-TTSPBPBPSSEEETT-SPTTTSHHHHHHHHHHHHHTT-TT-BSSSPEEEEE-STT--EEEE--SSEEEEEEEES-EEEEETTEEEEE-TT-EEEESS--EEE-EEESTTSS-S----EEEEEEEE---GGGGSTTSTTS-TTSS-S-HHHHHHHH-HHHHHHHHHHHHHHSTTHHHHHHHHHHT--HHHHHHHHHHTTT-HHHHHHHHHHHS-------TT----HHHHHHHHHTT--

Radius of gyration: 27.05 Å; Cα contacts (8 Å, |Δi|>4): 647; chains: 1; bounding box: 64×75×82 Å

Nearest PDB structures (foldseek):
  1sef-assembly1_A  TM=7.924E-01  e=4.239E-03  Enterococcus faecalis V583
  8hfb-assembly1_B  TM=6.529E-01  e=3.066E-03  Bacillus subtilis
  1y3t-assembly1_B  TM=7.096E-01  e=1.317E-02  Bacillus subtilis
  2h0v-assembly1_B  TM=5.259E-01  e=5.552E-03  Bacillus subtilis
  2d40-assembly1_B  TM=5.926E-01  e=1.467E-02  Escherichia coli O157:H7